Protein AF-A0A6I9WJ66-F1 (afdb_monomer)

Secondary structure (DSSP, 8-state):
-HHHHHHHHHHHTT----EE---TTTTGGGTS-----TT-EE----EEEEETTEEEEESS-EEEEEEETTEEEEEEPPP-SEEGGG--EEEEETTTEEEEEETTEEEEEEGGGTTTTHHHHHHHHHHHHHHHHHTT-SS---EEEEEETT-SSSEEEETTEEEEEGGGT---TTTS-HHHHHHHHHHHHHHHHHHHHSSS--SSGGGHHHHHHHHHHHHHHHHTT---SGGGG---SSHHHHHHHHHHHHHHHHTTSS---HHHHHHHHHHSSS--EEEEEEEEETTEEEEEEEE-SS--EEE-EEESSS---S--S-SEEESSEEEEEEE-SS--TT--EEESGGG-SS-EEEE-HHHHHHHHHHHTSTTGGGS-HHHHHHHHHHHHHHHHTTSS-HHHHHHHHGGGGT---HHHHHHHHHHHHHHHTTGGG-TTHHHHHHHHHHHHHHHHHHS-SSPPTTS-HHHHHHHHHHHHHHHHTT-HHHHHHHHHHHHHHHHHT--

Sequence (503 aa):
MNEIMNELITLIKHVRWLIIANNLATGARHIFPCWDEAGLKAKFTITIKHSEHYHVHSNIVSNRILTNVSKVITRFQTTPEISTYHIAIVLFDGNDYCRLLSSHIELWCRCQEIENKLYDFELIKNVKNIIEYVWSREQPLSVHHYIIPGLKDDGMDKFDFVFYREEDTIYNEEVDPIARKIEISRLIGRKMVGQLFTKISSSWWSYMWLHEGIATLLGVYIINKTEFIIINFIRTSNVDDFWTDIQSIYELQTKGSREINVKDIMDPWIKEKRYPVLDVTVNYLNEMKTISIKNFEKWTIPLTYTVSPNINFRDTLALNWVEVELEHISQVTQELKCQWIIVNRQQTGYYRVNYKKDEWLNISCYLNSENYTNIHVLNRAQIIDDAFHFVTTNKLHYSVFVELTSYLSQETDYIAWYPMFKAIERMSYVIPFLENTENFKMQLLKLFNSLLQKIEYEENPNEDDHIKCLRQEAIRWACILGDKKCKEAAKIILQRHLRSHQT

Organism: NCBI:txid144034

Mean predicted aligned error: 9.18 Å

Foldseek 3Di:
DVVVVVVVVVVVPDDWDKDKDQCPQNNLCVVDNDPRWQQQWDKDKDKDKDFPQKDKDWQADWDWDDDDDTIIIIIGDIDDTAHSNQIIIIIGGPQQWDWDDDDLEIEIEGPVCVVQCPVVVVLLVLLQVLVCVQQVDPDGLRAYEYADEPDPDQWDHHASYIYGDNVLQGDDPVPDAVVSVLSSQLSSLLNSQLNVCRVLTANGPLCVCVSSVVSSVRSNVSSVVDHDDLPNFPRHRYDVVVQVSVVVVCCVVCVCVDDDRSCVQCVCVSPDPDAWEWEWEWDQDPQKTKIKIATPDQHFWQKDKAWPPRQDLPDQGRPGTDRGMDIDIDRHPDPDQLIAMQMRRLVPTPYAYDYPLVRLVSLLVCLLDPCVVSRPLSSLLSNLLNQLVCCVVVNHPVVSSLSSCLSLLVDQFLSNCVSVLVSCVVCVVCLVPDDPSPVVLVSLLSSLVSNCVVLPQDDDPPDDSRNSVSNVSSLVSNVVSPPPVSVVVVVVVVVVVVVVVVD

pLDDT: mean 83.85, std 12.78, range [33.78, 98.44]

Nearest PDB structures (foldseek):
  8cgp-assembly1_A  TM=8.427E-01  e=9.440E-25  Homo sapiens
  5mj6-assembly1_A  TM=8.228E-01  e=6.689E-25  Homo sapiens
  4p8q-assembly1_B  TM=8.158E-01  e=3.394E-24  Homo sapiens
  4pj6-assembly1_B  TM=8.050E-01  e=2.654E-24  Homo sapiens
  8sw1-assembly1_A  TM=7.712E-01  e=4.790E-24  Homo sapiens

InterPro domains:
  IPR001930 Peptidase M1, alanine aminopeptidase/leukotriene A4 hydrolase [PR00756] (29-44)
  IPR001930 Peptidase M1, alanine aminopeptidase/leukotriene A4 hydrolase [PR00756] (76-91)
  IPR001930 Peptidase M1, alanine aminopeptidase/leukotriene A4 hydrolase [PR00756] (205-217)
  IPR024571 ERAP1-like C-terminal domain [PF11838] (340-498)
  IPR027268 Peptidase M4/M1, CTD superfamily [G3DSA:1.10.390.10] (101-233)
  IPR042097 Aminopeptidase N-like , N-terminal domain superfamliy [G3DSA:2.60.40.1730] (9-93)
  IPR042097 Aminopeptidase N-like , N-terminal domain superfamliy [SSF63737] (15-90)
  IPR045357 Aminopeptidase N-like , N-terminal domain [PF17900] (18-85)
  IPR050344 Peptidase M1 family aminopeptidases [PTHR11533] (236-499)

Radius of gyration: 27.54 Å; Cα contacts (8 Å, |Δi|>4): 731; chains: 1; bounding box: 63×44×90 Å

Structure (mmCIF, N/CA/C/O backbone):
data_AF-A0A6I9WJ66-F1
#
_entry.id   AF-A0A6I9WJ66-F1
#
loop_
_atom_site.group_PDB
_atom_site.id
_atom_site.type_symbol
_atom_site.label_atom_id
_atom_site.label_alt_id
_atom_site.label_comp_id
_atom_site.label_asym_id
_atom_site.label_entity_id
_atom_site.label_seq_id
_atom_site.pdbx_PDB_ins_code
_atom_site.Cartn_x
_atom_site.Cartn_y
_atom_site.Cartn_z
_atom_site.occupancy
_atom_site.B_iso_or_equiv
_atom_site.auth_seq_id
_atom_site.auth_comp_id
_atom_site.auth_asym_id
_atom_site.auth_atom_id
_atom_site.pdbx_PDB_model_num
ATOM 1 N N . MET A 1 1 ? -23.552 -4.055 -36.836 1.00 43.19 1 MET A N 1
ATOM 2 C CA . MET A 1 1 ? -22.776 -5.304 -36.640 1.00 43.19 1 MET A CA 1
ATOM 3 C C . MET A 1 1 ? -21.601 -5.392 -37.614 1.00 43.19 1 MET A C 1
ATOM 5 O O . MET A 1 1 ? -20.492 -5.554 -37.139 1.00 43.19 1 MET A O 1
ATOM 9 N N . ASN A 1 2 ? -21.794 -5.182 -38.926 1.00 44.56 2 ASN A N 1
ATOM 10 C CA . ASN A 1 2 ? -20.685 -5.140 -39.899 1.00 44.56 2 ASN A CA 1
ATOM 11 C C . ASN A 1 2 ? -19.761 -3.910 -39.779 1.00 44.56 2 ASN A C 1
ATOM 13 O O . ASN A 1 2 ? -18.575 -4.048 -40.039 1.00 44.56 2 ASN A O 1
ATOM 17 N N . GLU A 1 3 ? -20.251 -2.744 -39.342 1.00 47.16 3 GLU A N 1
ATOM 18 C CA . GLU A 1 3 ? -19.390 -1.571 -39.072 1.00 47.16 3 GLU A CA 1
ATOM 19 C C . GLU A 1 3 ? -18.494 -1.771 -37.850 1.00 47.16 3 GLU A C 1
ATOM 21 O O . GLU A 1 3 ? -17.292 -1.597 -37.963 1.00 47.16 3 GLU A O 1
ATOM 26 N N . ILE A 1 4 ? -19.045 -2.261 -36.735 1.00 47.03 4 ILE A N 1
ATOM 27 C CA . ILE A 1 4 ? -18.273 -2.589 -35.522 1.00 47.03 4 ILE A CA 1
ATOM 28 C C . ILE A 1 4 ? -17.245 -3.692 -35.811 1.00 47.03 4 ILE A C 1
ATOM 30 O O . ILE A 1 4 ? -16.116 -3.635 -35.333 1.00 47.03 4 ILE A O 1
ATOM 34 N N . MET A 1 5 ? -17.606 -4.692 -36.627 1.00 33.78 5 MET A N 1
ATOM 35 C CA . MET A 1 5 ? -16.658 -5.726 -37.045 1.00 33.78 5 MET A CA 1
ATOM 36 C C . MET A 1 5 ? -15.567 -5.159 -37.960 1.00 33.78 5 MET A C 1
ATOM 38 O O . MET A 1 5 ? -14.417 -5.554 -37.829 1.00 33.78 5 MET A O 1
ATOM 42 N N . ASN A 1 6 ? -15.896 -4.223 -38.855 1.00 40.72 6 ASN A N 1
ATOM 43 C CA . ASN A 1 6 ? -14.913 -3.557 -39.704 1.00 40.72 6 ASN A CA 1
ATOM 44 C C . ASN A 1 6 ? -14.017 -2.603 -38.907 1.00 40.72 6 ASN A C 1
ATOM 46 O O . ASN A 1 6 ? -12.820 -2.603 -39.154 1.00 40.72 6 ASN A O 1
ATOM 50 N N . GLU A 1 7 ? -14.523 -1.866 -37.917 1.00 46.62 7 GLU A N 1
ATOM 51 C CA . GLU A 1 7 ? -13.701 -1.095 -36.973 1.00 46.62 7 GLU A CA 1
ATOM 52 C C . GLU A 1 7 ? -12.768 -2.007 -36.179 1.00 46.62 7 GLU A C 1
ATOM 54 O O . GLU A 1 7 ? -11.571 -1.748 -36.150 1.00 46.62 7 GLU A O 1
ATOM 59 N N . LEU A 1 8 ? -13.264 -3.127 -35.640 1.00 43.09 8 LEU A N 1
ATOM 60 C CA . LEU A 1 8 ? -12.432 -4.145 -34.986 1.00 43.09 8 LEU A CA 1
ATOM 61 C C . LEU A 1 8 ? -11.377 -4.721 -35.940 1.00 43.09 8 LEU A C 1
ATOM 63 O O . LEU A 1 8 ? -10.219 -4.844 -35.563 1.00 43.09 8 LEU A O 1
ATOM 67 N N . ILE A 1 9 ? -11.726 -5.016 -37.195 1.00 43.59 9 ILE A N 1
ATOM 68 C CA . ILE A 1 9 ? -10.787 -5.506 -38.218 1.00 43.59 9 ILE A CA 1
ATOM 69 C C . ILE A 1 9 ? -9.776 -4.419 -38.623 1.00 43.59 9 ILE A C 1
ATOM 71 O O . ILE A 1 9 ? -8.638 -4.741 -38.962 1.00 43.59 9 ILE A O 1
ATOM 75 N N . THR A 1 10 ? -10.144 -3.137 -38.567 1.00 42.59 10 THR A N 1
ATOM 76 C CA . THR A 1 10 ? -9.238 -2.011 -38.859 1.00 42.59 10 THR A CA 1
ATOM 77 C C . THR A 1 10 ? -8.327 -1.704 -37.663 1.00 42.59 10 THR A C 1
ATOM 79 O O . THR A 1 10 ? -7.144 -1.444 -37.862 1.00 42.59 10 THR A O 1
ATOM 82 N N . LEU A 1 11 ? -8.816 -1.875 -36.430 1.00 46.31 11 LEU A N 1
ATOM 83 C CA . LEU A 1 11 ? -8.028 -1.901 -35.189 1.00 46.31 11 LEU A CA 1
ATOM 84 C C . LEU A 1 11 ? -7.039 -3.080 -35.166 1.00 46.31 11 LEU A C 1
ATOM 86 O O . LEU A 1 11 ? -5.901 -2.924 -34.733 1.00 46.31 11 LEU A O 1
ATOM 90 N N . ILE A 1 12 ? -7.422 -4.241 -35.710 1.00 47.81 12 ILE A N 1
ATOM 91 C CA . ILE A 1 12 ? -6.545 -5.417 -35.859 1.00 47.81 12 ILE A CA 1
ATOM 92 C C . ILE A 1 12 ? -5.498 -5.223 -36.981 1.00 47.81 12 ILE A C 1
ATOM 94 O O . ILE A 1 12 ? -4.475 -5.906 -36.994 1.00 47.81 12 ILE A O 1
ATOM 98 N N . LYS A 1 13 ? -5.680 -4.276 -37.914 1.00 45.78 13 LYS A N 1
ATOM 99 C CA . LYS A 1 13 ? -4.764 -4.077 -39.059 1.00 45.78 13 LYS A CA 1
ATOM 100 C C . LYS A 1 13 ? -3.436 -3.387 -38.727 1.00 45.78 13 LYS A C 1
ATOM 102 O O . LYS A 1 13 ? -2.549 -3.383 -39.578 1.00 45.78 13 LYS A O 1
ATOM 107 N N . HIS A 1 14 ? -3.245 -2.886 -37.508 1.00 60.09 14 HIS A N 1
ATOM 108 C CA . HIS A 1 14 ? -1.971 -2.308 -37.069 1.00 60.09 14 HIS A CA 1
ATOM 109 C C . HIS A 1 14 ? -1.491 -2.919 -35.749 1.00 60.09 14 HIS A C 1
ATOM 111 O O . HIS A 1 14 ? -1.247 -2.212 -34.777 1.00 60.09 14 HIS A O 1
ATOM 117 N N . VAL A 1 15 ? -1.322 -4.245 -35.714 1.00 65.69 15 VAL A N 1
ATOM 118 C CA . VAL A 1 15 ? -0.566 -4.887 -34.627 1.00 65.69 15 VAL A CA 1
ATOM 119 C C . VAL A 1 15 ? 0.883 -4.415 -34.715 1.00 65.69 15 VAL A C 1
ATOM 121 O O . VAL A 1 15 ? 1.611 -4.783 -35.640 1.00 65.69 15 VAL A O 1
ATOM 124 N N . ARG A 1 16 ? 1.290 -3.583 -33.757 1.00 75.50 16 ARG A N 1
ATOM 125 C CA . ARG A 1 16 ? 2.676 -3.146 -33.594 1.00 75.50 16 ARG A CA 1
ATOM 126 C C . ARG A 1 16 ? 3.330 -3.950 -32.474 1.00 75.50 16 ARG A C 1
ATOM 128 O O . ARG A 1 16 ? 2.689 -4.276 -31.477 1.00 75.50 16 ARG A O 1
ATOM 135 N N . TRP A 1 17 ? 4.590 -4.326 -32.671 1.00 79.62 17 TRP A N 1
ATOM 136 C CA . TRP A 1 17 ? 5.294 -5.249 -31.781 1.00 79.62 17 TRP A CA 1
ATOM 137 C C . TRP A 1 17 ? 6.268 -4.501 -30.874 1.00 79.62 17 TRP A C 1
ATOM 139 O O . TRP A 1 17 ? 7.170 -3.817 -31.355 1.00 79.62 17 TRP A O 1
ATOM 149 N N . LEU A 1 18 ? 6.121 -4.712 -29.569 1.00 86.75 18 LEU A N 1
ATOM 150 C CA . LEU A 1 18 ? 7.073 -4.332 -28.532 1.00 86.75 18 LEU A CA 1
ATOM 151 C C . LEU A 1 18 ? 7.651 -5.614 -27.930 1.00 86.75 18 LEU A C 1
ATOM 153 O O . LEU A 1 18 ? 6.903 -6.513 -27.546 1.00 86.75 18 LEU A O 1
ATOM 157 N N . ILE A 1 19 ? 8.976 -5.708 -27.841 1.00 88.56 19 ILE A N 1
ATOM 158 C CA . ILE A 1 19 ? 9.659 -6.832 -27.194 1.00 88.56 19 ILE A CA 1
ATOM 159 C C . ILE A 1 19 ? 10.435 -6.301 -26.002 1.00 88.56 19 ILE A C 1
ATOM 161 O O . ILE A 1 19 ? 11.271 -5.410 -26.139 1.00 88.56 19 ILE A O 1
ATOM 165 N N . ILE A 1 20 ? 10.172 -6.879 -24.834 1.00 90.19 20 ILE A N 1
ATOM 166 C CA . ILE A 1 20 ? 10.824 -6.507 -23.582 1.00 90.19 20 ILE A CA 1
ATOM 167 C C . ILE A 1 20 ? 11.379 -7.740 -22.870 1.00 90.19 20 ILE A C 1
ATOM 169 O O . ILE A 1 20 ? 10.807 -8.829 -22.944 1.00 90.19 20 ILE A O 1
ATOM 173 N N . ALA A 1 21 ? 12.485 -7.575 -22.148 1.00 87.00 21 ALA A N 1
ATOM 174 C CA . ALA A 1 21 ? 12.990 -8.608 -21.250 1.00 87.00 21 ALA A CA 1
ATOM 175 C C . ALA A 1 21 ? 12.188 -8.617 -19.938 1.00 87.00 21 ALA A C 1
ATOM 177 O O . ALA A 1 21 ? 12.413 -7.791 -19.052 1.00 87.00 21 ALA A O 1
ATOM 178 N N . ASN A 1 22 ? 11.276 -9.583 -19.797 1.00 83.56 22 ASN A N 1
ATOM 179 C CA . ASN A 1 22 ? 10.635 -9.902 -18.521 1.00 83.56 22 ASN A CA 1
ATOM 180 C C . ASN A 1 22 ? 11.329 -11.110 -17.862 1.00 83.56 22 ASN A C 1
ATOM 182 O O . ASN A 1 22 ? 10.888 -12.251 -17.972 1.00 83.56 22 ASN A O 1
ATOM 186 N N . ASN A 1 23 ? 12.476 -10.847 -17.239 1.00 83.12 23 ASN A N 1
ATOM 187 C CA . ASN A 1 23 ? 13.403 -11.841 -16.686 1.00 83.12 23 ASN A CA 1
ATOM 188 C C . ASN A 1 23 ? 13.424 -11.922 -15.148 1.00 83.12 23 ASN A C 1
ATOM 190 O O . ASN A 1 23 ? 14.300 -12.587 -14.604 1.00 83.12 23 ASN A O 1
ATOM 194 N N . LEU A 1 24 ? 12.485 -11.281 -14.444 1.00 80.38 24 LEU A N 1
ATOM 195 C CA . LEU A 1 24 ? 12.362 -11.406 -12.986 1.00 80.38 24 LEU A CA 1
ATOM 196 C C . LEU A 1 24 ? 11.372 -12.536 -12.629 1.00 80.38 24 LEU A C 1
ATOM 198 O O . LEU A 1 24 ? 10.328 -12.643 -13.255 1.00 80.38 24 LEU A O 1
ATOM 202 N N . ALA A 1 25 ? 11.612 -13.404 -11.642 1.00 77.06 25 ALA A N 1
ATOM 203 C CA . ALA A 1 25 ? 12.868 -13.640 -10.923 1.00 77.06 25 ALA A CA 1
ATOM 204 C C . ALA A 1 25 ? 13.822 -14.544 -11.723 1.00 77.06 25 ALA A C 1
ATOM 206 O O . ALA A 1 25 ? 14.990 -14.225 -11.883 1.00 77.06 25 ALA A O 1
ATOM 207 N N . THR A 1 26 ? 13.307 -15.640 -12.282 1.00 85.69 26 THR A N 1
ATOM 208 C CA . THR A 1 26 ? 14.090 -16.688 -12.960 1.00 85.69 26 THR A CA 1
ATOM 209 C C . THR A 1 26 ? 13.806 -16.753 -14.461 1.00 85.69 26 THR A C 1
ATOM 211 O O . THR A 1 26 ? 13.811 -17.821 -15.072 1.00 85.69 26 THR A O 1
ATOM 214 N N . GLY A 1 27 ? 13.488 -15.607 -15.068 1.00 88.19 27 GLY A N 1
ATOM 215 C CA . GLY A 1 27 ? 13.108 -15.545 -16.477 1.00 88.19 27 GLY A CA 1
ATOM 216 C C . GLY A 1 27 ? 14.294 -15.421 -17.437 1.00 88.19 27 GLY A C 1
ATOM 217 O O . GLY A 1 27 ? 14.124 -15.645 -18.636 1.00 88.19 27 GLY A O 1
ATOM 218 N N . ALA A 1 28 ? 15.501 -15.097 -16.953 1.00 90.94 28 ALA A N 1
ATOM 219 C CA . ALA A 1 28 ? 16.656 -14.875 -17.829 1.00 90.94 28 ALA A CA 1
ATOM 220 C C . ALA A 1 28 ? 17.061 -16.152 -18.577 1.00 90.94 28 ALA A C 1
ATOM 222 O O . ALA A 1 28 ? 17.405 -16.088 -19.758 1.00 90.94 28 ALA A O 1
ATOM 223 N N . ARG A 1 29 ? 16.893 -17.317 -17.936 1.00 92.38 29 ARG A N 1
ATOM 224 C CA . ARG A 1 29 ? 17.129 -18.642 -18.539 1.00 92.38 29 ARG A CA 1
ATOM 225 C C . ARG A 1 29 ? 16.289 -18.936 -19.790 1.00 92.38 29 ARG A C 1
ATOM 227 O O . ARG A 1 29 ? 16.644 -19.822 -20.561 1.00 92.38 29 ARG A O 1
ATOM 234 N N . HIS A 1 30 ? 15.178 -18.222 -19.993 1.00 90.00 30 HIS A N 1
ATOM 235 C CA . HIS A 1 30 ? 14.355 -18.331 -21.203 1.00 90.00 30 HIS A CA 1
ATOM 236 C C . HIS A 1 30 ? 14.849 -17.437 -22.347 1.00 90.00 30 HIS A C 1
ATOM 238 O O . HIS A 1 30 ? 14.446 -17.636 -23.491 1.00 90.00 30 HIS A O 1
ATOM 244 N N . ILE A 1 31 ? 15.711 -16.463 -22.049 1.00 90.69 31 ILE A N 1
ATOM 245 C CA . ILE A 1 31 ? 16.309 -15.552 -23.029 1.00 90.69 31 ILE A CA 1
ATOM 246 C C . ILE A 1 31 ? 17.652 -16.117 -23.507 1.00 90.69 31 ILE A C 1
ATOM 248 O O . ILE A 1 31 ? 17.925 -16.123 -24.706 1.00 90.69 31 ILE A O 1
ATOM 252 N N . PHE A 1 32 ? 18.488 -16.604 -22.584 1.00 92.31 32 PHE A N 1
ATOM 253 C CA . PHE A 1 32 ? 19.780 -17.219 -22.892 1.00 92.31 32 PHE A CA 1
ATOM 254 C C . PHE A 1 32 ? 20.214 -18.208 -21.792 1.00 92.31 32 PHE A C 1
ATOM 256 O O . PHE A 1 32 ? 19.790 -18.067 -20.646 1.00 92.31 32 PHE A O 1
ATOM 263 N N . PRO A 1 33 ? 21.069 -19.206 -22.093 1.00 94.88 33 PRO A N 1
ATOM 264 C CA . PRO A 1 33 ? 21.612 -20.102 -21.072 1.00 94.88 33 PRO A CA 1
ATOM 265 C C . PRO A 1 33 ? 22.479 -19.343 -20.055 1.00 94.88 33 PRO A C 1
ATOM 267 O O . PRO A 1 33 ? 23.478 -18.727 -20.430 1.00 94.88 33 PRO A O 1
ATOM 270 N N . CYS A 1 34 ? 22.121 -19.399 -18.771 1.00 94.44 34 CYS A N 1
ATOM 271 C CA . CYS A 1 34 ? 22.844 -18.721 -17.693 1.00 94.44 34 CYS A CA 1
ATOM 272 C C . CYS A 1 34 ? 22.618 -19.375 -16.324 1.00 94.44 34 CYS A C 1
ATOM 274 O O . CYS A 1 34 ? 21.637 -20.093 -16.120 1.00 94.44 34 CYS A O 1
ATOM 276 N N . TRP A 1 35 ? 23.495 -19.071 -15.362 1.00 92.88 35 TRP A N 1
ATOM 277 C CA . TRP A 1 35 ? 23.258 -19.354 -13.944 1.00 92.88 35 TRP A CA 1
ATOM 278 C C . TRP A 1 35 ? 22.329 -18.294 -13.359 1.00 92.88 35 TRP A C 1
ATOM 280 O O . TRP A 1 35 ? 22.755 -17.237 -12.904 1.00 92.88 35 TRP A O 1
ATOM 290 N N . ASP A 1 36 ? 21.033 -18.561 -13.470 1.00 92.25 36 ASP A N 1
ATOM 291 C CA . ASP A 1 36 ? 19.970 -17.601 -13.190 1.00 92.25 36 ASP A CA 1
ATOM 292 C C . ASP A 1 36 ? 19.579 -17.589 -11.703 1.00 92.25 36 ASP A C 1
ATOM 294 O O . ASP A 1 36 ? 18.496 -18.047 -11.317 1.00 92.25 36 ASP A O 1
ATOM 298 N N . GLU A 1 37 ? 20.513 -17.111 -10.880 1.00 89.69 37 GLU A N 1
ATOM 299 C CA . GLU A 1 37 ? 20.409 -16.966 -9.426 1.00 89.69 37 GLU A CA 1
ATOM 300 C C . GLU A 1 37 ? 20.687 -15.516 -9.002 1.00 89.69 37 GLU A C 1
ATOM 302 O O . GLU A 1 37 ? 21.572 -14.857 -9.547 1.00 89.69 37 GLU A O 1
ATOM 307 N N . ALA A 1 38 ? 19.952 -15.015 -8.002 1.00 85.81 38 ALA A N 1
ATOM 308 C CA . ALA A 1 38 ? 19.994 -13.603 -7.608 1.00 85.81 38 ALA A CA 1
ATOM 309 C C . ALA A 1 38 ? 21.387 -13.120 -7.170 1.00 85.81 38 ALA A C 1
ATOM 311 O O . ALA A 1 38 ? 21.784 -12.011 -7.521 1.00 85.81 38 ALA A O 1
ATOM 312 N N . GLY A 1 39 ? 22.133 -13.950 -6.436 1.00 86.81 39 GLY A N 1
ATOM 313 C CA . GLY A 1 39 ? 23.455 -13.600 -5.915 1.00 86.81 39 GLY A CA 1
ATOM 314 C C . GLY A 1 39 ? 24.598 -13.715 -6.931 1.00 86.81 39 GLY A C 1
ATOM 315 O O . GLY A 1 39 ? 25.680 -13.185 -6.683 1.00 86.81 39 GLY A O 1
ATOM 316 N N . LEU A 1 40 ? 24.385 -14.380 -8.072 1.00 90.12 40 LEU A N 1
ATOM 317 C CA . LEU A 1 40 ? 25.430 -14.608 -9.071 1.00 90.12 40 LEU A CA 1
ATOM 318 C C . LEU A 1 40 ? 25.494 -13.437 -10.056 1.00 90.12 40 LEU A C 1
ATOM 320 O O . LEU A 1 40 ? 24.744 -13.363 -11.031 1.00 90.12 40 LEU A O 1
ATOM 324 N N . LYS A 1 41 ? 26.414 -12.507 -9.788 1.00 91.50 41 LYS A N 1
ATOM 325 C CA . LYS A 1 41 ? 26.644 -11.328 -10.628 1.00 91.50 41 LYS A CA 1
ATOM 326 C C . LYS A 1 41 ? 27.684 -11.596 -11.713 1.00 91.50 41 LYS A C 1
ATOM 328 O O . LYS A 1 41 ? 28.657 -12.314 -11.499 1.00 91.50 41 LYS A O 1
ATOM 333 N N . ALA A 1 42 ? 27.497 -10.973 -12.872 1.00 93.88 42 ALA A N 1
ATOM 334 C CA . ALA A 1 42 ? 28.452 -11.006 -13.974 1.00 93.88 42 ALA A CA 1
ATOM 335 C C . ALA A 1 42 ? 28.411 -9.703 -14.783 1.00 93.88 42 ALA A C 1
ATOM 337 O O . ALA A 1 42 ? 27.488 -8.895 -14.665 1.00 93.88 42 ALA A O 1
ATOM 338 N N . LYS A 1 43 ? 29.430 -9.499 -15.620 1.00 95.25 43 LYS A N 1
ATOM 339 C CA . LYS A 1 43 ? 29.463 -8.416 -16.608 1.00 95.25 43 LYS A CA 1
ATOM 340 C C . LYS A 1 43 ? 28.832 -8.898 -17.909 1.00 95.25 43 LYS A C 1
ATOM 342 O O . LYS A 1 43 ? 29.205 -9.957 -18.413 1.00 95.25 43 LYS A O 1
ATOM 347 N N . PHE A 1 44 ? 27.940 -8.106 -18.494 1.00 93.25 44 PHE A N 1
ATOM 348 C CA . PHE A 1 44 ? 27.233 -8.469 -19.720 1.00 93.25 44 PHE A CA 1
ATOM 349 C C . PHE A 1 44 ? 27.591 -7.521 -20.856 1.00 93.25 44 PHE A C 1
ATOM 351 O O . PHE A 1 44 ? 27.557 -6.305 -20.701 1.00 93.25 44 PHE A O 1
ATOM 358 N N . THR A 1 45 ? 27.922 -8.084 -22.018 1.00 94.25 45 THR A N 1
ATOM 359 C CA . THR A 1 45 ? 28.037 -7.335 -23.276 1.00 94.25 45 THR A CA 1
ATOM 360 C C . THR A 1 45 ? 26.936 -7.812 -24.205 1.00 94.25 45 THR A C 1
ATOM 362 O O . THR A 1 45 ? 26.995 -8.931 -24.711 1.00 94.25 45 THR A O 1
ATOM 365 N N . ILE A 1 46 ? 25.923 -6.976 -24.416 1.00 92.25 46 ILE A N 1
ATOM 366 C CA . ILE A 1 46 ? 24.725 -7.349 -25.172 1.00 92.25 46 ILE A CA 1
ATOM 367 C C . ILE A 1 46 ? 24.872 -6.850 -26.611 1.00 92.25 46 ILE A C 1
ATOM 369 O O . ILE A 1 46 ? 25.283 -5.718 -26.859 1.00 92.25 46 ILE A O 1
ATOM 373 N N . THR A 1 47 ? 24.573 -7.708 -27.585 1.00 92.25 47 THR A N 1
ATOM 374 C CA . THR A 1 47 ? 24.564 -7.350 -29.010 1.00 92.25 47 THR A CA 1
ATOM 375 C C . THR A 1 47 ? 23.285 -7.868 -29.637 1.00 92.25 47 THR A C 1
ATOM 377 O O . THR A 1 47 ? 23.005 -9.062 -29.566 1.00 92.25 47 THR A O 1
ATOM 380 N N . ILE A 1 48 ? 22.511 -6.976 -30.252 1.00 90.81 48 ILE A N 1
ATOM 381 C CA . ILE A 1 48 ? 21.208 -7.310 -30.828 1.00 90.81 48 ILE A CA 1
ATOM 382 C C . ILE A 1 48 ? 21.216 -6.952 -32.308 1.00 90.81 48 ILE A C 1
ATOM 384 O O . ILE A 1 48 ? 21.577 -5.842 -32.699 1.00 90.81 48 ILE A O 1
ATOM 388 N N . LYS A 1 49 ? 20.805 -7.911 -33.137 1.00 91.00 49 LYS A N 1
ATOM 389 C CA . LYS A 1 49 ? 20.597 -7.724 -34.572 1.00 91.00 49 LYS A CA 1
ATOM 390 C C . LYS A 1 49 ? 19.115 -7.477 -34.825 1.00 91.00 49 LYS A C 1
ATOM 392 O O . LYS A 1 49 ? 18.298 -8.331 -34.499 1.00 91.00 49 LYS A O 1
ATOM 397 N N . HIS A 1 50 ? 18.780 -6.346 -35.428 1.00 88.50 50 HIS A N 1
ATOM 398 C CA . HIS A 1 50 ? 17.396 -5.935 -35.668 1.00 88.50 50 HIS A CA 1
ATOM 399 C C . HIS A 1 50 ? 17.248 -5.200 -37.010 1.00 88.50 50 HIS A C 1
ATOM 401 O O . HIS A 1 50 ? 18.234 -4.920 -37.696 1.00 88.50 50 HIS A O 1
ATOM 407 N N . SER A 1 51 ? 16.004 -4.946 -37.418 1.00 88.25 51 SER A N 1
ATOM 408 C CA . SER A 1 51 ? 15.694 -4.103 -38.581 1.00 88.25 51 SER A CA 1
ATOM 409 C C . SER A 1 51 ? 15.931 -2.627 -38.252 1.00 88.25 51 SER A C 1
ATOM 411 O O . SER A 1 51 ? 15.811 -2.228 -37.094 1.00 88.25 51 SER A O 1
ATOM 413 N N . GLU A 1 52 ? 16.253 -1.814 -39.258 1.00 85.31 52 GLU A N 1
ATOM 414 C CA . GLU A 1 52 ? 16.538 -0.382 -39.094 1.00 85.31 52 GLU A CA 1
ATOM 415 C C . GLU A 1 52 ? 15.377 0.424 -38.493 1.00 85.31 52 GLU A C 1
ATOM 417 O O . GLU A 1 52 ? 15.635 1.376 -37.761 1.00 85.31 52 GLU A O 1
ATOM 422 N N . HIS A 1 53 ? 14.131 0.008 -38.744 1.00 86.12 53 HIS A N 1
ATOM 423 C CA . HIS A 1 53 ? 12.920 0.654 -38.219 1.00 86.12 53 HIS A CA 1
ATOM 424 C C . HIS A 1 53 ? 12.723 0.467 -36.708 1.00 86.12 53 HIS A C 1
ATOM 426 O O . HIS A 1 53 ? 12.001 1.234 -36.077 1.00 86.12 53 HIS A O 1
ATOM 432 N N . TYR A 1 54 ? 13.367 -0.544 -36.119 1.00 88.50 54 TYR A N 1
ATOM 433 C CA . TYR A 1 54 ? 13.273 -0.801 -34.689 1.00 88.50 54 TYR A CA 1
ATOM 434 C C . TYR A 1 54 ? 14.401 -0.105 -33.935 1.00 88.50 54 TYR A C 1
ATOM 436 O O . TYR A 1 54 ? 15.576 -0.212 -34.296 1.00 88.50 54 TYR A O 1
ATOM 444 N N . HIS A 1 55 ? 14.036 0.539 -32.838 1.00 89.25 55 HIS A N 1
ATOM 445 C CA . HIS A 1 55 ? 14.955 1.019 -31.822 1.00 89.25 55 HIS A CA 1
ATOM 446 C C . HIS A 1 55 ? 15.155 -0.069 -30.777 1.00 89.25 55 HIS A C 1
ATOM 448 O O . HIS A 1 55 ? 14.214 -0.776 -30.418 1.00 89.25 55 HIS A O 1
ATOM 454 N N . VAL A 1 56 ? 16.391 -0.212 -30.296 1.00 90.75 56 VAL A N 1
ATOM 455 C CA . VAL A 1 56 ? 16.735 -1.169 -29.247 1.00 90.75 56 VAL A CA 1
ATOM 456 C C . VAL A 1 56 ? 17.513 -0.482 -28.138 1.00 90.75 56 VAL A C 1
ATOM 458 O O . VAL A 1 56 ? 18.537 0.150 -28.397 1.00 90.75 56 VAL A O 1
ATOM 461 N N . HIS A 1 57 ? 17.047 -0.631 -26.903 1.00 91.81 57 HIS A N 1
ATOM 462 C CA . HIS A 1 57 ? 17.683 -0.105 -25.700 1.00 91.81 57 HIS A CA 1
ATOM 463 C C . HIS A 1 57 ? 18.019 -1.242 -24.727 1.00 91.81 57 HIS A C 1
ATOM 465 O O . HIS A 1 57 ? 17.338 -2.268 -24.675 1.00 91.81 57 HIS A O 1
ATOM 471 N N . SER A 1 58 ? 19.100 -1.062 -23.970 1.00 91.56 58 SER A N 1
ATOM 472 C CA . SER A 1 58 ? 19.586 -1.992 -22.950 1.00 91.56 58 SER A CA 1
ATOM 473 C C . SER A 1 58 ? 20.389 -1.223 -21.893 1.00 91.56 58 SER A C 1
ATOM 475 O O . SER A 1 58 ? 20.556 -0.014 -22.023 1.00 91.56 58 SER A O 1
ATOM 477 N N . ASN A 1 59 ? 20.871 -1.908 -20.852 1.00 86.56 59 ASN A N 1
ATOM 478 C CA . ASN A 1 59 ? 21.340 -1.315 -19.590 1.00 86.56 59 ASN A CA 1
ATOM 479 C C . ASN A 1 59 ? 22.405 -0.211 -19.710 1.00 86.56 59 ASN A C 1
ATOM 481 O O . ASN A 1 59 ? 22.476 0.638 -18.833 1.00 86.56 59 ASN A O 1
ATOM 485 N N . ILE A 1 60 ? 23.248 -0.226 -20.744 1.00 84.12 60 ILE A N 1
ATOM 486 C CA . ILE A 1 60 ? 24.294 0.786 -20.960 1.00 84.12 60 ILE A CA 1
ATOM 487 C C . ILE A 1 60 ? 24.151 1.358 -22.371 1.00 84.12 60 ILE A C 1
ATOM 489 O O . ILE A 1 60 ? 23.559 0.730 -23.243 1.00 84.12 60 ILE A O 1
ATOM 493 N N . VAL A 1 61 ? 24.721 2.540 -22.610 1.00 80.25 61 VAL A N 1
ATOM 494 C CA . VAL A 1 61 ? 24.774 3.204 -23.919 1.00 80.25 61 VAL A CA 1
ATOM 495 C C . VAL A 1 61 ? 25.300 2.268 -25.016 1.00 80.25 61 VAL A C 1
ATOM 497 O O . VAL A 1 61 ? 26.195 1.440 -24.809 1.00 80.25 61 VAL A O 1
ATOM 500 N N . SER A 1 62 ? 24.721 2.409 -26.208 1.00 77.31 62 SER A N 1
ATOM 501 C CA . SER A 1 62 ? 25.040 1.592 -27.374 1.00 77.31 62 SER A CA 1
ATOM 502 C C . SER A 1 62 ? 25.937 2.297 -28.382 1.00 77.31 62 SER A C 1
ATOM 504 O O . SER A 1 62 ? 25.873 3.511 -28.553 1.00 77.31 62 SER A O 1
ATOM 506 N N . ASN A 1 63 ? 26.711 1.494 -29.110 1.00 72.56 63 ASN A N 1
ATOM 507 C CA . ASN A 1 63 ? 27.330 1.875 -30.368 1.00 72.56 63 ASN A CA 1
ATOM 508 C C . ASN A 1 63 ? 26.608 1.121 -31.494 1.00 72.56 63 ASN A C 1
ATOM 510 O O . ASN A 1 63 ? 26.623 -0.115 -31.555 1.00 72.56 63 ASN A O 1
ATOM 514 N N . ARG A 1 64 ? 25.954 1.865 -32.388 1.00 72.12 64 ARG A N 1
ATOM 515 C CA . ARG A 1 64 ? 25.227 1.311 -33.536 1.00 72.12 64 ARG A CA 1
ATOM 516 C C . ARG A 1 64 ? 26.202 1.011 -34.676 1.00 72.12 64 ARG A C 1
ATOM 518 O O . ARG A 1 64 ? 26.941 1.895 -35.099 1.00 72.12 64 ARG A O 1
ATOM 525 N N . ILE A 1 65 ? 26.184 -0.217 -35.193 1.00 71.56 65 ILE A N 1
ATOM 526 C CA . ILE A 1 65 ? 27.004 -0.653 -36.330 1.00 71.56 65 ILE A CA 1
ATOM 527 C C . ILE A 1 65 ? 26.070 -1.087 -37.468 1.00 71.56 65 ILE A C 1
ATOM 529 O O . ILE A 1 65 ? 25.281 -2.028 -37.341 1.00 71.56 65 ILE A O 1
ATOM 533 N N . LEU A 1 66 ? 26.149 -0.389 -38.601 1.00 67.56 66 LEU A N 1
ATOM 534 C CA . LEU A 1 66 ? 25.413 -0.736 -39.820 1.00 67.56 66 LEU A CA 1
ATOM 535 C C . LEU A 1 66 ? 26.116 -1.908 -40.513 1.00 67.56 66 LEU A C 1
ATOM 537 O O . LEU A 1 66 ? 27.328 -1.862 -40.706 1.00 67.56 66 LEU A O 1
ATOM 541 N N . THR A 1 67 ? 25.375 -2.966 -40.867 1.00 65.12 67 THR A N 1
ATOM 542 C CA . THR A 1 67 ? 25.984 -4.186 -41.442 1.00 65.12 67 THR A CA 1
ATOM 543 C C . THR A 1 67 ? 25.586 -4.499 -42.888 1.00 65.12 67 THR A C 1
ATOM 545 O O . THR A 1 67 ? 26.406 -5.074 -43.589 1.00 65.12 67 THR A O 1
ATOM 548 N N . ASN A 1 68 ? 24.387 -4.125 -43.362 1.00 60.44 68 ASN A N 1
ATOM 549 C CA . ASN A 1 68 ? 23.988 -3.986 -44.784 1.00 60.44 68 ASN A CA 1
ATOM 550 C C . ASN A 1 68 ? 22.513 -3.511 -44.869 1.00 60.44 68 ASN A C 1
ATOM 552 O O . ASN A 1 68 ? 21.834 -3.536 -43.845 1.00 60.44 68 ASN A O 1
ATOM 556 N N . VAL A 1 69 ? 22.045 -3.128 -46.074 1.00 60.97 69 VAL A N 1
ATOM 557 C CA . VAL A 1 69 ? 20.866 -2.302 -46.506 1.00 60.97 69 VAL A CA 1
ATOM 558 C C . VAL A 1 69 ? 19.494 -2.457 -45.786 1.00 60.97 69 VAL A C 1
ATOM 560 O O . VAL A 1 69 ? 18.539 -1.785 -46.143 1.00 60.97 69 VAL A O 1
ATOM 563 N N . SER A 1 70 ? 19.339 -3.285 -44.753 1.00 74.25 70 SER A N 1
ATOM 564 C CA . SER A 1 70 ? 18.122 -3.310 -43.911 1.00 74.25 70 SER A CA 1
ATOM 565 C C . SER A 1 70 ? 18.307 -3.886 -42.501 1.00 74.25 70 SER A C 1
ATOM 567 O O . SER A 1 70 ? 17.340 -3.998 -41.744 1.00 74.25 70 SER A O 1
ATOM 569 N N . LYS A 1 71 ? 19.530 -4.290 -42.122 1.00 83.12 71 LYS A N 1
ATOM 570 C CA . LYS A 1 71 ? 19.817 -4.892 -40.812 1.00 83.12 71 LYS A CA 1
ATOM 571 C C . LYS A 1 71 ? 20.916 -4.139 -40.080 1.00 83.12 71 LYS A C 1
ATOM 573 O O . LYS A 1 71 ? 22.020 -3.915 -40.586 1.00 83.12 71 LYS A O 1
ATOM 578 N N . VAL A 1 72 ? 20.609 -3.827 -38.833 1.00 87.56 72 VAL A N 1
ATOM 579 C CA . VAL A 1 72 ? 21.453 -3.084 -37.910 1.00 87.56 72 VAL A CA 1
ATOM 580 C C . VAL A 1 72 ? 21.901 -4.025 -36.806 1.00 87.56 72 VAL A C 1
ATOM 582 O O . VAL A 1 72 ? 21.123 -4.851 -36.325 1.00 87.56 72 VAL A O 1
ATOM 585 N N . ILE A 1 73 ? 23.168 -3.916 -36.419 1.00 88.81 73 ILE A N 1
ATOM 586 C CA . ILE A 1 73 ? 23.675 -4.546 -35.207 1.00 88.81 73 ILE A CA 1
ATOM 587 C C . ILE A 1 73 ? 23.941 -3.440 -34.198 1.00 88.81 73 ILE A C 1
ATOM 589 O O . ILE A 1 73 ? 24.797 -2.582 -34.406 1.00 88.81 73 ILE A O 1
ATOM 593 N N . THR A 1 74 ? 23.215 -3.473 -33.091 1.00 89.88 74 THR A N 1
ATOM 594 C CA . THR A 1 74 ? 23.431 -2.551 -31.981 1.00 89.88 74 THR A CA 1
ATOM 595 C C . THR A 1 74 ? 24.197 -3.287 -30.897 1.00 89.88 74 THR A C 1
ATOM 597 O O . THR A 1 74 ? 23.733 -4.303 -30.371 1.00 89.88 74 THR A O 1
ATOM 600 N N . ARG A 1 75 ? 25.407 -2.802 -30.605 1.00 91.81 75 ARG A N 1
ATOM 601 C CA . ARG A 1 75 ? 26.282 -3.359 -29.574 1.00 91.81 75 ARG A CA 1
ATOM 602 C C . ARG A 1 75 ? 26.306 -2.418 -28.380 1.00 91.81 75 ARG A C 1
ATOM 604 O O . ARG A 1 75 ? 26.727 -1.271 -28.501 1.00 91.81 75 ARG A O 1
ATOM 611 N N . PHE A 1 76 ? 25.880 -2.918 -27.233 1.00 91.56 76 PHE A N 1
ATOM 612 C CA . PHE A 1 76 ? 25.907 -2.189 -25.972 1.00 91.56 76 PHE A CA 1
ATOM 613 C C . PHE A 1 76 ? 27.270 -2.342 -25.296 1.00 91.56 76 PHE A C 1
ATOM 615 O O . PHE A 1 76 ? 27.950 -3.361 -25.471 1.00 91.56 76 PHE A O 1
ATOM 622 N N . GLN A 1 77 ? 27.692 -1.319 -24.553 1.00 90.81 77 GLN A N 1
ATOM 623 C CA . GLN A 1 77 ? 28.899 -1.420 -23.734 1.00 90.81 77 GLN A CA 1
ATOM 624 C C . GLN A 1 77 ? 28.712 -2.444 -22.605 1.00 90.81 77 GLN A C 1
ATOM 626 O O . GLN A 1 77 ? 27.594 -2.828 -22.258 1.00 90.81 77 GLN A O 1
ATOM 631 N N . THR A 1 78 ? 29.827 -2.909 -22.048 1.00 92.44 78 THR A N 1
ATOM 632 C CA . THR A 1 78 ? 29.822 -3.902 -20.974 1.00 92.44 78 THR A CA 1
ATOM 633 C C . THR A 1 78 ? 29.272 -3.305 -19.676 1.00 92.44 78 THR A C 1
ATOM 635 O O . THR A 1 78 ? 29.746 -2.261 -19.230 1.00 92.44 78 THR A O 1
ATOM 638 N N . THR A 1 79 ? 28.299 -3.973 -19.054 1.00 92.06 79 THR A N 1
ATOM 639 C CA . THR A 1 79 ? 27.743 -3.574 -17.750 1.00 92.06 79 THR A CA 1
ATOM 640 C C . THR A 1 79 ? 28.783 -3.710 -16.627 1.00 92.06 79 THR A C 1
ATOM 642 O O . THR A 1 79 ? 29.728 -4.502 -16.750 1.00 92.06 79 THR A O 1
ATOM 645 N N . PRO A 1 80 ? 28.597 -3.030 -15.479 1.00 90.88 80 PRO A N 1
ATOM 646 C CA . PRO A 1 80 ? 29.189 -3.503 -14.230 1.00 90.88 80 PRO A CA 1
ATOM 647 C C . PRO A 1 80 ? 28.642 -4.894 -13.863 1.00 90.88 80 PRO A C 1
ATOM 649 O O . PRO A 1 80 ? 27.786 -5.453 -14.556 1.00 90.88 80 PRO A O 1
ATOM 652 N N . GLU A 1 81 ? 29.149 -5.470 -12.776 1.00 91.00 81 GLU A N 1
ATOM 653 C CA . GLU A 1 81 ? 28.644 -6.744 -12.265 1.00 91.00 81 GLU A CA 1
ATOM 654 C C . GLU A 1 81 ? 27.205 -6.587 -11.769 1.00 91.00 81 GLU A C 1
ATOM 656 O O . GLU A 1 81 ? 26.945 -5.923 -10.766 1.00 91.00 81 GLU A O 1
ATOM 661 N N . ILE A 1 82 ? 26.272 -7.201 -12.493 1.00 91.19 82 ILE A N 1
ATOM 662 C CA . ILE A 1 82 ? 24.840 -7.206 -12.186 1.00 91.19 82 ILE A CA 1
ATOM 663 C C . ILE A 1 82 ? 24.318 -8.641 -12.196 1.00 91.19 82 ILE A C 1
ATOM 665 O O . ILE A 1 82 ? 24.921 -9.522 -12.807 1.00 91.19 82 ILE A O 1
ATOM 669 N N . SER A 1 83 ? 23.194 -8.885 -11.534 1.00 91.62 83 SER A N 1
ATOM 670 C CA . SER A 1 83 ? 22.504 -10.176 -11.598 1.00 91.62 83 SER A CA 1
ATOM 671 C C . SER A 1 83 ? 21.698 -10.313 -12.893 1.00 91.62 83 SER A C 1
ATOM 673 O O . SER A 1 83 ? 21.232 -9.322 -13.464 1.00 91.62 83 SER A O 1
ATOM 675 N N . THR A 1 84 ? 21.483 -11.548 -13.347 1.00 92.69 84 THR A N 1
ATOM 676 C CA . THR A 1 84 ? 20.800 -11.866 -14.619 1.00 92.69 84 THR A CA 1
ATOM 677 C C . THR A 1 84 ? 19.412 -11.235 -14.749 1.00 92.69 84 THR A C 1
ATOM 679 O O . THR A 1 84 ? 19.031 -10.817 -15.842 1.00 92.69 84 THR A O 1
ATOM 682 N N . TYR A 1 85 ? 18.663 -11.111 -13.651 1.00 89.88 85 TYR A N 1
ATOM 683 C CA . TYR A 1 85 ? 17.305 -10.558 -13.634 1.00 89.88 85 TYR A CA 1
ATOM 684 C C . TYR A 1 85 ? 17.234 -9.025 -13.803 1.00 89.88 85 TYR A C 1
ATOM 686 O O . TYR A 1 85 ? 16.159 -8.485 -14.090 1.00 89.88 85 TYR A O 1
ATOM 694 N N . HIS A 1 86 ? 18.363 -8.319 -13.663 1.00 91.44 86 HIS A N 1
ATOM 695 C CA . HIS A 1 86 ? 18.464 -6.872 -13.890 1.00 91.44 86 HIS A CA 1
ATOM 696 C C . HIS A 1 86 ? 18.761 -6.497 -15.348 1.00 91.44 86 HIS A C 1
ATOM 698 O O . HIS A 1 86 ? 18.702 -5.312 -15.692 1.00 91.44 86 HIS A O 1
ATOM 704 N N . ILE A 1 87 ? 19.052 -7.481 -16.208 1.00 91.81 87 ILE A N 1
ATOM 705 C CA . ILE A 1 87 ? 19.238 -7.248 -17.643 1.00 91.81 87 ILE A CA 1
ATOM 706 C C . ILE A 1 87 ? 17.952 -6.654 -18.222 1.00 91.81 87 ILE A C 1
ATOM 708 O O . ILE A 1 87 ? 16.878 -7.236 -18.071 1.00 91.81 87 ILE A O 1
ATOM 712 N N . ALA A 1 88 ? 18.077 -5.510 -18.890 1.00 92.31 88 ALA A N 1
ATOM 713 C CA . ALA A 1 88 ? 17.008 -4.842 -19.615 1.00 92.31 88 ALA A CA 1
ATOM 714 C C . ALA A 1 88 ? 17.249 -4.973 -21.117 1.00 92.31 88 ALA A C 1
ATOM 716 O O . ALA A 1 88 ? 18.349 -4.721 -21.609 1.00 92.31 88 ALA A O 1
ATOM 717 N N . ILE A 1 89 ? 16.204 -5.327 -21.854 1.00 92.19 89 ILE A N 1
ATOM 718 C CA . ILE A 1 89 ? 16.156 -5.230 -23.312 1.00 92.19 89 ILE A CA 1
ATOM 719 C C . ILE A 1 89 ? 14.785 -4.660 -23.642 1.00 92.19 89 ILE A C 1
ATOM 721 O O . ILE A 1 89 ? 13.785 -5.188 -23.159 1.00 92.19 89 ILE A O 1
ATOM 725 N N . VAL A 1 90 ? 14.748 -3.599 -24.440 1.00 92.81 90 VAL A N 1
ATOM 726 C CA . VAL A 1 90 ? 13.517 -3.003 -24.968 1.00 92.81 90 VAL A CA 1
ATOM 727 C C . VAL A 1 90 ? 13.712 -2.813 -26.466 1.00 92.81 90 VAL A C 1
ATOM 729 O O . VAL A 1 90 ? 14.672 -2.168 -26.876 1.00 92.81 90 VAL A O 1
ATOM 732 N N . LEU A 1 91 ? 12.831 -3.385 -27.281 1.00 92.50 91 LEU A N 1
ATOM 733 C CA . LEU A 1 91 ? 12.828 -3.263 -28.736 1.00 92.50 91 LEU A CA 1
ATOM 734 C C . LEU A 1 91 ? 11.438 -2.820 -29.195 1.00 92.50 91 LEU A C 1
ATOM 736 O O . LEU A 1 91 ? 10.462 -3.529 -28.956 1.00 92.50 91 LEU A O 1
ATOM 740 N N . PHE A 1 92 ? 11.357 -1.682 -29.873 1.00 91.38 92 PHE A N 1
ATOM 741 C CA . PHE A 1 92 ? 10.102 -1.075 -30.324 1.00 91.38 92 PHE A CA 1
ATOM 742 C C . PHE A 1 92 ? 10.284 -0.372 -31.672 1.00 91.38 92 PHE A C 1
ATOM 744 O O . PHE A 1 92 ? 11.411 -0.055 -32.053 1.00 91.38 92 PHE A O 1
ATOM 751 N N . ASP A 1 93 ? 9.199 -0.148 -32.411 1.00 88.94 93 ASP A N 1
ATOM 752 C CA . ASP A 1 93 ? 9.239 0.651 -33.642 1.00 88.94 93 ASP A CA 1
ATOM 753 C C . ASP A 1 93 ? 9.485 2.126 -33.294 1.00 88.94 93 ASP A C 1
ATOM 755 O O . ASP A 1 93 ? 8.814 2.690 -32.428 1.00 88.94 93 ASP A O 1
ATOM 759 N N . GLY A 1 94 ? 10.455 2.759 -33.958 1.00 84.00 94 GLY A N 1
ATOM 760 C CA . GLY A 1 94 ? 10.851 4.139 -33.672 1.00 84.00 94 GLY A CA 1
ATOM 761 C C . GLY A 1 94 ? 9.736 5.176 -33.818 1.00 84.00 94 GLY A C 1
ATOM 762 O O . GLY A 1 94 ? 9.832 6.240 -33.214 1.00 84.00 94 GLY A O 1
ATOM 763 N N . ASN A 1 95 ? 8.679 4.878 -34.577 1.00 86.94 95 ASN A N 1
ATOM 764 C CA . ASN A 1 95 ? 7.540 5.783 -34.754 1.00 86.94 95 ASN A CA 1
ATOM 765 C C . ASN A 1 95 ? 6.438 5.598 -33.695 1.00 86.94 95 ASN A C 1
ATOM 767 O O . ASN A 1 95 ? 5.477 6.367 -33.671 1.00 86.94 95 ASN A O 1
ATOM 771 N N . ASP A 1 96 ? 6.544 4.574 -32.846 1.00 88.19 96 ASP A N 1
ATOM 772 C CA . ASP A 1 96 ? 5.501 4.221 -31.875 1.00 88.19 96 ASP A CA 1
ATOM 773 C C . ASP A 1 96 ? 5.722 4.866 -30.519 1.00 88.19 96 ASP A C 1
ATOM 775 O O . ASP A 1 96 ? 4.764 5.136 -29.795 1.00 88.19 96 ASP A O 1
ATOM 779 N N . TYR A 1 97 ? 6.988 5.060 -30.164 1.00 91.88 97 TYR A N 1
ATOM 780 C CA . TYR A 1 97 ? 7.411 5.477 -28.840 1.00 91.88 97 TYR A CA 1
ATOM 781 C C . TYR A 1 97 ? 8.103 6.826 -28.900 1.00 91.88 97 TYR A C 1
ATOM 783 O O . TYR A 1 97 ? 9.085 7.023 -29.614 1.00 91.88 97 TYR A O 1
ATOM 791 N N . CYS A 1 98 ? 7.607 7.737 -28.078 1.00 93.19 98 CYS A N 1
ATOM 792 C CA . CYS A 1 98 ? 8.127 9.080 -27.948 1.00 93.19 98 CYS A CA 1
ATOM 793 C C . CYS A 1 98 ? 8.824 9.235 -26.595 1.00 93.19 98 CYS A C 1
ATOM 795 O O . CYS A 1 98 ? 8.499 8.543 -25.624 1.00 93.19 98 CYS A O 1
ATOM 797 N N . ARG A 1 99 ? 9.797 10.150 -26.539 1.00 93.62 99 ARG A N 1
ATOM 798 C CA . ARG A 1 99 ? 10.596 10.415 -25.340 1.00 93.62 99 ARG A CA 1
ATOM 799 C C . ARG A 1 99 ? 10.356 11.819 -24.802 1.00 93.62 99 ARG A C 1
ATOM 801 O O . ARG A 1 99 ? 10.510 12.794 -25.533 1.00 93.62 99 ARG A O 1
ATOM 808 N N . LEU A 1 100 ? 10.131 11.907 -23.495 1.00 93.56 100 LEU A N 1
ATOM 809 C CA . LEU A 1 100 ? 10.289 13.122 -22.700 1.00 93.56 100 LEU A CA 1
ATOM 810 C C . LEU A 1 100 ? 11.684 13.123 -22.056 1.00 93.56 100 LEU A C 1
ATOM 812 O O . LEU A 1 100 ? 12.119 12.113 -21.499 1.00 93.56 100 LEU A O 1
ATOM 816 N N . LEU A 1 101 ? 12.405 14.242 -22.166 1.00 92.38 101 LEU A N 1
ATOM 817 C CA . LEU A 1 101 ? 13.801 14.367 -21.735 1.00 92.38 101 LEU A CA 1
ATOM 818 C C . LEU A 1 101 ? 13.976 15.558 -20.789 1.00 92.38 101 LEU A C 1
ATOM 820 O O . LEU A 1 101 ? 13.563 16.672 -21.100 1.00 92.38 101 LEU A O 1
ATOM 824 N N . SER A 1 102 ? 14.627 15.324 -19.649 1.00 85.25 102 SER A N 1
ATOM 825 C CA . SER A 1 102 ? 15.010 16.363 -18.688 1.00 85.25 102 SER A CA 1
ATOM 826 C C . SER A 1 102 ? 16.192 15.877 -17.856 1.00 85.25 102 SER A C 1
ATOM 828 O O . SER A 1 102 ? 16.066 14.866 -17.180 1.00 85.25 102 SER A O 1
ATOM 830 N N . SER A 1 103 ? 17.325 16.587 -17.892 1.00 80.50 103 SER A N 1
ATOM 831 C CA . SER A 1 103 ? 18.534 16.393 -17.061 1.00 80.50 103 SER A CA 1
ATOM 832 C C . SER A 1 103 ? 18.705 15.001 -16.414 1.00 80.50 103 SER A C 1
ATOM 834 O O . SER A 1 103 ? 18.434 14.807 -15.226 1.00 80.50 103 SER A O 1
ATOM 836 N N . HIS A 1 104 ? 19.220 14.036 -17.185 1.00 80.12 104 HIS A N 1
ATOM 837 C CA . HIS A 1 104 ? 19.464 12.637 -16.782 1.00 80.12 104 HIS A CA 1
ATOM 838 C C . HIS A 1 104 ? 18.203 11.821 -16.409 1.00 80.12 104 HIS A C 1
ATOM 840 O O . HIS A 1 104 ? 18.305 10.832 -15.691 1.00 80.12 104 HIS A O 1
ATOM 846 N N . ILE A 1 105 ? 17.012 12.226 -16.850 1.00 86.81 105 ILE A N 1
ATOM 847 C CA . ILE A 1 105 ? 15.801 11.393 -16.864 1.00 86.81 105 ILE A CA 1
ATOM 848 C C . ILE A 1 105 ? 15.293 11.317 -18.297 1.00 86.81 105 ILE A C 1
ATOM 850 O O . ILE A 1 105 ? 15.147 12.338 -18.978 1.00 86.81 105 ILE A O 1
ATOM 854 N N . GLU A 1 106 ? 14.960 10.101 -18.713 1.00 92.75 106 GLU A N 1
ATOM 855 C CA . GLU A 1 106 ? 14.245 9.834 -19.953 1.00 92.75 106 GLU A CA 1
ATOM 856 C C . GLU A 1 106 ? 12.980 9.041 -19.650 1.00 92.75 106 GLU A C 1
ATOM 858 O O . GLU A 1 106 ? 13.074 7.988 -19.027 1.00 92.75 106 GLU A O 1
ATOM 863 N N . LEU A 1 107 ? 11.819 9.511 -20.107 1.00 95.38 107 LEU A N 1
ATOM 864 C CA . LEU A 1 107 ? 10.568 8.752 -20.057 1.00 95.38 107 LEU A CA 1
ATOM 865 C C . LEU A 1 107 ? 10.112 8.421 -21.473 1.00 95.38 107 LEU A C 1
ATOM 867 O O . LEU A 1 107 ? 9.874 9.320 -22.277 1.00 95.38 107 LEU A O 1
ATOM 871 N N . TRP A 1 108 ? 9.984 7.130 -21.756 1.00 95.50 108 TRP A N 1
ATOM 872 C CA . TRP A 1 108 ? 9.505 6.584 -23.016 1.00 95.50 108 TRP A CA 1
ATOM 873 C C . TRP A 1 108 ? 8.082 6.055 -22.847 1.00 95.50 108 TRP A C 1
ATOM 875 O O . TRP A 1 108 ? 7.810 5.251 -21.956 1.00 95.50 108 TRP A O 1
ATOM 885 N N . CYS A 1 109 ? 7.175 6.479 -23.717 1.00 94.94 109 CYS A N 1
ATOM 886 C CA . CYS A 1 109 ? 5.783 6.029 -23.744 1.00 94.94 109 CYS A CA 1
ATOM 887 C C . CYS A 1 109 ? 5.276 5.990 -25.188 1.00 94.94 109 CYS A C 1
ATOM 889 O O . CYS A 1 109 ? 5.941 6.504 -26.093 1.00 94.94 109 CYS A O 1
ATOM 891 N N . ARG A 1 110 ? 4.107 5.385 -25.420 1.00 93.25 110 ARG A N 1
ATOM 892 C CA . ARG A 1 110 ? 3.479 5.421 -26.745 1.00 93.25 110 ARG A CA 1
ATOM 893 C C . ARG A 1 110 ? 3.211 6.872 -27.139 1.00 93.25 110 ARG A C 1
ATOM 895 O O . ARG A 1 110 ? 2.680 7.634 -26.339 1.00 93.25 110 ARG A O 1
ATOM 902 N N . CYS A 1 111 ? 3.538 7.250 -28.372 1.00 91.88 111 CYS A N 1
ATOM 903 C CA . CYS A 1 111 ? 3.433 8.637 -28.832 1.00 91.88 111 CYS A CA 1
ATOM 904 C C . CYS A 1 111 ? 2.026 9.233 -28.668 1.00 91.88 111 CYS A C 1
ATOM 906 O O . CYS A 1 111 ? 1.904 10.417 -28.383 1.00 91.88 111 CYS A O 1
ATOM 908 N N . GLN A 1 112 ? 0.976 8.413 -28.784 1.00 90.69 112 GLN A N 1
ATOM 909 C CA . GLN A 1 112 ? -0.413 8.834 -28.564 1.00 90.69 112 GLN A CA 1
ATOM 910 C C . GLN A 1 112 ? -0.736 9.223 -27.110 1.00 90.69 112 GLN A C 1
ATOM 912 O O . GLN A 1 112 ? -1.677 9.968 -26.885 1.00 90.69 112 GLN A O 1
ATOM 917 N N . GLU A 1 113 ? 0.034 8.735 -26.133 1.00 90.38 113 GLU A N 1
ATOM 918 C CA . GLU A 1 113 ? -0.195 9.002 -24.709 1.00 90.38 113 GLU A CA 1
ATOM 919 C C . GLU A 1 113 ? 0.719 10.105 -24.165 1.00 90.38 113 GLU A C 1
ATOM 921 O O . GLU A 1 113 ? 0.642 10.427 -22.985 1.00 90.38 113 GLU A O 1
ATOM 926 N N . ILE A 1 114 ? 1.603 10.691 -24.981 1.00 90.81 114 ILE A N 1
ATOM 927 C CA . ILE A 1 114 ? 2.674 11.566 -24.480 1.00 90.81 114 ILE A CA 1
ATOM 928 C C . ILE A 1 114 ? 2.152 12.754 -23.656 1.00 90.81 114 ILE A C 1
ATOM 930 O O . ILE A 1 114 ? 2.750 13.094 -22.636 1.00 90.81 114 ILE A O 1
ATOM 934 N N . GLU A 1 115 ? 1.021 13.342 -24.055 1.00 90.12 115 GLU A N 1
ATOM 935 C CA . GLU A 1 115 ? 0.376 14.450 -23.341 1.00 90.12 115 GLU A CA 1
ATOM 936 C C . GLU A 1 115 ? -0.173 13.991 -21.983 1.00 90.12 115 GLU A C 1
ATOM 938 O O . GLU A 1 115 ? 0.074 14.636 -20.962 1.00 90.12 115 GLU A O 1
ATOM 943 N N . ASN A 1 116 ? -0.794 12.809 -21.940 1.00 88.44 116 ASN A N 1
ATOM 944 C CA . ASN A 1 116 ? -1.304 12.192 -20.713 1.00 88.44 116 ASN A CA 1
ATOM 945 C C . ASN A 1 116 ? -0.178 11.817 -19.730 1.00 88.44 116 ASN A C 1
ATOM 947 O O . ASN A 1 116 ? -0.425 11.661 -18.536 1.00 88.44 116 ASN A O 1
ATOM 951 N N . LYS A 1 117 ? 1.069 11.681 -20.206 1.00 91.69 117 LYS A N 1
ATOM 952 C CA . LYS A 1 117 ? 2.242 11.297 -19.395 1.00 91.69 117 LYS A CA 1
ATOM 953 C C . LYS A 1 117 ? 3.082 12.469 -18.892 1.00 91.69 117 LYS A C 1
ATOM 955 O O . LYS A 1 117 ? 4.102 12.253 -18.234 1.00 91.69 117 LYS A O 1
ATOM 960 N N . LEU A 1 118 ? 2.648 13.710 -19.121 1.00 89.38 118 LEU A N 1
ATOM 961 C CA . LEU A 1 118 ? 3.327 14.899 -18.594 1.00 89.38 118 LEU A CA 1
ATOM 962 C C . LEU A 1 118 ? 3.308 14.953 -17.059 1.00 89.38 118 LEU A C 1
ATOM 964 O O . LEU A 1 118 ? 4.319 15.310 -16.452 1.00 89.38 118 LEU A O 1
ATOM 968 N N . TYR A 1 119 ? 2.194 14.559 -16.432 1.00 85.44 119 TYR A N 1
ATOM 969 C CA . TYR A 1 119 ? 2.084 14.494 -14.972 1.00 85.44 119 TYR A CA 1
ATOM 970 C C . TYR A 1 119 ? 3.067 13.478 -14.372 1.00 85.44 119 TYR A C 1
ATOM 972 O O . TYR A 1 119 ? 3.836 13.822 -13.472 1.00 85.44 119 TYR A O 1
ATOM 980 N N . ASP A 1 120 ? 3.098 12.257 -14.916 1.00 88.31 120 ASP A N 1
ATOM 981 C CA . ASP A 1 120 ? 4.013 11.196 -14.478 1.00 88.31 120 ASP A CA 1
ATOM 982 C C . ASP A 1 120 ? 5.472 11.643 -14.605 1.00 88.31 120 ASP A C 1
ATOM 984 O O . ASP A 1 120 ? 6.282 11.446 -13.698 1.00 88.31 120 ASP A O 1
ATOM 988 N N . PHE A 1 121 ? 5.808 12.307 -15.714 1.00 91.62 121 PHE A N 1
ATOM 989 C CA . PHE A 1 121 ? 7.147 12.831 -15.950 1.00 91.62 121 PHE A CA 1
ATOM 990 C C . PHE A 1 121 ? 7.551 13.908 -14.937 1.00 91.62 121 PHE A C 1
ATOM 992 O O . PHE A 1 121 ? 8.681 13.908 -14.442 1.00 91.62 121 PHE A O 1
ATOM 999 N N . GLU A 1 122 ? 6.639 14.820 -14.598 1.00 89.62 122 GLU A N 1
ATOM 1000 C CA . GLU A 1 122 ? 6.865 15.838 -13.569 1.00 89.62 122 GLU A CA 1
ATOM 1001 C C . GLU A 1 122 ? 7.066 15.210 -12.187 1.00 89.62 122 GLU A C 1
ATOM 1003 O O . GLU A 1 122 ? 7.982 15.575 -11.447 1.00 89.62 122 GLU A O 1
ATOM 1008 N N . LEU A 1 123 ? 6.259 14.205 -11.858 1.00 88.88 123 LEU A N 1
ATOM 1009 C CA . LEU A 1 123 ? 6.372 13.471 -10.609 1.00 88.88 123 LEU A CA 1
ATOM 1010 C C . LEU A 1 123 ? 7.709 12.722 -10.496 1.00 88.88 123 LEU A C 1
ATOM 1012 O O . LEU A 1 123 ? 8.369 12.827 -9.463 1.00 88.88 123 LEU A O 1
ATOM 1016 N N . ILE A 1 124 ? 8.154 12.036 -11.555 1.00 92.12 124 ILE A N 1
ATOM 1017 C CA . ILE A 1 124 ? 9.462 11.359 -11.601 1.00 92.12 124 ILE A CA 1
ATOM 1018 C C . ILE A 1 124 ? 10.601 12.355 -11.331 1.00 92.12 124 ILE A C 1
ATOM 1020 O O . ILE A 1 124 ? 11.490 12.065 -10.526 1.00 92.12 124 ILE A O 1
ATOM 1024 N N . LYS A 1 125 ? 10.565 13.548 -11.945 1.00 90.44 125 LYS A N 1
ATOM 1025 C CA . LYS A 1 125 ? 11.562 14.609 -11.704 1.00 90.44 125 LYS A CA 1
ATOM 1026 C C . LYS A 1 125 ? 11.567 15.069 -10.248 1.00 90.44 125 LYS A C 1
ATOM 1028 O O . LYS A 1 125 ? 12.631 15.163 -9.639 1.00 90.44 125 LYS A O 1
ATOM 1033 N N . ASN A 1 126 ? 10.392 15.314 -9.676 1.00 87.75 126 ASN A N 1
ATOM 1034 C CA . ASN A 1 126 ? 10.270 15.748 -8.287 1.00 87.75 126 ASN A CA 1
ATOM 1035 C C . ASN A 1 126 ? 10.781 14.685 -7.308 1.00 87.75 126 ASN A C 1
ATOM 1037 O O . ASN A 1 126 ? 11.569 14.999 -6.417 1.00 87.75 126 ASN A O 1
ATOM 1041 N N . VAL A 1 127 ? 10.404 13.421 -7.512 1.00 88.62 127 VAL A N 1
ATOM 1042 C CA . VAL A 1 127 ? 10.878 12.295 -6.696 1.00 88.62 127 VAL A CA 1
ATOM 1043 C C . VAL A 1 127 ? 12.392 12.129 -6.816 1.00 88.62 127 VAL A C 1
ATOM 1045 O O . VAL A 1 127 ? 13.059 11.952 -5.798 1.00 88.62 127 VAL A O 1
ATOM 1048 N N . LYS A 1 128 ? 12.958 12.242 -8.025 1.00 89.00 128 LYS A N 1
ATOM 1049 C CA . LYS A 1 128 ? 14.412 12.206 -8.229 1.00 89.00 128 LYS A CA 1
ATOM 1050 C C . LYS A 1 128 ? 15.123 13.270 -7.400 1.00 89.00 128 LYS A C 1
ATOM 1052 O O . LYS A 1 128 ? 16.062 12.934 -6.687 1.00 89.00 128 LYS A O 1
ATOM 1057 N N . ASN A 1 129 ? 14.670 14.521 -7.477 1.00 86.50 129 ASN A N 1
ATOM 1058 C CA . ASN A 1 129 ? 15.296 15.631 -6.756 1.00 86.50 129 ASN A CA 1
ATOM 1059 C C . ASN A 1 129 ? 15.291 15.386 -5.241 1.00 86.50 129 ASN A C 1
ATOM 1061 O O . ASN A 1 129 ? 16.287 15.639 -4.567 1.00 86.50 129 ASN A O 1
ATOM 1065 N N . ILE A 1 130 ? 14.188 14.845 -4.708 1.00 85.88 130 ILE A N 1
ATOM 1066 C CA . ILE A 1 130 ? 14.095 14.488 -3.288 1.00 85.88 130 ILE A CA 1
ATOM 1067 C C . ILE A 1 130 ? 15.058 13.343 -2.956 1.00 85.88 130 ILE A C 1
ATOM 1069 O O . ILE A 1 130 ? 15.775 13.435 -1.966 1.00 85.88 130 ILE A O 1
ATOM 1073 N N . ILE A 1 131 ? 15.129 12.290 -3.777 1.00 85.06 131 ILE A N 1
ATOM 1074 C CA . ILE A 1 131 ? 16.071 11.177 -3.566 1.00 85.06 131 ILE A CA 1
ATOM 1075 C C . ILE A 1 131 ? 17.519 11.679 -3.559 1.00 85.06 131 ILE A C 1
ATOM 1077 O O . ILE A 1 131 ? 18.290 11.312 -2.676 1.00 85.06 131 ILE A O 1
ATOM 1081 N N . GLU A 1 132 ? 17.903 12.513 -4.524 1.00 85.88 132 GLU A N 1
ATOM 1082 C CA . GLU A 1 132 ? 19.264 13.053 -4.622 1.00 85.88 132 GLU A CA 1
ATOM 1083 C C . GLU A 1 132 ? 19.631 13.914 -3.412 1.00 85.88 132 GLU A C 1
ATOM 1085 O O . GLU A 1 132 ? 20.750 13.800 -2.908 1.00 85.88 132 GLU A O 1
ATOM 1090 N N . TYR A 1 133 ? 18.676 14.708 -2.918 1.00 83.25 133 TYR A N 1
ATOM 1091 C CA . TYR A 1 133 ? 18.828 15.499 -1.702 1.00 83.25 133 TYR A CA 1
ATOM 1092 C C . TYR A 1 133 ? 18.965 14.620 -0.452 1.00 83.25 133 TYR A C 1
ATOM 1094 O O . TYR A 1 133 ? 19.928 14.756 0.296 1.00 83.25 133 TYR A O 1
ATOM 1102 N N . VAL A 1 134 ? 18.031 13.688 -0.241 1.00 79.00 134 VAL A N 1
ATOM 1103 C CA . VAL A 1 134 ? 17.961 12.862 0.975 1.00 79.00 134 VAL A CA 1
ATOM 1104 C C . VAL A 1 134 ? 19.166 11.922 1.101 1.00 79.00 134 VAL A C 1
ATOM 1106 O O . VAL A 1 134 ? 19.666 11.719 2.204 1.00 79.00 134 VAL A O 1
ATOM 1109 N N . TRP A 1 135 ? 19.660 11.370 -0.012 1.00 77.88 135 TRP A N 1
ATOM 1110 C CA . TRP A 1 135 ? 20.836 10.486 -0.027 1.00 77.88 135 TRP A CA 1
ATOM 1111 C C . TRP A 1 135 ? 22.166 11.222 -0.254 1.00 77.88 135 TRP A C 1
ATOM 1113 O O . TRP A 1 135 ? 23.191 10.559 -0.416 1.00 77.88 135 TRP A O 1
ATOM 1123 N N . SER A 1 136 ? 22.174 12.562 -0.306 1.00 77.75 136 SER A N 1
ATOM 1124 C CA . SER A 1 136 ? 23.376 13.383 -0.540 1.00 77.75 136 SER A CA 1
ATOM 1125 C C . SER A 1 136 ? 24.252 12.856 -1.684 1.00 77.75 136 SER A C 1
ATOM 1127 O O . SER A 1 136 ? 25.461 12.660 -1.536 1.00 77.75 136 SER A O 1
ATOM 1129 N N . ARG A 1 137 ? 23.635 12.537 -2.826 1.00 69.69 137 ARG A N 1
ATOM 1130 C CA . ARG A 1 137 ? 24.327 11.827 -3.908 1.00 69.69 137 ARG A CA 1
ATOM 1131 C C . ARG A 1 137 ? 25.346 12.717 -4.616 1.00 69.69 137 ARG A C 1
ATOM 1133 O O . ARG A 1 137 ? 24.998 13.761 -5.151 1.00 69.69 137 ARG A O 1
ATOM 1140 N N . GLU A 1 138 ? 26.578 12.226 -4.739 1.00 67.25 138 GLU A N 1
ATOM 1141 C CA . GLU A 1 138 ? 27.633 12.895 -5.520 1.00 67.25 138 GLU A CA 1
ATOM 1142 C C . GLU A 1 138 ? 27.388 12.836 -7.037 1.00 67.25 138 GLU A C 1
ATOM 1144 O O . GLU A 1 138 ? 27.839 13.705 -7.778 1.00 67.25 138 GLU A O 1
ATOM 1149 N N . GLN A 1 139 ? 26.689 11.797 -7.508 1.00 71.19 139 GLN A N 1
ATOM 1150 C CA . GLN A 1 139 ? 26.380 11.579 -8.922 1.00 71.19 139 GLN A CA 1
ATOM 1151 C C . GLN A 1 139 ? 24.868 11.496 -9.138 1.00 71.19 139 GLN A C 1
ATOM 1153 O O . GLN A 1 139 ? 24.204 10.731 -8.413 1.00 71.19 139 GLN A O 1
ATOM 1158 N N . PRO A 1 140 ? 24.331 12.198 -10.157 1.00 75.44 140 PRO A N 1
ATOM 1159 C CA . PRO A 1 140 ? 22.903 12.222 -10.414 1.00 75.44 140 PRO A CA 1
ATOM 1160 C C . PRO A 1 140 ? 22.379 10.819 -10.718 1.00 75.44 140 PRO A C 1
ATOM 1162 O O . PRO A 1 140 ? 23.064 9.968 -11.296 1.00 75.44 140 PRO A O 1
ATOM 1165 N N . LEU A 1 141 ? 21.146 10.555 -10.304 1.00 79.56 141 LEU A N 1
ATOM 1166 C CA . LEU A 1 141 ? 20.436 9.336 -10.651 1.00 79.56 141 LEU A CA 1
ATOM 1167 C C . LEU A 1 141 ? 20.031 9.427 -12.132 1.00 79.56 141 LEU A C 1
ATOM 1169 O O . LEU A 1 141 ? 19.133 10.188 -12.496 1.00 79.56 141 LEU A O 1
ATOM 1173 N N . SER A 1 142 ? 20.738 8.684 -12.986 1.00 85.12 142 SER A N 1
ATOM 1174 C CA . SER A 1 142 ? 20.415 8.549 -14.408 1.00 85.12 142 SER A CA 1
ATOM 1175 C C . SER A 1 142 ? 19.588 7.290 -14.615 1.00 85.12 142 SER A C 1
ATOM 1177 O O . SER A 1 142 ? 20.121 6.194 -14.476 1.00 85.12 142 SER A O 1
ATOM 1179 N N . VAL A 1 143 ? 18.295 7.445 -14.902 1.00 88.56 143 VAL A N 1
ATOM 1180 C CA . VAL A 1 143 ? 17.356 6.320 -15.044 1.00 88.56 143 VAL A CA 1
ATOM 1181 C C . VAL A 1 143 ? 16.517 6.502 -16.301 1.00 88.56 143 VAL A C 1
ATOM 1183 O O . VAL A 1 143 ? 16.005 7.592 -16.578 1.00 88.56 143 VAL A O 1
ATOM 1186 N N . HIS A 1 144 ? 16.372 5.416 -17.059 1.00 92.44 144 HIS A N 1
ATOM 1187 C CA . HIS A 1 144 ? 15.496 5.351 -18.222 1.00 92.44 144 HIS A CA 1
ATOM 1188 C C . HIS A 1 144 ? 14.167 4.689 -17.845 1.00 92.44 144 HIS A C 1
ATOM 1190 O O . HIS A 1 144 ? 14.108 3.514 -17.488 1.00 92.44 144 HIS A O 1
ATOM 1196 N N . HIS A 1 145 ? 13.085 5.443 -17.955 1.00 95.00 145 HIS A N 1
ATOM 1197 C CA . HIS A 1 145 ? 11.734 5.015 -17.631 1.00 95.00 145 HIS A CA 1
ATOM 1198 C C . HIS A 1 145 ? 10.990 4.600 -18.901 1.00 95.00 145 HIS A C 1
ATOM 1200 O O . HIS A 1 145 ? 11.051 5.300 -19.911 1.00 95.00 145 HIS A O 1
ATOM 1206 N N . TYR A 1 146 ? 10.261 3.486 -18.847 1.00 95.31 146 TYR A N 1
ATOM 1207 C CA . TYR A 1 146 ? 9.428 2.994 -19.945 1.00 95.31 146 TYR A CA 1
ATOM 1208 C C . TYR A 1 146 ? 8.034 2.679 -19.439 1.00 95.31 146 TYR A C 1
ATOM 1210 O O . TYR A 1 146 ? 7.873 1.900 -18.504 1.00 95.31 146 TYR A O 1
ATOM 1218 N N . ILE A 1 147 ? 7.034 3.239 -20.102 1.00 95.44 147 ILE A N 1
ATOM 1219 C CA . ILE A 1 147 ? 5.630 2.905 -19.900 1.00 95.44 147 ILE A CA 1
ATOM 1220 C C . ILE A 1 147 ? 5.239 1.876 -20.961 1.00 95.44 147 ILE A C 1
ATOM 1222 O O . ILE A 1 147 ? 5.383 2.107 -22.165 1.00 95.44 147 ILE A O 1
ATOM 1226 N N . ILE A 1 148 ? 4.817 0.702 -20.501 1.00 93.62 148 ILE A N 1
ATOM 1227 C CA . ILE A 1 148 ? 4.701 -0.511 -21.306 1.00 93.62 148 ILE A CA 1
ATOM 1228 C C . ILE A 1 148 ? 3.257 -1.024 -21.236 1.00 93.62 148 ILE A C 1
ATOM 1230 O O . ILE A 1 148 ? 2.812 -1.401 -20.148 1.00 93.62 148 ILE A O 1
ATOM 1234 N N . PRO A 1 149 ? 2.527 -1.076 -22.365 1.00 91.56 149 PRO A N 1
ATOM 1235 C CA . PRO A 1 149 ? 1.186 -1.650 -22.403 1.00 91.56 149 PRO A CA 1
ATOM 1236 C C . PRO A 1 149 ? 1.246 -3.167 -22.195 1.00 91.56 149 PRO A C 1
ATOM 1238 O O . PRO A 1 149 ? 2.124 -3.842 -22.742 1.00 91.56 149 PRO A O 1
ATOM 1241 N N . GLY A 1 150 ? 0.310 -3.719 -21.419 1.00 87.00 150 GLY A N 1
ATOM 1242 C CA . GLY A 1 150 ? 0.213 -5.167 -21.211 1.00 87.00 150 GLY A CA 1
ATOM 1243 C C . GLY A 1 150 ? 1.379 -5.794 -20.434 1.00 87.00 150 GLY A C 1
ATOM 1244 O O . GLY A 1 150 ? 1.609 -7.005 -20.540 1.00 87.00 150 GLY A O 1
ATOM 1245 N N . LEU A 1 151 ? 2.130 -5.002 -19.658 1.00 89.81 151 LEU A N 1
ATOM 1246 C CA . LEU A 1 151 ? 3.107 -5.539 -18.708 1.00 89.81 151 LEU A CA 1
ATOM 1247 C C . LEU A 1 151 ? 2.380 -6.420 -17.673 1.00 89.81 151 LEU A C 1
ATOM 1249 O O . LEU A 1 151 ? 1.260 -6.124 -17.265 1.00 89.81 151 LEU A O 1
ATOM 1253 N N . LYS A 1 152 ? 2.981 -7.544 -17.265 1.00 87.25 152 LYS A N 1
ATOM 1254 C CA . LYS A 1 152 ? 2.335 -8.453 -16.298 1.00 87.25 152 LYS A CA 1
ATOM 1255 C C . LYS A 1 152 ? 2.324 -7.864 -14.890 1.00 87.25 152 LYS A C 1
ATOM 1257 O O . LYS A 1 152 ? 1.280 -7.845 -14.242 1.00 87.25 152 LYS A O 1
ATOM 1262 N N . ASP A 1 153 ? 3.487 -7.397 -14.456 1.00 88.44 153 ASP A N 1
ATOM 1263 C CA . ASP A 1 153 ? 3.694 -6.745 -13.167 1.00 88.44 153 ASP A CA 1
ATOM 1264 C C . ASP A 1 153 ? 3.386 -5.247 -13.277 1.00 88.44 153 ASP A C 1
ATOM 1266 O O . ASP A 1 153 ? 3.465 -4.681 -14.366 1.00 88.44 153 ASP A O 1
ATOM 1270 N N . ASP A 1 154 ? 3.055 -4.600 -12.159 1.00 90.19 154 ASP A N 1
ATOM 1271 C CA . ASP A 1 154 ? 2.750 -3.159 -12.116 1.00 90.19 154 ASP A CA 1
ATOM 1272 C C . ASP A 1 154 ? 3.963 -2.273 -12.462 1.00 90.19 154 ASP A C 1
ATOM 1274 O O . ASP A 1 154 ? 3.848 -1.184 -13.030 1.00 90.19 154 ASP A O 1
ATOM 1278 N N . GLY A 1 155 ? 5.159 -2.783 -12.188 1.00 90.38 155 GLY A N 1
ATOM 1279 C CA . GLY A 1 155 ? 6.410 -2.266 -12.698 1.00 90.38 155 GLY A CA 1
ATOM 1280 C C . GLY A 1 155 ? 7.595 -3.154 -12.342 1.00 90.38 155 GLY A C 1
ATOM 1281 O O . GLY A 1 155 ? 7.542 -3.972 -11.423 1.00 90.38 155 GLY A O 1
ATOM 1282 N N . MET A 1 156 ? 8.702 -2.966 -13.052 1.00 89.44 156 MET A N 1
ATOM 1283 C CA . MET A 1 156 ? 9.913 -3.764 -12.889 1.00 89.44 156 MET A CA 1
ATOM 1284 C C . MET A 1 156 ? 11.152 -2.887 -12.785 1.00 89.44 156 MET A C 1
ATOM 1286 O O . MET A 1 156 ? 11.396 -2.030 -13.635 1.00 89.44 156 MET A O 1
ATOM 1290 N N . ASP A 1 157 ? 11.979 -3.190 -11.791 1.00 89.25 157 ASP A N 1
ATOM 1291 C CA . ASP A 1 157 ? 13.253 -2.524 -11.568 1.00 89.25 157 ASP A CA 1
ATOM 1292 C C . ASP A 1 157 ? 14.379 -3.282 -12.275 1.00 89.25 157 ASP A C 1
ATOM 1294 O O . ASP A 1 157 ? 14.710 -4.436 -11.975 1.00 89.25 157 ASP A O 1
ATOM 1298 N N . LYS A 1 158 ? 14.974 -2.623 -13.261 1.00 90.69 158 LYS A N 1
ATOM 1299 C CA . LYS A 1 158 ? 16.139 -3.091 -14.007 1.00 90.69 158 LYS A CA 1
ATOM 1300 C C . LYS A 1 158 ? 17.317 -2.173 -13.709 1.00 90.69 158 LYS A C 1
ATOM 1302 O O . LYS A 1 158 ? 17.139 -1.075 -13.196 1.00 90.69 158 LYS A O 1
ATOM 1307 N N . PHE A 1 159 ? 18.534 -2.627 -13.992 1.00 89.31 159 PHE A N 1
ATOM 1308 C CA . PHE A 1 159 ? 19.710 -1.793 -13.745 1.00 89.31 159 PHE A CA 1
ATOM 1309 C C . PHE A 1 159 ? 19.648 -0.533 -14.623 1.00 89.31 159 PHE A C 1
ATOM 1311 O O . PHE A 1 159 ? 19.665 -0.666 -15.849 1.00 89.31 159 PHE A O 1
ATOM 1318 N N . ASP A 1 160 ? 19.542 0.635 -13.976 1.00 88.44 160 ASP A N 1
ATOM 1319 C CA . ASP A 1 160 ? 19.344 1.984 -14.541 1.00 88.44 160 ASP A CA 1
ATOM 1320 C C . ASP A 1 160 ? 18.082 2.143 -15.425 1.00 88.44 160 ASP A C 1
ATOM 1322 O O . ASP A 1 160 ? 17.963 3.074 -16.228 1.00 88.44 160 ASP A O 1
ATOM 1326 N N . PHE A 1 161 ? 17.119 1.227 -15.286 1.00 91.88 161 PHE A N 1
ATOM 1327 C CA . PHE A 1 161 ? 15.888 1.175 -16.073 1.00 91.88 161 PHE A CA 1
ATOM 1328 C C . PHE A 1 161 ? 14.689 0.891 -15.162 1.00 91.88 161 PHE A C 1
ATOM 1330 O O . PHE A 1 161 ? 14.738 0.006 -14.308 1.00 91.88 161 PHE A O 1
ATOM 1337 N N . VAL A 1 162 ? 13.573 1.579 -15.394 1.00 93.81 162 VAL A N 1
ATOM 1338 C CA . VAL A 1 162 ? 12.298 1.285 -14.728 1.00 93.81 162 VAL A CA 1
ATOM 1339 C C . VAL A 1 162 ? 11.232 1.039 -15.774 1.00 93.81 162 VAL A C 1
ATOM 1341 O O . VAL A 1 162 ? 11.002 1.874 -16.648 1.00 93.81 162 VAL A O 1
ATOM 1344 N N . PHE A 1 163 ? 10.559 -0.099 -15.669 1.00 95.00 163 PHE A N 1
ATOM 1345 C CA . PHE A 1 163 ? 9.376 -0.398 -16.462 1.00 95.00 163 PHE A CA 1
ATOM 1346 C C . PHE A 1 163 ? 8.132 -0.157 -15.617 1.00 95.00 163 PHE A C 1
ATOM 1348 O O . PHE A 1 163 ? 8.064 -0.635 -14.489 1.00 95.00 163 PHE A O 1
ATOM 1355 N N . TYR A 1 164 ? 7.153 0.546 -16.168 1.00 95.75 164 TYR A N 1
ATOM 1356 C CA . TYR A 1 164 ? 5.829 0.727 -15.590 1.00 95.75 164 TYR A CA 1
ATOM 1357 C C . TYR A 1 164 ? 4.801 0.090 -16.503 1.00 95.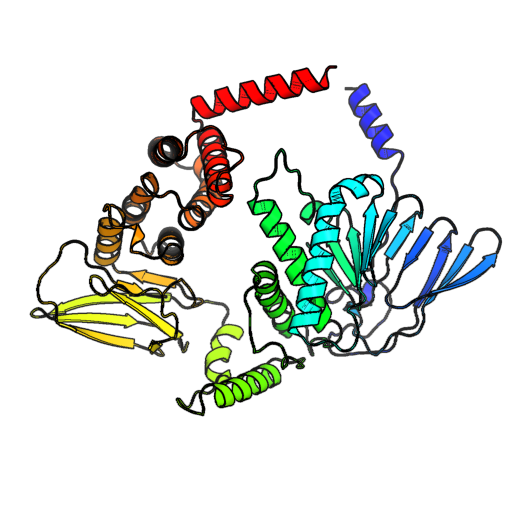75 164 TYR A C 1
ATOM 1359 O O . TYR A 1 164 ? 4.902 0.199 -17.728 1.00 95.75 164 TYR A O 1
ATOM 1367 N N . ARG A 1 165 ? 3.786 -0.528 -15.913 1.00 95.44 165 ARG A N 1
ATOM 1368 C CA . ARG A 1 165 ? 2.601 -0.928 -16.655 1.00 95.44 165 ARG A CA 1
ATOM 1369 C C . ARG A 1 165 ? 1.794 0.312 -17.027 1.00 95.44 165 ARG A C 1
ATOM 1371 O O . ARG A 1 165 ? 1.524 1.159 -16.176 1.00 95.44 165 ARG A O 1
ATOM 1378 N N . GLU A 1 166 ? 1.428 0.446 -18.299 1.00 93.75 166 GLU A N 1
ATOM 1379 C CA . GLU A 1 166 ? 0.705 1.626 -18.790 1.00 93.75 166 GLU A CA 1
ATOM 1380 C C . GLU A 1 166 ? -0.605 1.832 -18.031 1.00 93.75 166 GLU A C 1
ATOM 1382 O O . GLU A 1 166 ? -0.874 2.927 -17.543 1.00 93.75 166 GLU A O 1
ATOM 1387 N N . GLU A 1 167 ? -1.335 0.747 -17.808 1.00 92.19 167 GLU A N 1
ATOM 1388 C CA . GLU A 1 167 ? -2.614 0.700 -17.115 1.00 92.19 167 GLU A CA 1
ATOM 1389 C C . GLU A 1 167 ? -2.531 1.154 -15.652 1.00 92.19 167 GLU A C 1
ATOM 1391 O O . GLU A 1 167 ? -3.535 1.604 -15.113 1.00 92.19 167 GLU A O 1
ATOM 1396 N N . ASP A 1 168 ? -1.357 1.104 -15.012 1.00 93.00 168 ASP A N 1
ATOM 1397 C CA . ASP A 1 168 ? -1.151 1.576 -13.632 1.00 93.00 168 ASP A CA 1
ATOM 1398 C C . ASP A 1 168 ? -0.647 3.022 -13.547 1.00 93.00 168 ASP A C 1
ATOM 1400 O O . ASP A 1 168 ? -0.442 3.538 -12.453 1.00 93.00 168 ASP A O 1
ATOM 1404 N N . THR A 1 169 ? -0.459 3.682 -14.692 1.00 91.62 169 THR A N 1
ATOM 1405 C CA . THR A 1 169 ? -0.037 5.092 -14.790 1.00 91.62 169 THR A CA 1
ATOM 1406 C C . THR A 1 169 ? -1.081 5.962 -15.492 1.00 91.62 169 THR A C 1
ATOM 1408 O O . THR A 1 169 ? -0.872 7.151 -15.700 1.00 91.62 169 THR A O 1
ATOM 1411 N N . ILE A 1 170 ? -2.203 5.390 -15.938 1.00 89.44 170 ILE A N 1
ATOM 1412 C CA . ILE A 1 170 ? -3.307 6.170 -16.509 1.00 89.44 170 ILE A CA 1
ATOM 1413 C C . ILE A 1 170 ? -4.018 6.924 -15.383 1.00 89.44 170 ILE A C 1
ATOM 1415 O O . ILE A 1 170 ? -4.421 6.309 -14.388 1.00 89.44 170 ILE A O 1
ATOM 1419 N N . TYR A 1 171 ? -4.164 8.233 -15.589 1.00 83.75 171 TYR A N 1
ATOM 1420 C CA . TYR A 1 171 ? -4.977 9.143 -14.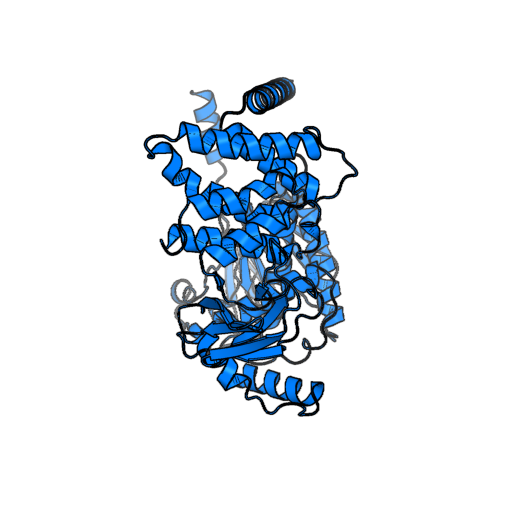796 1.00 83.75 171 TYR A CA 1
ATOM 1421 C C . TYR A 1 171 ? -5.769 10.057 -15.727 1.00 83.75 171 TYR A C 1
ATOM 1423 O O . TYR A 1 171 ? -5.192 10.691 -16.611 1.00 83.75 171 TYR A O 1
ATOM 1431 N N . ASN A 1 172 ? -7.072 10.148 -15.504 1.00 81.88 172 ASN A N 1
ATOM 1432 C CA . ASN A 1 172 ? -7.957 11.091 -16.161 1.00 81.88 172 ASN A CA 1
ATOM 1433 C C . ASN A 1 172 ? -8.673 11.932 -15.098 1.00 81.88 172 ASN A C 1
ATOM 1435 O O . ASN A 1 172 ? -9.483 11.421 -14.330 1.00 81.88 172 ASN A O 1
ATOM 1439 N N . GLU A 1 173 ? -8.385 13.233 -15.088 1.00 74.75 173 GLU A N 1
ATOM 1440 C CA . GLU A 1 173 ? -8.899 14.189 -14.102 1.00 74.75 173 GLU A CA 1
ATOM 1441 C C . GLU A 1 173 ? -10.434 14.296 -14.078 1.00 74.75 173 GLU A C 1
ATOM 1443 O O . GLU A 1 173 ? -10.994 14.648 -13.045 1.00 74.75 173 GLU A O 1
ATOM 1448 N N . GLU A 1 174 ? -11.126 13.962 -15.173 1.00 72.69 174 GLU A N 1
ATOM 1449 C CA . GLU A 1 174 ? -12.590 14.036 -15.253 1.00 72.69 174 GLU A CA 1
ATOM 1450 C C . GLU A 1 174 ? -13.307 12.823 -14.643 1.00 72.69 174 GLU A C 1
ATOM 1452 O O . GLU A 1 174 ? -14.480 12.924 -14.280 1.00 72.69 174 GLU A O 1
ATOM 1457 N N . VAL A 1 175 ? -12.646 11.661 -14.578 1.00 73.06 175 VAL A N 1
ATOM 1458 C CA . VAL A 1 175 ? -13.300 10.386 -14.218 1.00 73.06 175 VAL A CA 1
ATOM 1459 C C . VAL A 1 175 ? -12.634 9.652 -13.064 1.00 73.06 175 VAL A C 1
ATOM 1461 O O . VAL A 1 175 ? -13.311 8.897 -12.365 1.00 73.06 175 VAL A O 1
ATOM 1464 N N . ASP A 1 176 ? -11.331 9.843 -12.862 1.00 73.50 176 ASP A N 1
ATOM 1465 C CA . ASP A 1 176 ? -10.588 9.118 -11.845 1.00 73.50 176 ASP A CA 1
ATOM 1466 C C . ASP A 1 176 ? -10.633 9.847 -10.496 1.00 73.50 176 ASP A C 1
ATOM 1468 O O . ASP A 1 176 ? -10.448 11.065 -10.428 1.00 73.50 176 ASP A O 1
ATOM 1472 N N . PRO A 1 177 ? -10.807 9.111 -9.383 1.00 73.31 177 PRO A N 1
ATOM 1473 C CA . PRO A 1 177 ? -10.723 9.696 -8.054 1.00 73.31 177 PRO A CA 1
ATOM 1474 C C . PRO A 1 177 ? -9.294 10.147 -7.746 1.00 73.31 177 PRO A C 1
ATOM 1476 O O . PRO A 1 177 ? -8.325 9.546 -8.208 1.00 73.31 177 PRO A O 1
ATOM 1479 N N . ILE A 1 178 ? -9.118 11.117 -6.846 1.00 73.94 178 ILE A N 1
ATOM 1480 C CA . ILE A 1 178 ? -7.772 11.542 -6.408 1.00 73.94 178 ILE A CA 1
ATOM 1481 C C . ILE A 1 178 ? -6.973 10.385 -5.784 1.00 73.94 178 ILE A C 1
ATOM 1483 O O . ILE A 1 178 ? -5.748 10.335 -5.908 1.00 73.94 178 ILE A O 1
ATOM 1487 N N . ALA A 1 179 ? -7.648 9.391 -5.195 1.00 73.88 179 ALA A N 1
ATOM 1488 C CA . ALA A 1 179 ? -7.019 8.147 -4.752 1.00 73.88 179 ALA A CA 1
ATOM 1489 C C . ALA A 1 179 ? -6.163 7.491 -5.855 1.00 73.88 179 ALA A C 1
ATOM 1491 O O . ALA A 1 179 ? -5.076 6.988 -5.567 1.00 73.88 179 ALA A O 1
ATOM 1492 N N . ARG A 1 180 ? -6.583 7.584 -7.123 1.00 83.25 180 ARG A N 1
ATOM 1493 C CA . ARG A 1 180 ? -5.828 7.084 -8.274 1.00 83.25 180 ARG A CA 1
ATOM 1494 C C . ARG A 1 180 ? -4.494 7.806 -8.452 1.00 83.25 180 ARG A C 1
ATOM 1496 O O . ARG A 1 180 ? -3.460 7.175 -8.659 1.00 83.25 180 ARG A O 1
ATOM 1503 N N . LYS A 1 181 ? -4.487 9.129 -8.296 1.00 80.56 181 LYS A N 1
ATOM 1504 C CA . LYS A 1 181 ? -3.269 9.951 -8.334 1.00 80.56 181 LYS A CA 1
ATOM 1505 C C . LYS A 1 181 ? -2.288 9.558 -7.225 1.00 80.56 181 LYS A C 1
ATOM 1507 O O . LYS A 1 181 ? -1.076 9.522 -7.445 1.00 80.56 181 LYS A O 1
ATOM 1512 N N . ILE A 1 182 ? -2.807 9.205 -6.046 1.00 81.94 182 ILE A N 1
ATOM 1513 C CA . ILE A 1 182 ? -2.009 8.697 -4.920 1.00 81.94 182 ILE A CA 1
ATOM 1514 C C . ILE A 1 182 ? -1.415 7.320 -5.249 1.00 81.94 182 ILE A C 1
ATOM 1516 O O . ILE A 1 182 ? -0.241 7.088 -4.964 1.00 81.94 182 ILE A O 1
ATOM 1520 N N . GLU A 1 183 ? -2.177 6.411 -5.862 1.00 85.81 183 GLU A N 1
ATOM 1521 C CA . GLU A 1 183 ? -1.677 5.097 -6.297 1.00 85.81 183 GLU A CA 1
ATOM 1522 C C . GLU A 1 183 ? -0.514 5.226 -7.287 1.00 85.81 183 GLU A C 1
ATOM 1524 O O . GLU A 1 183 ? 0.542 4.628 -7.069 1.00 85.81 183 GLU A O 1
ATOM 1529 N N . ILE A 1 184 ? -0.668 6.073 -8.309 1.00 89.31 184 ILE A N 1
ATOM 1530 C CA . ILE A 1 184 ? 0.378 6.362 -9.302 1.00 89.31 184 ILE A CA 1
ATOM 1531 C C . ILE A 1 184 ? 1.608 6.965 -8.619 1.00 89.31 184 ILE A C 1
ATOM 1533 O O . ILE A 1 184 ? 2.738 6.525 -8.847 1.00 89.31 184 ILE A O 1
ATOM 1537 N N . SER A 1 185 ? 1.390 7.917 -7.707 1.00 89.50 185 SER A N 1
ATOM 1538 C CA . SER A 1 185 ? 2.460 8.540 -6.922 1.00 89.50 185 SER A CA 1
ATOM 1539 C C . SER A 1 185 ? 3.251 7.519 -6.111 1.00 89.50 185 SER A C 1
ATOM 1541 O O . SER A 1 185 ? 4.483 7.531 -6.124 1.00 89.50 185 SER A O 1
ATOM 1543 N N . ARG A 1 186 ? 2.560 6.589 -5.446 1.00 90.69 186 ARG A N 1
ATOM 1544 C CA . ARG A 1 186 ? 3.186 5.511 -4.671 1.00 90.69 186 ARG A CA 1
ATOM 1545 C C . ARG A 1 186 ? 3.944 4.533 -5.561 1.00 90.69 186 ARG A C 1
ATOM 1547 O O . ARG A 1 186 ? 5.045 4.133 -5.189 1.00 90.69 186 ARG A O 1
ATOM 1554 N N . LEU A 1 187 ? 3.397 4.174 -6.725 1.00 93.56 187 LEU A N 1
ATOM 1555 C CA . LEU A 1 187 ? 4.075 3.317 -7.698 1.00 93.56 187 LEU A CA 1
ATOM 1556 C C . LEU A 1 187 ? 5.383 3.960 -8.170 1.00 93.56 187 LEU A C 1
ATOM 1558 O O . LEU A 1 187 ? 6.440 3.335 -8.064 1.00 93.56 187 LEU A O 1
ATOM 1562 N N . ILE A 1 188 ? 5.331 5.213 -8.632 1.00 92.75 188 ILE A N 1
ATOM 1563 C CA . ILE A 1 188 ? 6.511 5.953 -9.094 1.00 92.75 188 ILE A CA 1
ATOM 1564 C C . ILE A 1 188 ? 7.525 6.107 -7.960 1.00 92.75 188 ILE A C 1
ATOM 1566 O O . ILE A 1 188 ? 8.693 5.772 -8.154 1.00 92.75 188 ILE A O 1
ATOM 1570 N N . GLY A 1 189 ? 7.088 6.535 -6.771 1.00 92.06 189 GLY A N 1
ATOM 1571 C CA . GLY A 1 189 ? 7.941 6.672 -5.590 1.00 92.06 189 GLY A CA 1
ATOM 1572 C C . GLY A 1 189 ? 8.660 5.369 -5.238 1.00 92.06 189 GLY A C 1
ATOM 1573 O O . GLY A 1 189 ? 9.884 5.354 -5.114 1.00 92.06 189 GLY A O 1
ATOM 1574 N N . ARG A 1 190 ? 7.920 4.256 -5.158 1.00 93.12 190 ARG A N 1
ATOM 1575 C CA . ARG A 1 190 ? 8.475 2.924 -4.879 1.00 93.12 190 ARG A CA 1
ATOM 1576 C C . ARG A 1 190 ? 9.525 2.520 -5.910 1.00 93.12 190 ARG A C 1
ATOM 1578 O O . ARG A 1 190 ? 10.615 2.115 -5.526 1.00 93.12 190 ARG A O 1
ATOM 1585 N N . LYS A 1 191 ? 9.231 2.650 -7.206 1.00 92.75 191 LYS A N 1
ATOM 1586 C CA . LYS A 1 191 ? 10.164 2.240 -8.270 1.00 92.75 191 LYS A CA 1
ATOM 1587 C C . LYS A 1 191 ? 11.400 3.133 -8.352 1.00 92.75 191 LYS A C 1
ATOM 1589 O O . LYS A 1 191 ? 12.511 2.646 -8.523 1.00 92.75 191 LYS A O 1
ATOM 1594 N N . MET A 1 192 ? 11.239 4.432 -8.120 1.00 90.75 192 MET A N 1
ATOM 1595 C CA . MET A 1 192 ? 12.362 5.367 -8.032 1.00 90.75 192 MET A CA 1
ATOM 1596 C C . MET A 1 192 ? 13.316 5.027 -6.883 1.00 90.75 192 MET A C 1
ATOM 1598 O O . MET A 1 192 ? 14.529 5.015 -7.080 1.00 90.75 192 MET A O 1
ATOM 1602 N N . VAL A 1 193 ? 12.788 4.704 -5.699 1.00 89.38 193 VAL A N 1
ATOM 1603 C CA . VAL A 1 193 ? 13.621 4.234 -4.581 1.00 89.38 193 VAL A CA 1
ATOM 1604 C C . VAL A 1 193 ? 14.227 2.862 -4.887 1.00 89.38 193 VAL A C 1
ATOM 1606 O O . VAL A 1 193 ? 15.397 2.633 -4.588 1.00 89.38 193 VAL A O 1
ATOM 1609 N N . GLY A 1 194 ? 13.473 1.975 -5.543 1.00 89.00 194 GLY A N 1
ATOM 1610 C CA . GLY A 1 194 ? 13.935 0.664 -6.006 1.00 89.00 194 GLY A CA 1
ATOM 1611 C C . GLY A 1 194 ? 15.241 0.726 -6.804 1.00 89.00 194 GLY A C 1
ATOM 1612 O O . GLY A 1 194 ? 16.115 -0.125 -6.632 1.00 89.00 194 GLY A O 1
ATOM 1613 N N . GLN A 1 195 ? 15.447 1.788 -7.591 1.00 87.69 195 GLN A N 1
ATOM 1614 C CA . GLN A 1 195 ? 16.681 1.999 -8.357 1.00 87.69 195 GLN A CA 1
ATOM 1615 C C . GLN A 1 195 ? 17.943 2.083 -7.493 1.00 87.69 195 GLN A C 1
ATOM 1617 O O . GLN A 1 195 ? 19.015 1.683 -7.951 1.00 87.69 195 GLN A O 1
ATOM 1622 N N . LEU A 1 196 ? 17.836 2.515 -6.234 1.00 84.06 196 LEU A N 1
ATOM 1623 C CA . LEU A 1 196 ? 18.960 2.524 -5.293 1.00 84.06 196 LEU A CA 1
ATOM 1624 C C . LEU A 1 196 ? 19.431 1.103 -4.949 1.00 84.06 196 LEU A C 1
ATOM 1626 O O . LEU A 1 196 ? 20.622 0.881 -4.731 1.00 84.06 196 LEU A O 1
ATOM 1630 N N . PHE A 1 197 ? 18.516 0.131 -4.982 1.00 80.06 197 PHE A N 1
ATOM 1631 C CA . PHE A 1 197 ? 18.785 -1.271 -4.667 1.00 80.06 197 PHE A CA 1
ATOM 1632 C C . PHE A 1 197 ? 19.156 -2.113 -5.893 1.00 80.06 197 PHE A C 1
ATOM 1634 O O . PHE A 1 197 ? 19.674 -3.213 -5.739 1.00 80.06 197 PHE A O 1
ATOM 1641 N N . THR A 1 198 ? 18.993 -1.610 -7.122 1.00 77.94 198 THR A N 1
ATOM 1642 C CA . THR A 1 198 ? 19.374 -2.366 -8.339 1.00 77.94 198 THR A CA 1
ATOM 1643 C C . THR A 1 198 ? 20.869 -2.696 -8.410 1.00 77.94 198 THR A C 1
ATOM 1645 O O . THR A 1 198 ? 21.270 -3.670 -9.045 1.00 77.94 198 THR A O 1
ATOM 1648 N N . LYS A 1 199 ? 21.711 -1.910 -7.728 1.00 73.88 199 LYS A N 1
ATOM 1649 C CA . LYS A 1 199 ? 23.160 -2.153 -7.611 1.00 73.88 199 LYS A CA 1
ATOM 1650 C C . LYS A 1 199 ? 23.490 -3.157 -6.500 1.00 73.88 199 LYS A C 1
ATOM 1652 O O . LYS A 1 199 ? 24.480 -3.892 -6.574 1.00 73.88 199 LYS A O 1
ATOM 1657 N N . ILE A 1 200 ? 22.630 -3.225 -5.491 1.00 73.12 200 ILE A N 1
ATOM 1658 C CA . ILE A 1 200 ? 22.749 -4.080 -4.313 1.00 73.12 200 ILE A CA 1
ATOM 1659 C C . ILE A 1 200 ? 21.766 -5.238 -4.499 1.00 73.12 200 ILE A C 1
ATOM 1661 O O . ILE A 1 200 ? 20.722 -5.291 -3.875 1.00 73.12 200 ILE A O 1
ATOM 1665 N N . SER A 1 201 ? 22.050 -6.146 -5.434 1.00 68.88 201 SER A N 1
ATOM 1666 C CA . SER A 1 201 ? 21.191 -7.318 -5.663 1.00 68.88 201 SER A CA 1
ATOM 1667 C C . SER A 1 201 ? 21.130 -8.219 -4.427 1.00 68.88 201 SER A C 1
ATOM 1669 O O . SER A 1 201 ? 22.136 -8.380 -3.734 1.00 68.88 201 SER A O 1
ATOM 1671 N N . SER A 1 202 ? 19.961 -8.810 -4.164 1.00 77.94 202 SER A N 1
ATOM 1672 C CA . SER A 1 202 ? 19.767 -9.733 -3.041 1.00 77.94 202 SER A CA 1
ATOM 1673 C C . SER A 1 202 ? 20.643 -10.974 -3.204 1.00 77.94 202 SER A C 1
ATOM 1675 O O . SER A 1 202 ? 20.811 -11.475 -4.317 1.00 77.94 202 SER A O 1
ATOM 1677 N N . SER A 1 203 ? 21.153 -11.520 -2.098 1.00 80.19 203 SER A N 1
ATOM 1678 C CA . SER A 1 203 ? 21.938 -12.763 -2.133 1.00 80.19 203 SER A CA 1
ATOM 1679 C C . SER A 1 203 ? 21.119 -13.972 -2.611 1.00 80.19 203 SER A C 1
ATOM 1681 O O . SER A 1 203 ? 21.650 -14.860 -3.277 1.00 80.19 203 SER A O 1
ATOM 1683 N N . TRP A 1 204 ? 19.814 -13.992 -2.316 1.00 83.06 204 TRP A N 1
ATOM 1684 C CA . TRP A 1 204 ? 18.880 -15.034 -2.741 1.00 83.06 204 TRP A CA 1
ATOM 1685 C C . TRP A 1 204 ? 17.460 -14.495 -2.936 1.00 83.06 204 TRP A C 1
ATOM 1687 O O . TRP A 1 204 ? 17.085 -13.465 -2.373 1.00 83.06 204 TRP A O 1
ATOM 1697 N N . TRP A 1 205 ? 16.639 -15.232 -3.692 1.00 82.44 205 TRP A N 1
ATOM 1698 C CA . TRP A 1 205 ? 15.254 -14.863 -4.010 1.00 82.44 205 TRP A CA 1
ATOM 1699 C C . TRP A 1 205 ? 14.378 -14.646 -2.770 1.00 82.44 205 TRP A C 1
ATOM 1701 O O . TRP A 1 205 ? 13.517 -13.770 -2.765 1.00 82.44 205 TRP A O 1
ATOM 1711 N N . SER A 1 206 ? 14.625 -15.397 -1.692 1.00 82.38 206 SER A N 1
ATOM 1712 C CA . SER A 1 206 ? 13.883 -15.272 -0.429 1.00 82.38 206 SER A CA 1
ATOM 1713 C C . SER A 1 206 ? 14.079 -13.928 0.272 1.00 82.38 206 SER A C 1
ATOM 1715 O O . SER A 1 206 ? 13.309 -13.613 1.171 1.00 82.38 206 SER A O 1
ATOM 1717 N N . TYR A 1 207 ? 15.090 -13.145 -0.111 1.00 81.50 207 TYR A N 1
ATOM 1718 C CA . TYR A 1 207 ? 15.400 -11.845 0.487 1.00 81.50 207 TYR A CA 1
ATOM 1719 C C . TYR A 1 207 ? 14.976 -10.660 -0.386 1.00 81.50 207 TYR A C 1
ATOM 1721 O O . TYR A 1 207 ? 15.186 -9.515 0.002 1.00 81.50 207 TYR A O 1
ATOM 1729 N N . MET A 1 208 ? 14.338 -10.902 -1.536 1.00 80.62 208 MET A N 1
ATOM 1730 C CA . MET A 1 208 ? 13.859 -9.826 -2.413 1.00 80.62 208 MET A CA 1
ATOM 1731 C C . MET A 1 208 ? 12.849 -8.896 -1.734 1.00 80.62 208 MET A C 1
ATOM 1733 O O . MET A 1 208 ? 12.807 -7.706 -2.045 1.00 80.62 208 MET A O 1
ATOM 1737 N N . TRP A 1 209 ? 12.064 -9.422 -0.785 1.00 85.25 209 TRP A N 1
ATOM 1738 C CA . TRP A 1 209 ? 11.100 -8.628 -0.023 1.00 85.25 209 TRP A CA 1
ATOM 1739 C C . TRP A 1 209 ? 11.766 -7.467 0.720 1.00 85.25 209 TRP A C 1
ATOM 1741 O O . TRP A 1 209 ? 11.110 -6.456 0.934 1.00 85.25 209 TRP A O 1
ATOM 1751 N N . LEU A 1 210 ? 13.045 -7.591 1.099 1.00 84.06 210 LEU A N 1
ATOM 1752 C CA . LEU A 1 210 ? 13.756 -6.549 1.830 1.00 84.06 210 LEU A CA 1
ATOM 1753 C C . LEU A 1 210 ? 13.858 -5.283 0.975 1.00 84.06 210 LEU A C 1
ATOM 1755 O O . LEU A 1 210 ? 13.475 -4.204 1.414 1.00 84.06 210 LEU A O 1
ATOM 1759 N N . HIS A 1 211 ? 14.302 -5.421 -0.276 1.00 81.94 211 HIS A N 1
ATOM 1760 C CA . HIS A 1 211 ? 14.464 -4.280 -1.176 1.00 81.94 211 HIS A CA 1
ATOM 1761 C C . HIS A 1 211 ? 13.112 -3.711 -1.605 1.00 81.94 211 HIS A C 1
ATOM 1763 O O . HIS A 1 211 ? 12.911 -2.503 -1.517 1.00 81.94 211 HIS A O 1
ATOM 1769 N N . GLU A 1 212 ? 12.160 -4.565 -1.996 1.00 85.38 212 GLU A N 1
ATOM 1770 C CA . GLU A 1 212 ? 10.815 -4.115 -2.384 1.00 85.38 212 GLU A CA 1
ATOM 1771 C C . GLU A 1 212 ? 10.052 -3.487 -1.207 1.00 85.38 212 GLU A C 1
ATOM 1773 O O . GLU A 1 212 ? 9.366 -2.477 -1.368 1.00 85.38 212 GLU A O 1
ATOM 1778 N N . GLY A 1 213 ? 10.187 -4.047 -0.005 1.00 88.69 213 GLY A N 1
ATOM 1779 C CA . GLY A 1 213 ? 9.554 -3.555 1.216 1.00 88.69 213 GLY A CA 1
ATOM 1780 C C . GLY A 1 213 ? 10.107 -2.198 1.641 1.00 88.69 213 GLY A C 1
ATOM 1781 O O . GLY A 1 213 ? 9.333 -1.266 1.867 1.00 88.69 213 GLY A O 1
ATOM 1782 N N . ILE A 1 214 ? 11.437 -2.047 1.672 1.00 86.38 214 ILE A N 1
ATOM 1783 C CA . ILE A 1 214 ? 12.087 -0.764 1.973 1.00 86.38 214 ILE A CA 1
ATOM 1784 C C . ILE A 1 214 ? 11.747 0.273 0.897 1.00 86.38 214 ILE A C 1
ATOM 1786 O O . ILE A 1 214 ? 11.392 1.403 1.231 1.00 86.38 214 ILE A O 1
ATOM 1790 N N . ALA A 1 215 ? 11.790 -0.105 -0.384 1.00 89.44 215 ALA A N 1
ATOM 1791 C CA . ALA A 1 215 ? 11.419 0.782 -1.481 1.00 89.44 215 ALA A CA 1
ATOM 1792 C C . ALA A 1 215 ? 9.956 1.236 -1.386 1.00 89.44 215 ALA A C 1
ATOM 1794 O O . ALA A 1 215 ? 9.659 2.404 -1.623 1.00 89.44 215 ALA A O 1
ATOM 1795 N N . THR A 1 216 ? 9.045 0.349 -0.977 1.00 90.62 216 THR A N 1
ATOM 1796 C CA . THR A 1 216 ? 7.632 0.688 -0.759 1.00 90.62 216 THR A CA 1
ATOM 1797 C C . THR A 1 216 ? 7.473 1.692 0.382 1.00 90.62 216 THR A C 1
ATOM 1799 O O . THR A 1 216 ? 6.818 2.719 0.205 1.00 90.62 216 THR A O 1
ATOM 1802 N N . LEU A 1 217 ? 8.100 1.431 1.533 1.00 88.31 217 LEU A N 1
ATOM 1803 C CA . LEU A 1 217 ? 8.024 2.302 2.708 1.00 88.31 217 LEU A CA 1
ATOM 1804 C C . LEU A 1 217 ? 8.591 3.699 2.416 1.00 88.31 217 LEU A C 1
ATOM 1806 O O . LEU A 1 217 ? 7.915 4.708 2.618 1.00 88.31 217 LEU A O 1
ATOM 1810 N N . LEU A 1 218 ? 9.822 3.756 1.907 1.00 86.56 218 LEU A N 1
ATOM 1811 C CA . LEU A 1 218 ? 10.503 5.013 1.600 1.00 86.56 218 LEU A CA 1
ATOM 1812 C C . LEU A 1 218 ? 9.863 5.733 0.407 1.00 86.56 218 LEU A C 1
ATOM 1814 O O . LEU A 1 218 ? 9.832 6.959 0.382 1.00 86.56 218 LEU A O 1
ATOM 1818 N N . GLY A 1 219 ? 9.300 4.997 -0.553 1.00 89.00 219 GLY A N 1
ATOM 1819 C CA . GLY A 1 219 ? 8.562 5.569 -1.675 1.00 89.00 219 GLY A CA 1
ATOM 1820 C C . GLY A 1 219 ? 7.356 6.384 -1.211 1.00 89.00 219 GLY A C 1
ATOM 1821 O O . GLY A 1 219 ? 7.213 7.538 -1.605 1.00 89.00 219 GLY A O 1
ATOM 1822 N N . VAL A 1 220 ? 6.526 5.833 -0.315 1.00 86.69 220 VAL A N 1
ATOM 1823 C CA . VAL A 1 220 ? 5.392 6.566 0.289 1.00 86.69 220 VAL A CA 1
ATOM 1824 C C . VAL A 1 220 ? 5.882 7.794 1.059 1.00 86.69 220 VAL A C 1
ATOM 1826 O O . VAL A 1 220 ? 5.282 8.865 0.983 1.00 86.69 220 VAL A O 1
ATOM 1829 N N . TYR A 1 221 ? 6.992 7.648 1.776 1.00 83.06 221 TYR A N 1
ATOM 1830 C CA . TYR A 1 221 ? 7.578 8.707 2.586 1.00 83.06 221 TYR A CA 1
ATOM 1831 C C . TYR A 1 221 ? 8.041 9.914 1.762 1.00 83.06 221 TYR A C 1
ATOM 1833 O O . TYR A 1 221 ? 7.718 11.056 2.084 1.00 83.06 221 TYR A O 1
ATOM 1841 N N . ILE A 1 222 ? 8.756 9.652 0.665 1.00 84.06 222 ILE A N 1
ATOM 1842 C CA . ILE A 1 222 ? 9.257 10.677 -0.256 1.00 84.06 222 ILE A CA 1
ATOM 1843 C C . ILE A 1 222 ? 8.102 11.444 -0.895 1.00 84.06 222 ILE A C 1
ATOM 1845 O O . ILE A 1 222 ? 8.160 12.669 -0.997 1.00 84.06 222 ILE A O 1
ATOM 1849 N N . ILE A 1 223 ? 7.031 10.741 -1.269 1.00 83.00 223 ILE A N 1
ATOM 1850 C CA . ILE A 1 223 ? 5.817 11.366 -1.805 1.00 83.00 223 ILE A CA 1
ATOM 1851 C C . ILE A 1 223 ? 5.165 12.293 -0.770 1.00 83.00 223 ILE A C 1
ATOM 1853 O O . ILE A 1 223 ? 4.733 13.389 -1.122 1.00 83.00 223 ILE A O 1
ATOM 1857 N N . ASN A 1 224 ? 5.166 11.904 0.507 1.00 77.44 224 ASN A N 1
ATOM 1858 C CA . ASN A 1 224 ? 4.619 12.709 1.601 1.00 77.44 224 ASN A CA 1
ATOM 1859 C C . ASN A 1 224 ? 5.570 13.813 2.119 1.00 77.44 224 ASN A C 1
ATOM 1861 O O . ASN A 1 224 ? 5.174 14.574 2.999 1.00 77.44 224 ASN A O 1
ATOM 1865 N N . LYS A 1 225 ? 6.791 13.943 1.569 1.00 67.25 225 LYS A N 1
ATOM 1866 C CA . LYS A 1 225 ? 7.797 14.977 1.907 1.00 67.25 225 LYS A CA 1
ATOM 1867 C C . LYS A 1 225 ? 8.155 15.087 3.398 1.00 67.25 225 LYS A C 1
ATOM 1869 O O . LYS A 1 225 ? 8.464 16.168 3.892 1.00 67.25 225 LYS A O 1
ATOM 1874 N N . THR A 1 226 ? 8.120 13.986 4.131 1.00 52.06 226 THR A N 1
ATOM 1875 C CA . THR A 1 226 ? 8.564 13.933 5.531 1.00 52.06 226 THR A CA 1
ATOM 1876 C C . THR A 1 226 ? 10.093 13.692 5.588 1.00 52.06 226 THR A C 1
ATOM 1878 O O . THR A 1 226 ? 10.645 13.114 4.658 1.00 52.06 226 THR A O 1
ATOM 1881 N N . GLU A 1 227 ? 10.829 14.168 6.607 1.00 45.00 227 GLU A N 1
ATOM 1882 C CA . GLU A 1 227 ? 12.311 14.046 6.712 1.00 45.00 227 GLU A CA 1
ATOM 1883 C C . GLU A 1 227 ? 12.756 12.855 7.581 1.00 45.00 227 GLU A C 1
ATOM 1885 O O . GLU A 1 227 ? 12.271 12.715 8.701 1.00 45.00 227 GLU A O 1
ATOM 1890 N N . PHE A 1 228 ? 13.650 11.969 7.116 1.00 49.41 228 PHE A N 1
ATOM 1891 C CA . PHE A 1 228 ? 14.186 10.875 7.949 1.00 49.41 228 PHE A CA 1
ATOM 1892 C C . PHE A 1 228 ? 15.704 10.734 7.835 1.00 49.41 228 PHE A C 1
ATOM 1894 O O . PHE A 1 228 ? 16.274 10.861 6.757 1.00 49.41 228 PHE A O 1
ATOM 1901 N N . ILE A 1 229 ? 16.342 10.423 8.967 1.00 44.84 229 ILE A N 1
ATOM 1902 C CA . ILE A 1 229 ? 17.803 10.425 9.158 1.00 44.84 229 ILE A CA 1
ATOM 1903 C C . ILE A 1 229 ? 18.457 9.059 8.832 1.00 44.84 229 ILE A C 1
ATOM 1905 O O . ILE A 1 229 ? 19.661 8.995 8.603 1.00 44.84 229 ILE A O 1
ATOM 1909 N N . ILE A 1 230 ? 17.706 7.950 8.751 1.00 46.06 230 ILE A N 1
ATOM 1910 C CA . ILE A 1 230 ? 18.290 6.580 8.662 1.00 46.06 230 ILE A CA 1
ATOM 1911 C C . ILE A 1 230 ? 18.809 6.213 7.259 1.00 46.06 230 ILE A C 1
ATOM 1913 O O . ILE A 1 230 ? 19.455 5.190 7.045 1.00 46.06 230 ILE A O 1
ATOM 1917 N N . ILE A 1 231 ? 18.580 7.066 6.275 1.00 50.19 231 ILE A N 1
ATOM 1918 C CA . ILE A 1 231 ? 18.644 6.677 4.874 1.00 50.19 231 ILE A CA 1
ATOM 1919 C C . ILE A 1 231 ? 20.081 6.483 4.325 1.00 50.19 231 ILE A C 1
ATOM 1921 O O . ILE A 1 231 ? 20.292 5.712 3.385 1.00 50.19 231 ILE A O 1
ATOM 1925 N N . ASN A 1 232 ? 21.096 7.071 4.961 1.00 50.56 232 ASN A N 1
ATOM 1926 C CA . ASN A 1 232 ? 22.479 7.000 4.472 1.00 50.56 232 ASN A CA 1
ATOM 1927 C C . ASN A 1 232 ? 23.187 5.644 4.682 1.00 50.56 232 ASN A C 1
ATOM 1929 O O . ASN A 1 232 ? 24.319 5.484 4.221 1.00 50.56 232 ASN A O 1
ATOM 1933 N N . PHE A 1 233 ? 22.552 4.667 5.342 1.00 51.25 233 PHE A N 1
ATOM 1934 C CA . PHE A 1 233 ? 23.257 3.483 5.855 1.00 51.25 233 PHE A CA 1
ATOM 1935 C C . PHE A 1 233 ? 22.903 2.140 5.206 1.00 51.25 233 PHE A C 1
ATOM 1937 O O . PHE A 1 233 ? 23.701 1.215 5.309 1.00 51.25 233 PHE A O 1
ATOM 1944 N N . ILE A 1 234 ? 21.780 2.006 4.491 1.00 56.31 234 ILE A N 1
ATOM 1945 C CA . ILE A 1 234 ? 21.363 0.695 3.961 1.00 56.31 234 ILE A CA 1
ATOM 1946 C C . ILE A 1 234 ? 22.193 0.351 2.716 1.00 56.31 234 ILE A C 1
ATOM 1948 O O . ILE A 1 234 ? 21.891 0.792 1.607 1.00 56.31 234 ILE A O 1
ATOM 1952 N N . ARG A 1 235 ? 23.264 -0.429 2.906 1.00 57.25 235 ARG A N 1
ATOM 1953 C CA . ARG A 1 235 ? 24.156 -0.909 1.830 1.00 57.25 235 ARG A CA 1
ATOM 1954 C C . ARG A 1 235 ? 24.151 -2.433 1.661 1.00 57.25 235 ARG A C 1
ATOM 1956 O O . ARG A 1 235 ? 24.967 -2.972 0.913 1.00 57.25 235 ARG A O 1
ATOM 1963 N N . THR A 1 236 ? 23.267 -3.133 2.360 1.00 60.59 236 THR A N 1
ATOM 1964 C CA . THR A 1 236 ? 23.381 -4.574 2.598 1.00 60.59 236 THR A CA 1
ATOM 1965 C C . THR A 1 236 ? 22.476 -5.404 1.693 1.00 60.59 236 THR A C 1
ATOM 1967 O O . THR A 1 236 ? 21.399 -4.980 1.289 1.00 60.59 236 THR A O 1
ATOM 1970 N N . SER A 1 237 ? 22.964 -6.591 1.318 1.00 64.06 237 SER A N 1
ATOM 1971 C CA . SER A 1 237 ? 22.322 -7.504 0.351 1.00 64.06 237 SER A CA 1
ATOM 1972 C C . SER A 1 237 ? 21.684 -8.738 1.001 1.00 64.06 237 SER A C 1
ATOM 1974 O O . SER A 1 237 ? 21.079 -9.568 0.313 1.00 64.06 237 SER A O 1
ATOM 1976 N N . ASN A 1 238 ? 21.832 -8.873 2.321 1.00 76.69 238 ASN A N 1
ATOM 1977 C CA . ASN A 1 238 ? 21.248 -9.931 3.131 1.00 76.69 238 ASN A CA 1
ATOM 1978 C C . ASN A 1 238 ? 20.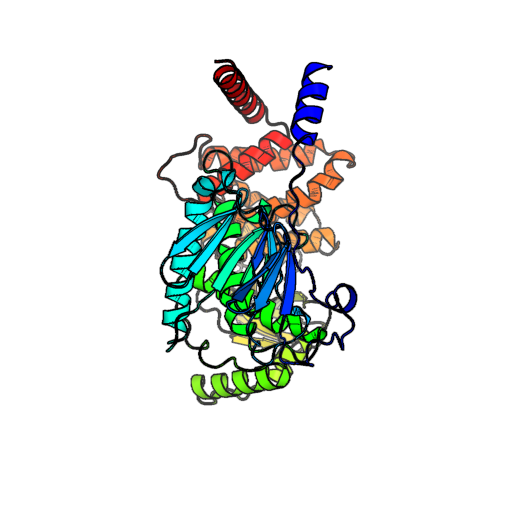608 -9.339 4.400 1.00 76.69 238 ASN A C 1
ATOM 1980 O O . ASN A 1 238 ? 20.876 -8.202 4.786 1.00 76.69 238 ASN A O 1
ATOM 1984 N N . VAL A 1 239 ? 19.735 -10.127 5.024 1.00 79.50 239 VAL A N 1
ATOM 1985 C CA . VAL A 1 239 ? 18.908 -9.692 6.157 1.00 79.50 239 VAL A CA 1
ATOM 1986 C C . VAL A 1 239 ? 19.707 -9.551 7.459 1.00 79.50 239 VAL A C 1
ATOM 1988 O O . VAL A 1 239 ? 19.400 -8.684 8.269 1.00 79.50 239 VAL A O 1
ATOM 1991 N N . ASP A 1 240 ? 20.739 -10.368 7.663 1.00 82.06 240 ASP A N 1
ATOM 1992 C CA . ASP A 1 240 ? 21.529 -10.356 8.899 1.00 82.06 240 ASP A CA 1
ATOM 1993 C C . ASP A 1 240 ? 22.411 -9.106 9.000 1.00 82.06 240 ASP A C 1
ATOM 1995 O O . ASP A 1 240 ? 22.455 -8.453 10.046 1.00 82.06 240 ASP A O 1
ATOM 1999 N N . ASP A 1 241 ? 23.055 -8.732 7.896 1.00 82.06 241 ASP A N 1
ATOM 2000 C CA . ASP A 1 241 ? 23.824 -7.497 7.793 1.00 82.06 241 ASP A CA 1
ATOM 2001 C C . ASP A 1 241 ? 22.893 -6.285 7.936 1.00 82.06 241 ASP A C 1
ATOM 2003 O O . ASP A 1 241 ? 23.227 -5.332 8.633 1.00 82.06 241 ASP A O 1
ATOM 2007 N N . PHE A 1 242 ? 21.685 -6.346 7.357 1.00 83.81 242 PHE A N 1
ATOM 2008 C CA . PHE A 1 242 ? 20.681 -5.294 7.519 1.00 83.81 242 PHE A CA 1
ATOM 2009 C C . PHE A 1 242 ? 20.323 -5.061 8.992 1.00 83.81 242 PHE A C 1
ATOM 2011 O O . PHE A 1 242 ? 20.352 -3.924 9.458 1.00 83.81 242 PHE A O 1
ATOM 2018 N N . TRP A 1 243 ? 20.034 -6.116 9.762 1.00 86.94 243 TRP A N 1
ATOM 2019 C CA . TRP A 1 243 ? 19.743 -5.952 11.190 1.00 86.94 243 TRP A CA 1
ATOM 2020 C C . TRP A 1 243 ? 20.956 -5.499 11.999 1.00 86.94 243 TRP A C 1
ATOM 2022 O O . TRP A 1 243 ? 20.782 -4.770 12.972 1.00 86.94 243 TRP A O 1
ATOM 2032 N N . THR A 1 244 ? 22.168 -5.864 11.580 1.00 86.81 244 THR A N 1
ATOM 2033 C CA . THR A 1 244 ? 23.413 -5.376 12.192 1.00 86.81 244 THR A CA 1
ATOM 2034 C C . THR A 1 244 ? 23.578 -3.866 11.985 1.00 86.81 244 THR A C 1
ATOM 2036 O O . THR A 1 244 ? 23.862 -3.140 12.940 1.00 86.81 244 THR A O 1
ATOM 2039 N N . ASP A 1 245 ? 23.315 -3.369 10.773 1.00 84.56 245 ASP A N 1
ATOM 2040 C CA . ASP A 1 245 ? 23.326 -1.933 10.479 1.00 84.56 245 ASP A CA 1
ATOM 2041 C C . ASP A 1 245 ? 22.276 -1.196 11.325 1.00 84.56 245 ASP A C 1
ATOM 2043 O O . ASP A 1 245 ? 22.591 -0.203 11.985 1.00 84.56 245 ASP A O 1
ATOM 2047 N N . ILE A 1 246 ? 21.037 -1.701 11.371 1.00 85.12 246 ILE A N 1
ATOM 2048 C CA . ILE A 1 246 ? 19.955 -1.091 12.160 1.00 85.12 246 ILE A CA 1
ATOM 2049 C C . ILE A 1 246 ? 20.269 -1.108 13.662 1.00 85.12 246 ILE A C 1
ATOM 2051 O O . ILE A 1 246 ? 20.013 -0.109 14.337 1.00 85.12 246 ILE A O 1
ATOM 2055 N N . GLN A 1 247 ? 20.858 -2.188 14.185 1.00 88.31 247 GLN A N 1
ATOM 2056 C CA . GLN A 1 247 ? 21.308 -2.275 15.577 1.00 88.31 247 GLN A CA 1
ATOM 2057 C C . GLN A 1 247 ? 22.315 -1.161 15.899 1.00 88.31 247 GLN A C 1
ATOM 2059 O O . GLN A 1 247 ? 22.140 -0.447 16.886 1.00 88.31 247 GLN A O 1
ATOM 2064 N N . SER A 1 248 ? 23.313 -0.945 15.034 1.00 85.19 248 SER A N 1
ATOM 2065 C CA . SER A 1 248 ? 24.316 0.109 15.241 1.00 85.19 248 SER A CA 1
ATOM 2066 C C . SER A 1 248 ? 23.693 1.512 15.277 1.00 85.19 248 SER A C 1
ATOM 2068 O O . SER A 1 248 ? 24.038 2.340 16.121 1.00 85.19 248 SER A O 1
ATOM 2070 N N . ILE A 1 249 ? 22.710 1.775 14.409 1.00 83.88 249 ILE A N 1
ATOM 2071 C CA . ILE A 1 249 ? 21.989 3.053 14.362 1.00 83.88 249 ILE A CA 1
ATOM 2072 C C . ILE A 1 249 ? 21.141 3.233 15.619 1.00 83.88 249 ILE A C 1
ATOM 2074 O O . ILE A 1 249 ? 21.135 4.315 16.208 1.00 83.88 249 ILE A O 1
ATOM 2078 N N . TYR A 1 250 ? 20.443 2.179 16.041 1.00 82.81 250 TYR A N 1
ATOM 2079 C CA . TYR A 1 250 ? 19.656 2.187 17.265 1.00 82.81 250 TYR A CA 1
ATOM 2080 C C . TYR A 1 250 ? 20.526 2.540 18.478 1.00 82.81 250 TYR A C 1
ATOM 2082 O O . TYR A 1 250 ? 20.170 3.433 19.249 1.00 82.81 250 TYR A O 1
ATOM 2090 N N . GLU A 1 251 ? 21.686 1.902 18.630 1.00 84.50 251 GLU A N 1
ATOM 2091 C CA . GLU A 1 251 ? 22.615 2.158 19.736 1.00 84.50 251 GLU A CA 1
ATOM 2092 C C . GLU A 1 251 ? 23.130 3.602 19.732 1.00 84.50 251 GLU A C 1
ATOM 2094 O O . GLU A 1 251 ? 23.140 4.261 20.777 1.00 84.50 251 GLU A O 1
ATOM 2099 N N . LEU A 1 252 ? 23.474 4.130 18.552 1.00 83.00 252 LEU A N 1
ATOM 2100 C CA . LEU A 1 252 ? 23.901 5.520 18.378 1.00 83.00 252 LEU A CA 1
ATOM 2101 C C . LEU A 1 252 ? 22.802 6.521 18.762 1.00 83.00 252 LEU A C 1
ATOM 2103 O O . LEU A 1 252 ? 23.077 7.508 19.447 1.00 83.00 252 LEU A O 1
ATOM 2107 N N . GLN A 1 253 ? 21.560 6.281 18.333 1.00 79.81 253 GLN A N 1
ATOM 2108 C CA . GLN A 1 253 ? 20.439 7.193 18.583 1.00 79.81 253 GLN A CA 1
ATOM 2109 C C . GLN A 1 253 ? 19.946 7.138 20.028 1.00 79.81 253 GLN A C 1
ATOM 2111 O O . GLN A 1 253 ? 19.607 8.168 20.613 1.00 79.81 253 GLN A O 1
ATOM 2116 N N . THR A 1 254 ? 19.914 5.946 20.618 1.00 75.06 254 THR A N 1
ATOM 2117 C CA . THR A 1 254 ? 19.395 5.743 21.975 1.00 75.06 254 THR A CA 1
ATOM 2118 C C . THR A 1 254 ? 20.448 5.914 23.059 1.00 75.06 254 THR A C 1
ATOM 2120 O O . THR A 1 254 ? 20.092 5.939 24.238 1.00 75.06 254 THR A O 1
ATOM 2123 N N . LYS A 1 255 ? 21.731 6.045 22.686 1.00 76.38 255 LYS A N 1
ATOM 2124 C CA . LYS A 1 255 ? 22.878 6.058 23.608 1.00 76.38 255 LYS A CA 1
ATOM 2125 C C . LYS A 1 255 ? 22.873 4.849 24.556 1.00 76.38 255 LYS A C 1
ATOM 2127 O O . LYS A 1 255 ? 23.268 4.974 25.711 1.00 76.38 255 LYS A O 1
ATOM 2132 N N . GLY A 1 256 ? 22.365 3.708 24.083 1.00 62.91 256 GLY A N 1
ATOM 2133 C CA . GLY A 1 256 ? 22.237 2.484 24.877 1.00 62.91 256 GLY A CA 1
ATOM 2134 C C . GLY A 1 256 ? 21.212 2.562 26.015 1.00 62.91 256 GLY A C 1
ATOM 2135 O O . GLY A 1 256 ? 21.340 1.830 26.990 1.00 62.91 256 GLY A O 1
ATOM 2136 N N . SER A 1 257 ? 20.200 3.436 25.933 1.00 63.53 257 SER A N 1
ATOM 2137 C CA . SER A 1 257 ? 19.200 3.609 27.005 1.00 63.53 257 SER A CA 1
ATOM 2138 C C . SER A 1 257 ? 18.391 2.345 27.327 1.00 63.53 257 SER A C 1
ATOM 2140 O O . SER A 1 257 ? 17.865 2.221 28.434 1.00 63.53 257 SER A O 1
ATOM 2142 N N . ARG A 1 258 ? 18.307 1.399 26.385 1.00 70.25 258 ARG A N 1
ATOM 2143 C CA . ARG A 1 258 ? 17.724 0.069 26.580 1.00 70.25 258 ARG A CA 1
ATOM 2144 C C . ARG A 1 258 ? 18.491 -0.953 25.746 1.00 70.25 258 ARG A C 1
ATOM 2146 O O . ARG A 1 258 ? 18.554 -0.812 24.524 1.00 70.25 258 ARG A O 1
ATOM 2153 N N . GLU A 1 259 ? 19.026 -1.981 26.400 1.00 74.62 259 GLU A N 1
ATOM 2154 C CA . GLU A 1 259 ? 19.619 -3.141 25.729 1.00 74.62 259 GLU A CA 1
ATOM 2155 C C . GLU A 1 259 ? 18.505 -3.939 25.047 1.00 74.62 259 GLU A C 1
ATOM 2157 O O . GLU A 1 259 ? 17.700 -4.606 25.698 1.00 74.62 259 GLU A O 1
ATOM 2162 N N . ILE A 1 260 ? 18.419 -3.815 23.725 1.00 81.44 260 ILE A N 1
ATOM 2163 C CA . ILE A 1 260 ? 17.572 -4.659 22.886 1.00 81.44 260 ILE A CA 1
ATOM 2164 C C . ILE A 1 260 ? 18.439 -5.268 21.794 1.00 81.44 260 ILE A C 1
ATOM 2166 O O . ILE A 1 260 ? 19.347 -4.614 21.278 1.00 81.44 260 ILE A O 1
ATOM 2170 N N . ASN A 1 261 ? 18.117 -6.501 21.422 1.00 87.50 261 ASN A N 1
ATOM 2171 C CA . ASN A 1 261 ? 18.634 -7.114 20.214 1.00 87.50 261 ASN A CA 1
ATOM 2172 C C . ASN A 1 261 ? 17.578 -6.966 19.113 1.00 87.50 261 ASN A C 1
ATOM 2174 O O . ASN A 1 261 ? 16.550 -7.644 19.129 1.00 87.50 261 ASN A O 1
ATOM 2178 N N . VAL A 1 262 ? 17.819 -6.055 18.167 1.00 87.75 262 VAL A N 1
ATOM 2179 C CA . VAL A 1 262 ? 16.908 -5.778 17.048 1.00 87.75 262 VAL A CA 1
ATOM 2180 C C . VAL A 1 262 ? 16.654 -7.042 16.229 1.00 87.75 262 VAL A C 1
ATOM 2182 O O . VAL A 1 262 ? 15.518 -7.280 15.823 1.00 87.75 262 VAL A O 1
ATOM 2185 N N . LYS A 1 263 ? 17.675 -7.881 16.020 1.00 88.25 263 LYS A N 1
ATOM 2186 C CA . LYS A 1 263 ? 17.531 -9.123 15.255 1.00 88.25 263 LYS A CA 1
ATOM 2187 C C . LYS A 1 263 ? 16.560 -10.084 15.933 1.00 88.25 263 LYS A C 1
ATOM 2189 O O . LYS A 1 263 ? 15.646 -10.570 15.276 1.00 88.25 263 LYS A O 1
ATOM 2194 N N . ASP A 1 264 ? 16.714 -10.305 17.237 1.00 87.38 264 ASP A N 1
ATOM 2195 C CA . ASP A 1 264 ? 15.849 -11.225 17.990 1.00 87.38 264 ASP A CA 1
ATOM 2196 C C . ASP A 1 264 ? 14.388 -10.753 17.986 1.00 87.38 264 ASP A C 1
ATOM 2198 O O . ASP A 1 264 ? 13.470 -11.565 17.882 1.00 87.38 264 ASP A O 1
ATOM 2202 N N . ILE A 1 265 ? 14.171 -9.434 18.029 1.00 86.69 265 ILE A N 1
ATOM 2203 C CA . ILE A 1 265 ? 12.836 -8.837 17.927 1.00 86.69 265 ILE A CA 1
ATOM 2204 C C . ILE A 1 265 ? 12.249 -9.037 16.533 1.00 86.69 265 ILE A C 1
ATOM 2206 O O . ILE A 1 265 ? 11.077 -9.387 16.435 1.00 86.69 265 ILE A O 1
ATOM 2210 N N . MET A 1 266 ? 13.024 -8.790 15.471 1.00 88.06 266 MET A N 1
ATOM 2211 C CA . MET A 1 266 ? 12.536 -8.764 14.086 1.00 88.06 266 MET A CA 1
ATOM 2212 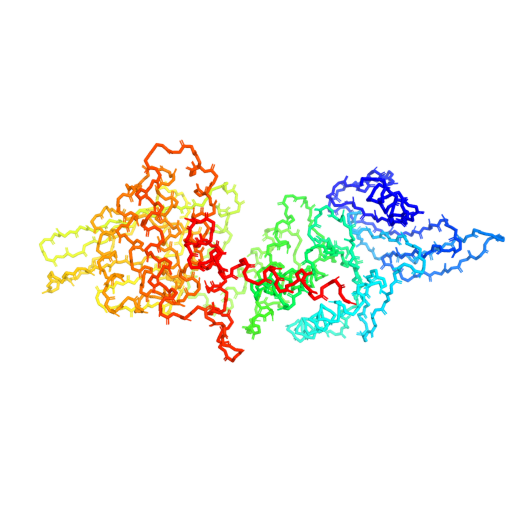C C . MET A 1 266 ? 12.418 -10.154 13.450 1.00 88.06 266 MET A C 1
ATOM 2214 O O . MET A 1 266 ? 11.575 -10.349 12.575 1.00 88.06 266 MET A O 1
ATOM 2218 N N . ASP A 1 267 ? 13.206 -11.130 13.903 1.00 87.69 267 ASP A N 1
ATOM 2219 C CA . ASP A 1 267 ? 13.247 -12.494 13.367 1.00 87.69 267 ASP A CA 1
ATOM 2220 C C . ASP A 1 267 ? 11.865 -13.181 13.315 1.00 87.69 267 ASP A C 1
ATOM 2222 O O . ASP A 1 267 ? 11.506 -13.701 12.251 1.00 87.69 267 ASP A O 1
ATOM 2226 N N . PRO A 1 268 ? 11.044 -13.167 14.387 1.00 87.69 268 PRO A N 1
ATOM 2227 C CA . PRO A 1 268 ? 9.687 -13.705 14.340 1.00 87.69 268 PRO A CA 1
ATOM 2228 C C . PRO A 1 268 ? 8.799 -13.027 13.288 1.00 87.69 268 PRO A C 1
ATOM 2230 O O . PRO A 1 268 ? 8.023 -13.702 12.620 1.00 87.69 268 PRO A O 1
ATOM 2233 N N . TRP A 1 269 ? 8.926 -11.711 13.080 1.00 87.19 269 TRP A N 1
ATOM 2234 C CA . TRP A 1 269 ? 8.105 -10.963 12.112 1.00 87.19 269 TRP A CA 1
ATOM 2235 C C . TRP A 1 269 ? 8.392 -11.330 10.657 1.00 87.19 269 TRP A C 1
ATOM 2237 O O . TRP A 1 269 ? 7.515 -11.175 9.811 1.00 87.19 269 TRP A O 1
ATOM 2247 N N . ILE A 1 270 ? 9.605 -11.801 10.361 1.00 86.44 270 ILE A N 1
ATOM 2248 C CA . ILE A 1 270 ? 10.024 -12.148 8.996 1.00 86.44 270 ILE A CA 1
ATOM 2249 C C . ILE A 1 270 ? 9.985 -13.657 8.718 1.00 86.44 270 ILE A C 1
ATOM 2251 O O . ILE A 1 270 ? 9.894 -14.059 7.558 1.00 86.44 270 ILE A O 1
ATOM 2255 N N . LYS A 1 271 ? 10.085 -14.502 9.754 1.00 84.62 271 LYS A N 1
ATOM 2256 C CA . LYS A 1 271 ? 10.114 -15.971 9.619 1.00 84.62 271 LYS A CA 1
ATOM 2257 C C . LYS A 1 271 ? 8.727 -16.599 9.729 1.00 84.62 271 LYS A C 1
ATOM 2259 O O . LYS A 1 271 ? 8.461 -17.604 9.066 1.00 84.62 271 LYS A O 1
ATOM 2264 N N . GLU A 1 272 ? 7.849 -16.027 10.545 1.00 85.12 272 GLU A N 1
ATOM 2265 C CA . GLU A 1 272 ? 6.502 -16.551 10.739 1.00 85.12 272 GLU A CA 1
ATOM 2266 C C . GLU A 1 272 ? 5.546 -16.072 9.641 1.00 85.12 272 GLU A C 1
ATOM 2268 O O . GLU A 1 272 ? 5.618 -14.952 9.146 1.00 85.12 272 GLU A O 1
ATOM 2273 N N . LYS A 1 273 ? 4.604 -16.934 9.246 1.00 81.56 273 LYS A N 1
ATOM 2274 C CA . LYS A 1 273 ? 3.665 -16.644 8.141 1.00 81.56 273 LYS A CA 1
ATOM 2275 C C . LYS A 1 273 ? 2.462 -15.788 8.548 1.00 81.56 273 LYS A C 1
ATOM 2277 O O . LYS A 1 273 ? 1.614 -15.501 7.704 1.00 81.56 273 LYS A O 1
ATOM 2282 N N . ARG A 1 274 ? 2.308 -15.486 9.836 1.00 85.19 274 ARG A N 1
ATOM 2283 C CA . ARG A 1 274 ? 1.124 -14.828 10.407 1.00 85.19 274 ARG A CA 1
ATOM 2284 C C . ARG A 1 274 ? 1.534 -13.542 11.111 1.00 85.19 274 ARG A C 1
ATOM 2286 O O . ARG A 1 274 ? 2.700 -13.353 11.419 1.00 85.19 274 ARG A O 1
ATOM 2293 N N . TYR A 1 275 ? 0.563 -12.669 11.334 1.00 87.56 275 TYR A N 1
ATOM 2294 C CA . TYR A 1 275 ? 0.710 -11.523 12.224 1.00 87.56 275 TYR A CA 1
ATOM 2295 C C . TYR A 1 275 ? 0.025 -11.837 13.561 1.00 87.56 275 TYR A C 1
ATOM 2297 O O . TYR A 1 275 ? -0.970 -12.577 13.558 1.00 87.56 275 TYR A O 1
ATOM 2305 N N . PRO A 1 276 ? 0.486 -11.239 14.670 1.00 91.00 276 PRO A N 1
ATOM 2306 C CA . PRO A 1 276 ? -0.111 -11.494 15.963 1.00 91.00 276 PRO A CA 1
ATOM 2307 C C . PRO A 1 276 ? -1.433 -10.770 16.173 1.00 91.00 276 PRO A C 1
ATOM 2309 O O . PRO A 1 276 ? -1.720 -9.712 15.600 1.00 91.00 276 PRO A O 1
ATOM 2312 N N . VAL A 1 277 ? -2.250 -11.377 17.030 1.00 91.75 277 VAL A N 1
ATOM 2313 C CA . VAL A 1 277 ? -3.488 -10.801 17.549 1.00 91.75 277 VAL A CA 1
ATOM 2314 C C . VAL A 1 277 ? -3.327 -10.620 19.048 1.00 91.75 277 VAL A C 1
ATOM 2316 O O . VAL A 1 277 ? -3.079 -11.588 19.764 1.00 91.75 277 VAL A O 1
ATOM 2319 N N . LEU A 1 278 ? -3.480 -9.383 19.513 1.00 91.62 278 LEU A N 1
ATOM 2320 C CA . LEU A 1 278 ? -3.507 -9.071 20.935 1.00 91.62 278 LEU A CA 1
ATOM 2321 C C . LEU A 1 278 ? -4.942 -9.138 21.447 1.00 91.62 278 LEU A C 1
ATOM 2323 O O . LEU A 1 278 ? -5.800 -8.396 20.968 1.00 91.62 278 LEU A O 1
ATOM 2327 N N . ASP A 1 279 ? -5.190 -9.992 22.438 1.00 91.31 279 ASP A N 1
ATOM 2328 C CA . ASP A 1 279 ? -6.477 -10.058 23.129 1.00 91.31 279 ASP A CA 1
ATOM 2329 C C . ASP A 1 279 ? -6.440 -9.166 24.374 1.00 91.31 279 ASP A C 1
ATOM 2331 O O . ASP A 1 279 ? -5.651 -9.381 25.299 1.00 91.31 279 ASP A O 1
ATOM 2335 N N . VAL A 1 280 ? -7.302 -8.151 24.392 1.00 90.31 280 VAL A N 1
ATOM 2336 C CA . VAL A 1 280 ? -7.412 -7.171 25.474 1.00 90.31 280 VAL A CA 1
ATOM 2337 C C . VAL A 1 280 ? -8.613 -7.508 26.344 1.00 90.31 280 VAL A C 1
ATOM 2339 O O . VAL A 1 280 ? -9.745 -7.629 25.869 1.00 90.31 280 VAL A O 1
ATOM 2342 N N . THR A 1 281 ? -8.370 -7.618 27.646 1.00 86.19 281 THR A N 1
ATOM 2343 C CA . THR A 1 281 ? -9.407 -7.868 28.645 1.00 86.19 281 THR A CA 1
ATOM 2344 C C . THR A 1 281 ? -9.328 -6.838 29.757 1.00 86.19 281 THR A C 1
ATOM 2346 O O . THR A 1 281 ? -8.244 -6.537 30.258 1.00 86.19 281 THR A O 1
ATOM 2349 N N . VAL A 1 282 ? -10.477 -6.285 30.141 1.00 83.25 282 VAL A N 1
ATOM 2350 C CA . VAL A 1 282 ? -10.576 -5.343 31.249 1.00 83.25 282 VAL A CA 1
ATOM 2351 C C . VAL A 1 282 ? -11.357 -6.008 32.374 1.00 83.25 282 VAL A C 1
ATOM 2353 O O . VAL A 1 282 ? -12.513 -6.383 32.212 1.00 83.25 282 VAL A O 1
ATOM 2356 N N . ASN A 1 283 ? -10.718 -6.161 33.529 1.00 79.44 283 ASN A N 1
ATOM 2357 C CA . ASN A 1 283 ? -11.353 -6.676 34.734 1.00 79.44 283 ASN A CA 1
ATOM 2358 C C . ASN A 1 283 ? -11.546 -5.536 35.734 1.00 79.44 283 ASN A C 1
ATOM 2360 O O . ASN A 1 283 ? -10.636 -4.738 35.965 1.00 79.44 283 ASN A O 1
ATOM 2364 N N . TYR A 1 284 ? -12.725 -5.496 36.347 1.00 72.38 284 TYR A N 1
ATOM 2365 C CA . TYR A 1 284 ? -13.066 -4.557 37.408 1.00 72.38 284 TYR A CA 1
ATOM 2366 C C . TYR A 1 284 ? -13.094 -5.324 38.731 1.00 72.38 284 TYR A C 1
ATOM 2368 O O . TYR A 1 284 ? -13.963 -6.165 38.949 1.00 72.38 284 TYR A O 1
ATOM 2376 N N . LEU A 1 285 ? -12.113 -5.073 39.596 1.00 69.56 285 LEU A N 1
ATOM 2377 C CA . LEU A 1 285 ? -12.015 -5.678 40.924 1.00 69.56 285 LEU A CA 1
ATOM 2378 C C . LEU A 1 285 ? -11.897 -4.558 41.953 1.00 69.56 285 LEU A C 1
ATOM 2380 O O . LEU A 1 285 ? -10.910 -3.834 41.942 1.00 69.56 285 LEU A O 1
ATOM 2384 N N . ASN A 1 286 ? -12.875 -4.429 42.854 1.00 62.75 286 ASN A N 1
ATOM 2385 C CA . ASN A 1 286 ? -12.832 -3.495 43.990 1.00 62.75 286 ASN A CA 1
ATOM 2386 C C . ASN A 1 286 ? -12.400 -2.061 43.598 1.00 62.75 286 ASN A C 1
ATOM 2388 O O . ASN A 1 286 ? -11.420 -1.554 44.135 1.00 62.75 286 ASN A O 1
ATOM 2392 N N . GLU A 1 287 ? -13.084 -1.440 42.626 1.00 65.44 287 GLU A N 1
ATOM 2393 C CA . GLU A 1 287 ? -12.775 -0.088 42.092 1.00 65.44 287 GLU A CA 1
ATOM 2394 C C . GLU A 1 287 ? -11.421 0.042 41.355 1.00 65.44 287 GLU A C 1
ATOM 2396 O O . GLU A 1 287 ? -11.045 1.116 40.882 1.00 65.44 287 GLU A O 1
ATOM 2401 N N . MET A 1 288 ? -10.691 -1.060 41.177 1.00 64.06 288 MET A N 1
ATOM 2402 C CA . MET A 1 288 ? -9.489 -1.114 40.349 1.00 64.06 288 MET A CA 1
ATOM 2403 C C . MET A 1 288 ? -9.800 -1.712 38.982 1.00 64.06 288 MET A C 1
ATOM 2405 O O . MET A 1 288 ? -10.456 -2.750 38.856 1.00 64.06 288 MET A O 1
ATOM 2409 N N . LYS A 1 289 ? -9.293 -1.044 37.946 1.00 69.12 289 LYS A N 1
ATOM 2410 C CA . LYS A 1 289 ? -9.351 -1.507 36.563 1.00 69.12 289 LYS A CA 1
ATOM 2411 C C . LYS A 1 289 ? -8.017 -2.147 36.216 1.00 69.12 289 LYS A C 1
ATOM 2413 O O . LYS A 1 289 ? -7.005 -1.448 36.107 1.00 69.12 289 LYS A O 1
ATOM 2418 N N . THR A 1 290 ? -8.039 -3.459 36.017 1.00 76.88 290 THR A N 1
ATOM 2419 C CA . THR A 1 290 ? -6.891 -4.231 35.539 1.00 76.88 290 THR A CA 1
ATOM 2420 C C . THR A 1 290 ? -7.077 -4.524 34.061 1.00 76.88 290 THR A C 1
ATOM 2422 O O . THR A 1 290 ? -8.067 -5.131 33.658 1.00 76.88 290 THR A O 1
ATOM 2425 N N . ILE A 1 291 ? -6.127 -4.082 33.249 1.00 78.31 291 ILE A N 1
ATOM 2426 C CA . ILE A 1 291 ? -6.068 -4.369 31.819 1.00 78.31 291 ILE A CA 1
ATOM 2427 C C . ILE A 1 291 ? -5.059 -5.498 31.630 1.00 78.31 291 ILE A C 1
ATOM 2429 O O . ILE A 1 291 ? -3.884 -5.304 31.932 1.00 78.31 291 ILE A O 1
ATOM 2433 N N . SER A 1 292 ? -5.508 -6.648 31.130 1.00 81.62 292 SER A N 1
ATOM 2434 C CA . SER A 1 292 ? -4.637 -7.746 30.698 1.00 81.62 292 SER A CA 1
ATOM 2435 C C . SER A 1 292 ? -4.612 -7.788 29.173 1.00 81.62 292 SER A C 1
ATOM 2437 O O . SER A 1 292 ? -5.663 -7.839 28.524 1.00 81.62 292 SER A O 1
ATOM 2439 N N . ILE A 1 293 ? -3.404 -7.721 28.612 1.00 81.19 293 ILE A N 1
ATOM 2440 C CA . ILE A 1 293 ? -3.142 -7.831 27.176 1.00 81.19 293 ILE A CA 1
ATOM 2441 C C . ILE A 1 293 ? -2.358 -9.114 26.960 1.00 81.19 293 ILE A C 1
ATOM 2443 O O . ILE A 1 293 ? -1.221 -9.232 27.423 1.00 81.19 293 ILE A O 1
ATOM 2447 N N . LYS A 1 294 ? -2.975 -10.063 26.257 1.00 81.62 294 LYS A N 1
ATOM 2448 C CA . LYS A 1 294 ? -2.401 -11.382 26.003 1.00 81.62 294 LYS A CA 1
ATOM 2449 C C . LYS A 1 294 ? -1.908 -11.482 24.576 1.00 81.62 294 LYS A C 1
ATOM 2451 O O . LYS A 1 294 ? -2.654 -11.213 23.634 1.00 81.62 294 LYS A O 1
ATOM 2456 N N . ASN A 1 295 ? -0.661 -11.914 24.446 1.00 80.19 295 ASN A N 1
ATOM 2457 C CA . ASN A 1 295 ? -0.112 -12.412 23.202 1.00 80.19 295 ASN A CA 1
ATOM 2458 C C . ASN A 1 295 ? -0.027 -13.938 23.309 1.00 80.19 295 ASN A C 1
ATOM 2460 O O . ASN A 1 295 ? 0.741 -14.468 24.108 1.00 80.19 295 ASN A O 1
ATOM 2464 N N . PHE A 1 296 ? -0.828 -14.659 22.526 1.00 70.25 296 PHE A N 1
ATOM 2465 C CA . PHE A 1 296 ? -0.781 -16.129 22.511 1.00 70.25 296 PHE A CA 1
ATOM 2466 C C . PHE A 1 296 ? 0.388 -16.681 21.700 1.00 70.25 296 PHE A C 1
ATOM 2468 O O . PHE A 1 296 ? 0.533 -17.895 21.546 1.00 70.25 296 PHE A O 1
ATOM 2475 N N . GLU A 1 297 ? 1.215 -15.793 21.169 1.00 73.25 297 GLU A N 1
ATOM 2476 C CA . GLU A 1 297 ? 2.242 -16.132 20.228 1.00 73.25 297 GLU A CA 1
ATOM 2477 C C . GLU A 1 297 ? 3.626 -15.612 20.669 1.00 73.25 297 GLU A C 1
ATOM 2479 O O . GLU A 1 297 ? 3.729 -14.684 21.460 1.00 73.25 297 GLU A O 1
ATOM 2484 N N . LYS A 1 298 ? 4.726 -16.202 20.176 1.00 71.50 298 LYS A N 1
ATOM 2485 C CA . LYS A 1 298 ? 6.102 -15.920 20.658 1.00 71.50 298 LYS A CA 1
ATOM 2486 C C . LYS A 1 298 ? 6.726 -14.625 20.105 1.00 71.50 298 LYS A C 1
ATOM 2488 O O . LYS A 1 298 ? 7.942 -14.544 19.957 1.00 71.50 298 LYS A O 1
ATOM 2493 N N . TRP A 1 299 ? 5.912 -13.641 19.741 1.00 79.00 299 TRP A N 1
ATOM 2494 C CA . TRP A 1 299 ? 6.399 -12.375 19.192 1.00 79.00 299 TRP A CA 1
ATOM 2495 C C . TRP A 1 299 ? 6.706 -11.375 20.307 1.00 79.00 299 TRP A C 1
ATOM 2497 O O . TRP A 1 299 ? 5.891 -11.173 21.205 1.00 79.00 299 TRP A O 1
ATOM 2507 N N . THR A 1 300 ? 7.833 -10.675 20.194 1.00 84.56 300 THR A N 1
ATOM 2508 C CA . THR A 1 300 ? 8.112 -9.478 20.993 1.00 84.56 300 THR A CA 1
ATOM 2509 C C . THR A 1 300 ? 7.425 -8.285 20.325 1.00 84.56 300 THR A C 1
ATOM 2511 O O . THR A 1 300 ? 7.865 -7.800 19.280 1.00 84.56 300 THR A O 1
ATOM 2514 N N . ILE A 1 301 ? 6.301 -7.836 20.893 1.00 85.12 301 ILE A N 1
ATOM 2515 C CA . ILE A 1 301 ? 5.417 -6.843 20.264 1.00 85.12 301 ILE A CA 1
ATOM 2516 C C . ILE A 1 301 ? 5.612 -5.456 20.889 1.00 85.12 301 ILE A C 1
ATOM 2518 O O . ILE A 1 301 ? 5.419 -5.318 22.101 1.00 85.12 301 ILE A O 1
ATOM 2522 N N . PRO A 1 302 ? 5.924 -4.408 20.097 1.00 86.00 302 PRO A N 1
ATOM 2523 C CA . PRO A 1 302 ? 5.984 -3.039 20.593 1.00 86.00 302 PRO A CA 1
ATOM 2524 C C . PRO A 1 302 ? 4.569 -2.554 20.915 1.00 86.00 302 PRO A C 1
ATOM 2526 O O . PRO A 1 302 ? 3.757 -2.265 20.028 1.00 86.00 302 PRO A O 1
ATOM 2529 N N . LEU A 1 303 ? 4.255 -2.489 22.205 1.00 85.75 303 LEU A N 1
ATOM 2530 C CA . LEU A 1 303 ? 2.931 -2.141 22.684 1.00 85.75 303 LEU A CA 1
ATOM 2531 C C . LEU A 1 303 ? 2.792 -0.631 22.851 1.00 85.75 303 LEU A C 1
ATOM 2533 O O . LEU A 1 303 ? 3.573 0.035 23.536 1.00 85.75 303 LEU A O 1
ATOM 2537 N N . THR A 1 304 ? 1.704 -0.114 22.301 1.00 89.94 304 THR A N 1
ATOM 2538 C CA . THR A 1 304 ? 1.220 1.238 22.549 1.00 89.94 304 THR A CA 1
ATOM 2539 C C . THR A 1 304 ? -0.255 1.177 22.904 1.00 89.94 304 THR A C 1
ATOM 2541 O O . THR A 1 304 ? -0.992 0.369 22.349 1.00 89.94 304 THR A O 1
ATOM 2544 N N . TYR A 1 305 ? -0.715 2.009 23.833 1.00 89.94 305 TYR A N 1
ATOM 2545 C CA . TYR A 1 305 ? -2.135 2.080 24.163 1.00 89.94 305 TYR A CA 1
ATOM 2546 C C . TYR A 1 305 ? -2.499 3.457 24.706 1.00 89.94 305 TYR A C 1
ATOM 2548 O O . TYR A 1 305 ? -1.640 4.240 25.110 1.00 89.94 305 TYR A O 1
ATOM 2556 N N . THR A 1 306 ? -3.791 3.752 24.708 1.00 89.69 306 THR A N 1
ATOM 2557 C CA . THR A 1 306 ? -4.358 4.930 25.349 1.00 89.69 306 THR A CA 1
ATOM 2558 C C . THR A 1 306 ? -5.723 4.601 25.939 1.00 89.69 306 THR A C 1
ATOM 2560 O O . THR A 1 306 ? -6.408 3.679 25.491 1.00 89.69 306 THR A O 1
ATOM 2563 N N . VAL A 1 307 ? -6.093 5.315 26.998 1.00 87.69 307 VAL A N 1
ATOM 2564 C CA . VAL A 1 307 ? -7.285 5.042 27.801 1.00 87.69 307 VAL A CA 1
ATOM 2565 C C . VAL A 1 307 ? -8.094 6.320 27.968 1.00 87.69 307 VAL A C 1
ATOM 2567 O O . VAL A 1 307 ? -7.534 7.390 28.180 1.00 87.69 307 VAL A O 1
ATOM 2570 N N . SER A 1 308 ? -9.417 6.219 27.919 1.00 85.88 308 SER A N 1
ATOM 2571 C CA . SER A 1 308 ? -10.295 7.329 28.305 1.00 85.88 308 SER A CA 1
ATOM 2572 C C . SER A 1 308 ? -10.393 7.413 29.839 1.00 85.88 308 SER A C 1
ATOM 2574 O O . SER A 1 308 ? -10.568 6.361 30.467 1.00 85.88 308 SER A O 1
ATOM 2576 N N . PRO A 1 309 ? -10.280 8.603 30.474 1.00 79.94 309 PRO A N 1
ATOM 2577 C CA . PRO A 1 309 ? -10.252 9.951 29.879 1.00 79.94 309 PRO A CA 1
ATOM 2578 C C . PRO A 1 309 ? -8.852 10.505 29.532 1.00 79.94 309 PRO A C 1
ATOM 2580 O O . PRO A 1 309 ? -8.758 11.559 28.907 1.00 79.94 309 PRO A O 1
ATOM 2583 N N . ASN A 1 310 ? -7.765 9.824 29.908 1.00 84.75 310 ASN A N 1
ATOM 2584 C CA . ASN A 1 310 ? -6.380 10.269 29.676 1.00 84.75 310 ASN A CA 1
ATOM 2585 C C . ASN A 1 310 ? -5.900 9.951 28.245 1.00 84.75 310 ASN A C 1
ATOM 2587 O O . ASN A 1 310 ? -5.006 9.127 28.024 1.00 84.75 310 ASN A O 1
ATOM 2591 N N . ILE A 1 311 ? -6.526 10.601 27.265 1.00 88.38 311 ILE A N 1
ATOM 2592 C CA . ILE A 1 311 ? -6.333 10.326 25.839 1.00 88.38 311 ILE A CA 1
ATOM 2593 C C . ILE A 1 311 ? -4.993 10.895 25.346 1.00 88.38 311 ILE A C 1
ATOM 2595 O O . ILE A 1 311 ? -4.729 12.092 25.445 1.00 88.38 311 ILE A O 1
ATOM 2599 N N . ASN A 1 312 ? -4.162 10.042 24.745 1.00 90.12 312 ASN A N 1
ATOM 2600 C CA . ASN A 1 312 ? -2.928 10.421 24.062 1.00 90.12 312 ASN A CA 1
ATOM 2601 C C . ASN A 1 312 ? -2.629 9.459 22.904 1.00 90.12 312 ASN A C 1
ATOM 2603 O O . ASN A 1 312 ? -2.114 8.358 23.104 1.00 90.12 312 ASN A O 1
ATOM 2607 N N . PHE A 1 313 ? -2.899 9.922 21.684 1.00 91.19 313 PHE A N 1
ATOM 2608 C CA . PHE A 1 313 ? -2.554 9.225 20.443 1.00 91.19 313 PHE A CA 1
ATOM 2609 C C . PHE A 1 313 ? -1.283 9.762 19.768 1.00 91.19 313 PHE A C 1
ATOM 2611 O O . PHE A 1 313 ? -0.895 9.229 18.735 1.00 91.19 313 PHE A O 1
ATOM 2618 N N . ARG A 1 314 ? -0.662 10.833 20.287 1.00 89.75 314 ARG A N 1
ATOM 2619 C CA . ARG A 1 314 ? 0.442 11.538 19.604 1.00 89.75 314 ARG A CA 1
ATOM 2620 C C . ARG A 1 314 ? 1.779 10.843 19.774 1.00 89.75 314 ARG A C 1
ATOM 2622 O O . ARG A 1 314 ? 2.539 10.737 18.822 1.00 89.75 314 ARG A O 1
ATOM 2629 N N . ASP A 1 315 ? 2.062 10.406 20.991 1.00 85.19 315 ASP A N 1
ATOM 2630 C CA . ASP A 1 315 ? 3.224 9.572 21.243 1.00 85.19 315 ASP A CA 1
ATOM 2631 C C . ASP A 1 315 ? 2.932 8.181 20.670 1.00 85.19 315 ASP A C 1
ATOM 2633 O O . ASP A 1 315 ? 1.928 7.573 21.019 1.00 85.19 315 ASP A O 1
ATOM 2637 N N . THR A 1 316 ? 3.750 7.702 19.742 1.00 84.25 316 THR A N 1
ATOM 2638 C CA . THR A 1 316 ? 3.609 6.376 19.118 1.00 84.25 316 THR A CA 1
ATOM 2639 C C . THR A 1 316 ? 4.794 5.472 19.433 1.00 84.25 316 THR A C 1
ATOM 2641 O O . THR A 1 316 ? 4.841 4.338 18.956 1.00 84.25 316 THR A O 1
ATOM 2644 N N . LEU A 1 317 ? 5.727 5.933 20.272 1.00 80.56 317 LEU A N 1
ATOM 2645 C CA . LEU A 1 317 ? 6.835 5.112 20.733 1.00 80.56 317 LEU A CA 1
ATOM 2646 C C . LEU A 1 317 ? 6.299 3.997 21.630 1.00 80.56 317 LEU A C 1
ATOM 2648 O O . LEU A 1 317 ? 5.351 4.189 22.398 1.00 80.56 317 LEU A O 1
ATOM 2652 N N . ALA A 1 318 ? 6.883 2.809 21.499 1.00 72.50 318 ALA A N 1
ATOM 2653 C CA . ALA A 1 318 ? 6.489 1.659 22.298 1.00 72.50 318 ALA A CA 1
ATOM 2654 C C . ALA A 1 318 ? 6.702 1.966 23.785 1.00 72.50 318 ALA A C 1
ATOM 2656 O O . ALA A 1 318 ? 7.819 2.269 24.206 1.00 72.50 318 ALA A O 1
ATOM 2657 N N . LEU A 1 319 ? 5.632 1.868 24.577 1.00 65.44 319 LEU A N 1
ATOM 2658 C CA . LEU A 1 319 ? 5.712 2.042 26.028 1.00 65.44 319 LEU A CA 1
ATOM 2659 C C . LEU A 1 319 ? 6.424 0.841 26.654 1.00 65.44 319 LEU A C 1
ATOM 2661 O O . LEU A 1 319 ? 7.249 1.002 27.544 1.00 65.44 319 LEU A O 1
ATOM 2665 N N . ASN A 1 320 ? 6.118 -0.358 26.152 1.00 67.00 320 ASN A N 1
ATOM 2666 C CA . ASN A 1 320 ? 6.691 -1.633 26.568 1.00 67.00 320 ASN A CA 1
ATOM 2667 C C . ASN A 1 320 ? 6.761 -2.600 25.379 1.00 67.00 320 ASN A C 1
ATOM 2669 O O . ASN A 1 320 ? 6.095 -2.394 24.365 1.00 67.00 320 ASN A O 1
ATOM 2673 N N . TRP A 1 321 ? 7.538 -3.671 25.528 1.00 69.94 321 TRP A N 1
ATOM 2674 C CA . TRP A 1 321 ? 7.556 -4.795 24.596 1.00 69.94 321 TRP A CA 1
ATOM 2675 C C . TRP A 1 321 ? 6.892 -5.988 25.283 1.00 69.94 321 TRP A C 1
ATOM 2677 O O . TRP A 1 321 ? 7.317 -6.380 26.369 1.00 69.94 321 TRP A O 1
ATOM 2687 N N . VAL A 1 322 ? 5.805 -6.495 24.707 1.00 64.38 322 VAL A N 1
ATOM 2688 C CA . VAL A 1 322 ? 5.043 -7.626 25.255 1.00 64.38 322 VAL A CA 1
ATOM 2689 C C . VAL A 1 322 ? 5.579 -8.907 24.638 1.00 64.38 322 VAL A C 1
ATOM 2691 O O . VAL A 1 322 ? 5.533 -9.043 23.418 1.00 64.38 322 VAL A O 1
ATOM 2694 N N . GLU A 1 323 ? 6.020 -9.852 25.465 1.00 61.03 323 GLU A N 1
ATOM 2695 C CA . GLU A 1 323 ? 6.343 -11.215 25.014 1.00 61.03 323 GLU A CA 1
ATOM 2696 C C . GLU A 1 323 ? 5.229 -12.223 25.331 1.00 61.03 323 GLU A C 1
ATOM 2698 O O . GLU A 1 323 ? 5.022 -13.149 24.556 1.00 61.03 323 GLU A O 1
ATOM 2703 N N . VAL A 1 324 ? 4.494 -12.055 26.444 1.00 57.56 324 VAL A N 1
ATOM 2704 C CA . VAL A 1 324 ? 3.485 -13.038 26.900 1.00 57.56 324 VAL A CA 1
ATOM 2705 C C . VAL A 1 324 ? 2.209 -12.366 27.423 1.00 57.56 324 VAL A C 1
ATOM 2707 O O . VAL A 1 324 ? 1.152 -12.456 26.801 1.00 57.56 324 VAL A O 1
ATOM 2710 N N . GLU A 1 325 ? 2.288 -11.662 28.552 1.00 62.69 325 GLU A N 1
ATOM 2711 C CA . GLU A 1 325 ? 1.138 -11.000 29.175 1.00 62.69 325 GLU A CA 1
ATOM 2712 C C . GLU A 1 325 ? 1.602 -9.720 29.874 1.00 62.69 325 GLU A C 1
ATOM 2714 O O . GLU A 1 325 ? 2.618 -9.720 30.570 1.00 62.69 325 GLU A O 1
ATOM 2719 N N . LEU A 1 326 ? 0.873 -8.622 29.672 1.00 62.53 326 LEU A N 1
ATOM 2720 C CA . LEU A 1 326 ? 1.041 -7.406 30.466 1.00 62.53 326 LEU A CA 1
ATOM 2721 C C . LEU A 1 326 ? -0.239 -7.129 31.241 1.00 62.53 326 LEU A C 1
ATOM 2723 O O . LEU A 1 326 ? -1.303 -6.957 30.644 1.00 62.53 326 LEU A O 1
ATOM 2727 N N . GLU A 1 327 ? -0.100 -7.025 32.559 1.00 59.97 327 GLU A N 1
ATOM 2728 C CA . GLU A 1 327 ? -1.129 -6.502 33.447 1.00 59.97 327 GLU A CA 1
ATOM 2729 C C . GLU A 1 327 ? -0.807 -5.045 33.783 1.00 59.97 327 GLU A C 1
ATOM 2731 O O . GLU A 1 327 ? 0.228 -4.735 34.373 1.00 59.97 327 GLU A O 1
ATOM 2736 N N . HIS A 1 328 ? -1.696 -4.132 33.398 1.00 64.62 328 HIS A N 1
ATOM 2737 C CA . HIS A 1 328 ? -1.633 -2.737 33.814 1.00 64.62 328 HIS A CA 1
ATOM 2738 C C . HIS A 1 328 ? -2.776 -2.439 34.782 1.00 64.62 328 HIS A C 1
ATOM 2740 O O . HIS A 1 328 ? -3.949 -2.620 34.448 1.00 64.62 328 HIS A O 1
ATOM 2746 N N . ILE A 1 329 ? -2.436 -1.930 35.966 1.00 54.84 329 ILE A N 1
ATOM 2747 C CA . ILE A 1 329 ? -3.404 -1.553 36.996 1.00 54.84 329 ILE A CA 1
ATOM 2748 C C . ILE A 1 329 ? -3.586 -0.038 36.955 1.00 54.84 329 ILE A C 1
ATOM 2750 O O . ILE A 1 329 ? -2.635 0.724 37.109 1.00 54.84 329 ILE A O 1
ATOM 2754 N N . SER A 1 330 ? -4.824 0.402 36.755 1.00 60.62 330 SER A N 1
ATOM 2755 C CA . SER A 1 330 ? -5.215 1.805 36.9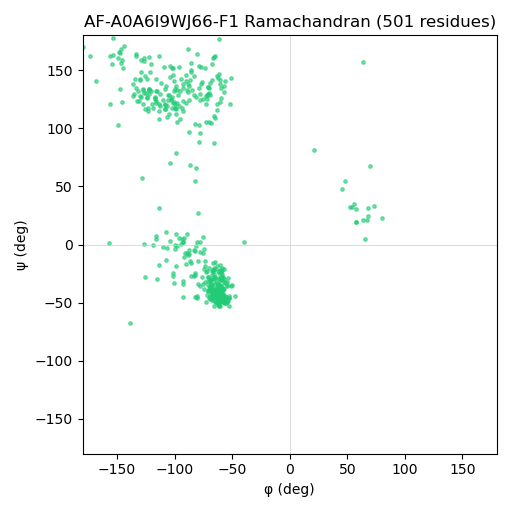02 1.00 60.62 330 SER A CA 1
ATOM 2756 C C . SER A 1 330 ? -6.298 1.928 37.970 1.00 60.62 330 SER A C 1
ATOM 2758 O O . SER A 1 330 ? -7.273 1.174 37.959 1.00 60.62 330 SER A O 1
ATOM 2760 N N . GLN A 1 331 ? -6.132 2.878 38.891 1.00 51.34 331 GLN A N 1
ATOM 2761 C CA . GLN A 1 331 ? -7.179 3.244 39.845 1.00 51.34 331 GLN A CA 1
ATOM 2762 C C . GLN A 1 331 ? -8.282 3.994 39.096 1.00 51.34 331 GLN A C 1
ATOM 2764 O O . GLN A 1 331 ? -7.999 4.977 38.408 1.00 51.34 331 GLN A O 1
ATOM 2769 N N . VAL A 1 332 ? -9.528 3.528 39.202 1.00 54.59 332 VAL A N 1
ATOM 2770 C CA . VAL A 1 332 ? -10.678 4.212 38.606 1.00 54.59 332 VAL A CA 1
ATOM 2771 C C . VAL A 1 332 ? -11.494 4.824 39.728 1.00 54.59 332 VAL A C 1
ATOM 2773 O O . VAL A 1 332 ? -11.974 4.131 40.611 1.00 54.59 332 VAL A O 1
ATOM 2776 N N . THR A 1 333 ? -11.654 6.142 39.687 1.00 46.72 333 THR A N 1
ATOM 2777 C CA . THR A 1 333 ? -12.368 6.899 40.720 1.00 46.72 333 THR A CA 1
ATOM 2778 C C . THR A 1 333 ? -13.875 7.007 40.475 1.00 46.72 333 THR A C 1
ATOM 2780 O O . THR A 1 333 ? -14.570 7.531 41.337 1.00 46.72 333 THR A O 1
ATOM 2783 N N . GLN A 1 334 ? -14.399 6.518 39.339 1.00 53.53 334 GLN A N 1
ATOM 2784 C CA . GLN A 1 334 ? -15.838 6.463 39.024 1.00 53.53 334 GLN A CA 1
ATOM 2785 C C . GLN A 1 334 ? -16.124 5.600 37.778 1.00 53.53 334 GLN A C 1
ATOM 2787 O O . GLN A 1 334 ? -15.407 5.693 36.776 1.00 53.53 334 GLN A O 1
ATOM 2792 N N . GLU A 1 335 ? -17.208 4.812 37.806 1.00 54.78 335 GLU A N 1
ATOM 2793 C CA . GLU A 1 335 ? -17.791 4.162 36.621 1.00 54.78 335 GLU A CA 1
ATOM 2794 C C . GLU A 1 335 ? -18.354 5.225 35.664 1.00 54.78 335 GLU A C 1
ATOM 2796 O O . GLU A 1 335 ? -19.522 5.609 35.723 1.00 54.78 335 GLU A O 1
ATOM 2801 N N . LEU A 1 336 ? -17.511 5.740 34.771 1.00 62.09 336 LEU A N 1
ATOM 2802 C CA . LEU A 1 336 ? -17.975 6.580 33.671 1.00 62.09 336 LEU A CA 1
ATOM 2803 C C . LEU A 1 336 ? -18.462 5.677 32.534 1.00 62.09 336 LEU A C 1
ATOM 2805 O O . LEU A 1 336 ? -17.752 4.778 32.076 1.00 62.09 336 LEU A O 1
ATOM 2809 N N . LYS A 1 337 ? -19.680 5.941 32.056 1.00 69.94 337 LYS A N 1
ATOM 2810 C CA . LYS A 1 337 ? -20.257 5.264 30.893 1.00 69.94 337 LYS A CA 1
ATOM 2811 C C . LYS A 1 337 ? -19.325 5.445 29.684 1.00 69.94 337 LYS A C 1
ATOM 2813 O O . LYS A 1 337 ? -18.852 6.551 29.431 1.00 69.94 337 LYS A O 1
ATOM 2818 N N . CYS A 1 338 ? -19.094 4.373 28.924 1.00 83.44 338 CYS A N 1
ATOM 2819 C CA . CYS A 1 338 ? -18.347 4.404 27.658 1.00 83.44 338 CYS A CA 1
ATOM 2820 C C . CYS A 1 338 ? -16.845 4.719 27.811 1.00 83.44 338 CYS A C 1
ATOM 2822 O O . CYS A 1 338 ? -16.220 5.303 26.925 1.00 83.44 338 CYS A O 1
ATOM 2824 N N . GLN A 1 339 ? -16.243 4.305 28.933 1.00 86.06 339 GLN A N 1
ATOM 2825 C CA . GLN A 1 339 ? -14.788 4.229 29.060 1.00 86.06 339 GLN A CA 1
ATOM 2826 C C . GLN A 1 339 ? -14.219 3.104 28.198 1.00 86.06 339 GLN A C 1
ATOM 2828 O O . GLN A 1 339 ? -14.672 1.964 28.257 1.00 86.06 339 GLN A O 1
ATOM 2833 N N . TRP A 1 340 ? -13.144 3.399 27.480 1.00 90.75 340 TRP A N 1
ATOM 2834 C CA . TRP A 1 340 ? -12.494 2.458 26.578 1.00 90.75 340 TRP A CA 1
ATOM 2835 C C . TRP A 1 340 ? -10.976 2.459 26.761 1.00 90.75 340 TRP A C 1
ATOM 2837 O O . TRP A 1 340 ? -10.388 3.368 27.358 1.00 90.75 340 TRP A O 1
ATOM 2847 N N . ILE A 1 341 ? -10.355 1.409 26.234 1.00 90.62 341 ILE A N 1
ATOM 2848 C CA . ILE A 1 341 ? -8.922 1.317 25.976 1.00 90.62 341 ILE A CA 1
ATOM 2849 C C . ILE A 1 341 ? -8.735 1.036 24.489 1.00 90.62 341 ILE A C 1
ATOM 2851 O O . ILE A 1 341 ? -9.387 0.154 23.939 1.00 90.62 341 ILE A O 1
ATOM 2855 N N . ILE A 1 342 ? -7.833 1.772 23.849 1.00 93.81 342 ILE A N 1
ATOM 2856 C CA . ILE A 1 342 ? -7.423 1.522 22.470 1.00 93.81 342 ILE A CA 1
ATOM 2857 C C . ILE A 1 342 ? -5.941 1.176 22.479 1.00 93.81 342 ILE A C 1
ATOM 2859 O O . ILE A 1 342 ? -5.128 1.911 23.037 1.00 93.81 342 ILE A O 1
ATOM 2863 N N . VAL A 1 343 ? -5.604 0.036 21.886 1.00 93.19 343 VAL A N 1
ATOM 2864 C CA . VAL A 1 343 ? -4.234 -0.465 21.746 1.00 93.19 343 VAL A CA 1
ATOM 2865 C C . VAL A 1 343 ? -3.799 -0.243 20.299 1.00 93.19 343 VAL A C 1
ATOM 2867 O O . VAL A 1 343 ? -4.641 -0.202 19.405 1.00 93.19 343 VAL A O 1
ATOM 2870 N N . ASN A 1 344 ? -2.492 -0.114 20.080 1.00 93.38 344 ASN A N 1
ATOM 2871 C CA . ASN A 1 344 ? -1.861 0.213 18.807 1.00 93.38 344 ASN A CA 1
ATOM 2872 C C . ASN A 1 344 ? -2.135 1.666 18.374 1.00 93.38 344 ASN A C 1
ATOM 2874 O O . ASN A 1 344 ? -2.864 1.932 17.421 1.00 93.38 344 ASN A O 1
ATOM 2878 N N . ARG A 1 345 ? -1.583 2.645 19.105 1.00 94.31 345 ARG A N 1
ATOM 2879 C CA . ARG A 1 345 ? -1.729 4.085 18.807 1.00 94.31 345 ARG A CA 1
ATOM 2880 C C . ARG A 1 345 ? -1.344 4.353 17.344 1.00 94.31 345 ARG A C 1
ATOM 2882 O O . ARG A 1 345 ? -0.226 4.065 16.937 1.00 94.31 345 ARG A O 1
ATOM 2889 N N . GLN A 1 346 ? -2.281 4.901 16.575 1.00 94.81 346 GLN A N 1
ATOM 2890 C CA . GLN A 1 346 ? -2.184 5.170 15.136 1.00 94.81 346 GLN A CA 1
ATOM 2891 C C . GLN A 1 346 ? -1.887 3.952 14.240 1.00 94.81 346 GLN A C 1
ATOM 2893 O O . GLN A 1 346 ? -1.456 4.135 13.105 1.00 94.81 346 GLN A O 1
ATOM 2898 N N . GLN A 1 347 ? -2.129 2.727 14.719 1.00 93.94 347 GLN A N 1
ATOM 2899 C CA . GLN A 1 347 ? -1.865 1.488 13.980 1.00 93.94 347 GLN A CA 1
ATOM 2900 C C . GLN A 1 347 ? -0.402 1.362 13.500 1.00 93.94 347 GLN A C 1
ATOM 2902 O O . GLN A 1 347 ? -0.128 0.846 12.419 1.00 93.94 347 GLN A O 1
ATOM 2907 N N . THR A 1 348 ? 0.562 1.853 14.289 1.00 91.06 348 THR A N 1
ATOM 2908 C CA . THR A 1 348 ? 1.991 1.789 13.932 1.00 91.06 348 THR A CA 1
ATOM 2909 C C . THR A 1 348 ? 2.579 0.383 14.046 1.00 91.06 348 THR A C 1
ATOM 2911 O O . THR A 1 348 ? 3.571 0.073 13.389 1.00 91.06 348 THR A O 1
ATOM 2914 N N . GLY A 1 349 ? 1.978 -0.480 14.864 1.00 90.50 349 GLY A N 1
ATOM 2915 C CA . GLY A 1 349 ? 2.336 -1.886 14.983 1.00 90.50 349 GLY A CA 1
ATOM 2916 C C . GLY A 1 349 ? 1.615 -2.765 13.961 1.00 90.50 349 GLY A C 1
ATOM 2917 O O . GLY A 1 349 ? 0.423 -2.591 13.707 1.00 90.50 349 GLY A O 1
ATOM 2918 N N . TYR A 1 350 ? 2.316 -3.761 13.417 1.00 92.00 350 TYR A N 1
ATOM 2919 C CA . TYR A 1 350 ? 1.774 -4.700 12.427 1.00 92.00 350 TYR A CA 1
ATOM 2920 C C . TYR A 1 350 ? 0.982 -5.856 13.072 1.00 92.00 350 TYR A C 1
ATOM 2922 O O . TYR A 1 350 ? 1.279 -7.029 12.877 1.00 92.00 350 TYR A O 1
ATOM 2930 N N . TYR A 1 351 ? -0.016 -5.533 13.891 1.00 92.75 351 TYR A N 1
ATOM 2931 C CA . TYR A 1 351 ? -0.827 -6.514 14.618 1.00 92.75 351 TYR A CA 1
ATOM 2932 C C . TYR A 1 351 ? -2.270 -6.043 14.779 1.00 92.75 351 TYR A C 1
ATOM 2934 O O . TYR A 1 351 ? -2.552 -4.842 14.749 1.00 92.75 351 TYR A O 1
ATOM 2942 N N . ARG A 1 352 ? -3.184 -7.000 14.965 1.00 95.56 352 ARG A N 1
ATOM 2943 C CA . ARG A 1 352 ? -4.604 -6.715 15.218 1.00 95.56 352 ARG A CA 1
ATOM 2944 C C . ARG A 1 352 ? -4.905 -6.741 16.703 1.00 95.56 352 ARG A C 1
ATOM 2946 O O . ARG A 1 352 ? -4.256 -7.469 17.456 1.00 95.56 352 ARG A O 1
ATOM 2953 N N . VAL A 1 353 ? -5.919 -5.990 17.114 1.00 95.75 353 VAL A N 1
ATOM 2954 C CA . VAL A 1 353 ? -6.343 -5.941 18.512 1.00 95.75 353 VAL A CA 1
ATOM 2955 C C . VAL A 1 353 ? -7.780 -6.412 18.628 1.00 95.75 353 VAL A C 1
ATOM 2957 O O . VAL A 1 353 ? -8.690 -5.829 18.044 1.00 95.75 353 VAL A O 1
ATOM 2960 N N . ASN A 1 354 ? -7.984 -7.465 19.408 1.00 96.12 354 ASN A N 1
ATOM 2961 C CA . ASN A 1 354 ? -9.304 -7.964 19.732 1.00 96.12 354 ASN A CA 1
ATOM 2962 C C . ASN A 1 354 ? -9.690 -7.577 21.159 1.00 96.12 354 ASN A C 1
ATOM 2964 O O . ASN A 1 354 ? -8.874 -7.592 22.080 1.00 96.12 354 ASN A O 1
ATOM 2968 N N . TYR A 1 355 ? -10.969 -7.281 21.332 1.00 95.19 355 TYR A N 1
ATOM 2969 C CA . TYR A 1 355 ? -11.564 -6.934 22.610 1.00 95.19 355 TYR A CA 1
ATOM 2970 C C . TYR A 1 355 ? -12.674 -7.927 22.950 1.00 95.19 355 TYR A C 1
ATOM 2972 O O . TYR A 1 355 ? -13.294 -8.540 22.076 1.00 95.19 355 TYR A O 1
ATOM 2980 N N . LYS A 1 356 ? -12.963 -8.071 24.241 1.00 92.56 356 LYS A N 1
ATOM 2981 C CA . LYS A 1 356 ? -14.199 -8.716 24.687 1.00 92.56 356 LYS A CA 1
ATOM 2982 C C . LYS A 1 356 ? -15.418 -7.882 24.259 1.00 92.56 356 LYS A C 1
ATOM 2984 O O . LYS A 1 356 ? -15.316 -6.715 23.881 1.00 92.56 356 LYS A O 1
ATOM 2989 N N . LYS A 1 357 ? -16.592 -8.521 24.266 1.00 93.38 357 LYS A N 1
ATOM 2990 C CA . LYS A 1 357 ? -17.842 -7.932 23.760 1.00 93.38 357 LYS A CA 1
ATOM 2991 C C . LYS A 1 357 ? -18.168 -6.591 24.427 1.00 93.38 357 LYS A C 1
ATOM 2993 O O . LYS A 1 357 ? -18.528 -5.654 23.724 1.00 93.38 357 LYS A O 1
ATOM 2998 N N . ASP A 1 358 ? -18.040 -6.502 25.746 1.00 90.81 358 ASP A N 1
ATOM 2999 C CA . ASP A 1 358 ? -18.419 -5.300 26.497 1.00 90.81 358 ASP A CA 1
ATOM 3000 C C . ASP A 1 358 ? -17.470 -4.130 26.198 1.00 90.81 358 ASP A C 1
ATOM 3002 O O . ASP A 1 358 ? -17.898 -2.989 26.054 1.00 90.81 358 ASP A O 1
ATOM 3006 N N . GLU A 1 359 ? -16.185 -4.409 25.995 1.00 92.00 359 GLU A N 1
ATOM 3007 C CA . GLU A 1 359 ? -15.178 -3.435 25.591 1.00 92.00 359 GLU A CA 1
ATOM 3008 C C . GLU A 1 359 ? -15.401 -2.935 24.159 1.00 92.00 359 GLU A C 1
ATOM 3010 O O . GLU A 1 359 ? -15.313 -1.728 23.924 1.00 92.00 359 GLU A O 1
ATOM 3015 N N . TRP A 1 360 ? -15.777 -3.815 23.221 1.00 96.38 360 TRP A N 1
ATOM 3016 C CA . TRP A 1 360 ? -16.226 -3.390 21.889 1.00 96.38 360 TRP A CA 1
ATOM 3017 C C . TRP A 1 360 ? -17.441 -2.459 21.967 1.00 96.38 360 TRP A C 1
ATOM 3019 O O . TRP A 1 360 ? -17.481 -1.439 21.277 1.00 96.38 360 TRP A O 1
ATOM 3029 N N . LEU A 1 361 ? -18.419 -2.774 22.822 1.00 95.62 361 LEU A N 1
ATOM 3030 C CA . LEU A 1 361 ? -19.609 -1.942 23.022 1.00 95.62 361 LEU A CA 1
ATOM 3031 C C . LEU A 1 361 ? -19.279 -0.603 23.698 1.00 95.62 361 LEU A C 1
ATOM 3033 O O . LEU A 1 361 ? -19.869 0.419 23.353 1.00 95.62 361 LEU A O 1
ATOM 3037 N N . ASN A 1 362 ? -18.293 -0.562 24.595 1.00 93.69 362 ASN A N 1
ATOM 3038 C CA . ASN A 1 362 ? -17.810 0.687 25.183 1.00 93.69 362 ASN A CA 1
ATOM 3039 C C . ASN A 1 362 ? -17.139 1.597 24.144 1.00 93.69 362 ASN A C 1
ATOM 3041 O O . ASN A 1 362 ? -17.399 2.803 24.130 1.00 93.69 362 ASN A O 1
ATOM 3045 N N . ILE A 1 363 ? -16.318 1.025 23.254 1.00 96.38 363 ILE A N 1
ATOM 3046 C CA . ILE A 1 363 ? -15.735 1.747 22.112 1.00 96.38 363 ILE A CA 1
ATOM 3047 C C . ILE A 1 363 ? -16.855 2.257 21.196 1.00 96.38 363 ILE A C 1
ATOM 3049 O O . ILE A 1 363 ? -16.882 3.442 20.869 1.00 96.38 363 ILE A O 1
ATOM 3053 N N . SER A 1 364 ? -17.809 1.390 20.841 1.00 97.06 364 SER A N 1
ATOM 3054 C CA . SER A 1 364 ? -18.980 1.741 20.029 1.00 97.06 364 SER A CA 1
ATOM 3055 C C . SER A 1 364 ? -19.774 2.903 20.623 1.00 97.06 364 SER A C 1
ATOM 3057 O O . SER A 1 364 ? -20.076 3.875 19.929 1.00 97.06 364 SER A O 1
ATOM 3059 N N . CYS A 1 365 ? -20.065 2.860 21.924 1.00 95.88 365 CYS A N 1
ATOM 3060 C CA . CYS A 1 365 ? -20.779 3.939 22.588 1.00 95.88 365 CYS A CA 1
ATOM 3061 C C . CYS A 1 365 ? -20.031 5.277 22.473 1.00 95.88 365 CYS A C 1
ATOM 3063 O O . CYS A 1 365 ? -20.643 6.300 22.169 1.00 95.88 365 CYS A O 1
ATOM 3065 N N . TYR A 1 366 ? -18.710 5.283 22.688 1.00 96.06 366 TYR A N 1
ATOM 3066 C CA . TYR A 1 366 ? -17.923 6.509 22.570 1.00 96.06 366 TYR A CA 1
ATOM 3067 C C . TYR A 1 366 ? -17.871 7.023 21.128 1.00 96.06 366 TYR A C 1
ATOM 3069 O O . TYR A 1 366 ? -18.001 8.227 20.905 1.00 96.06 366 TYR A O 1
ATOM 3077 N N . LEU A 1 367 ? -17.728 6.130 20.146 1.00 97.00 367 LEU A N 1
ATOM 3078 C CA . LEU A 1 367 ? -17.743 6.491 18.728 1.00 97.00 367 LEU A CA 1
ATOM 3079 C C . LEU A 1 367 ? -19.081 7.097 18.291 1.00 97.00 367 LEU A C 1
ATOM 3081 O O . LEU A 1 367 ? -19.088 7.994 17.459 1.00 97.00 367 LEU A O 1
ATOM 3085 N N . ASN A 1 368 ? -20.198 6.665 18.877 1.00 95.69 368 ASN A N 1
ATOM 3086 C CA . ASN A 1 368 ? -21.524 7.240 18.629 1.00 95.69 368 ASN A CA 1
ATOM 3087 C C . ASN A 1 368 ? -21.799 8.542 19.417 1.00 95.69 368 ASN A C 1
ATOM 3089 O O . ASN A 1 368 ? -22.894 9.094 19.321 1.00 95.69 368 ASN A O 1
ATOM 3093 N N . SER A 1 369 ? -20.837 9.046 20.198 1.00 95.00 369 SER A N 1
ATOM 3094 C CA . SER A 1 369 ? -20.941 10.342 20.883 1.00 95.00 369 SER A CA 1
ATOM 3095 C C . SER A 1 369 ? -20.439 11.496 20.006 1.00 95.00 369 SER A C 1
ATOM 3097 O O . SER A 1 369 ? -19.759 11.278 19.006 1.00 95.00 369 SER A O 1
ATOM 3099 N N . GLU A 1 370 ? -20.697 12.742 20.410 1.00 94.19 370 GLU A N 1
ATOM 3100 C CA . GLU A 1 370 ? -20.159 13.939 19.735 1.00 94.19 370 GLU A CA 1
ATOM 3101 C C . GLU A 1 370 ? -18.623 14.040 19.831 1.00 94.19 370 GLU A C 1
ATOM 3103 O O . GLU A 1 370 ? -17.981 14.680 19.004 1.00 94.19 370 GLU A O 1
ATOM 3108 N N . ASN A 1 371 ? -18.021 13.356 20.808 1.00 94.56 371 ASN A N 1
ATOM 3109 C CA . ASN A 1 371 ? -16.589 13.397 21.109 1.00 94.56 371 ASN A CA 1
ATOM 3110 C C . ASN A 1 371 ? -15.764 12.346 20.345 1.00 94.56 371 ASN A C 1
ATOM 3112 O O . ASN A 1 371 ? -14.587 12.146 20.650 1.00 94.56 371 ASN A O 1
ATOM 3116 N N . TYR A 1 372 ? -16.355 11.649 19.372 1.00 95.69 372 TYR A N 1
ATOM 3117 C CA . TYR A 1 372 ? -15.708 10.543 18.656 1.00 95.69 372 TYR A CA 1
ATOM 3118 C C . TYR A 1 372 ? -14.390 10.933 17.970 1.00 95.69 372 TYR A C 1
ATOM 3120 O O . TYR A 1 372 ? -13.480 10.110 17.864 1.00 95.69 372 TYR A O 1
ATOM 3128 N N . THR A 1 373 ? -14.255 12.196 17.556 1.00 96.75 373 THR A N 1
ATOM 3129 C CA . THR A 1 373 ? -13.054 12.744 16.909 1.00 96.75 373 THR A CA 1
ATOM 3130 C C . THR A 1 373 ? -11.835 12.793 17.832 1.00 96.75 373 THR A C 1
ATOM 3132 O O . THR A 1 373 ? -10.711 12.877 17.339 1.00 96.75 373 THR A O 1
ATOM 3135 N N . ASN A 1 374 ? -12.022 12.660 19.153 1.00 95.62 374 ASN A N 1
ATOM 3136 C CA . ASN A 1 374 ? -10.921 12.510 20.108 1.00 95.62 374 ASN A CA 1
ATOM 3137 C C . ASN A 1 374 ? -10.173 11.177 19.937 1.00 95.62 374 ASN A C 1
ATOM 3139 O O . ASN A 1 374 ? -9.010 11.075 20.331 1.00 95.62 374 ASN A O 1
ATOM 3143 N N . ILE A 1 375 ? -10.813 10.154 19.355 1.00 97.38 375 ILE A N 1
ATOM 3144 C CA . ILE A 1 375 ? -10.110 8.958 18.886 1.00 97.38 375 ILE A CA 1
ATOM 3145 C C . ILE A 1 375 ? -9.437 9.312 17.566 1.00 97.38 375 ILE A C 1
ATOM 3147 O O . ILE A 1 375 ? -10.108 9.732 16.628 1.00 97.38 375 ILE A O 1
ATOM 3151 N N . HIS A 1 376 ? -8.122 9.122 17.475 1.00 97.62 376 HIS A N 1
ATOM 3152 C CA . HIS A 1 376 ? -7.363 9.447 16.268 1.00 97.62 376 HIS A CA 1
ATOM 3153 C C . HIS A 1 376 ? -7.917 8.729 15.029 1.00 97.62 376 HIS A C 1
ATOM 3155 O O . HIS A 1 376 ? -8.259 7.549 15.100 1.00 97.62 376 HIS A O 1
ATOM 3161 N N . VAL A 1 377 ? -7.952 9.411 13.879 1.00 97.19 377 VAL A N 1
ATOM 3162 C CA . VAL A 1 377 ? -8.553 8.893 12.635 1.00 97.19 377 VAL A CA 1
ATOM 3163 C C . VAL A 1 377 ? -8.013 7.516 12.229 1.00 97.19 377 VAL A C 1
ATOM 3165 O O . VAL A 1 377 ? -8.794 6.615 11.941 1.00 97.19 377 VAL A O 1
ATOM 3168 N N . LEU A 1 378 ? -6.694 7.306 12.310 1.00 96.88 378 LEU A N 1
ATOM 3169 C CA . LEU A 1 378 ? -6.068 6.005 12.024 1.00 96.88 378 LEU A CA 1
ATOM 3170 C C . LEU A 1 378 ? -6.539 4.892 12.971 1.00 96.88 378 LEU A C 1
ATOM 3172 O O . LEU A 1 378 ? -6.709 3.759 12.543 1.00 96.88 378 LEU A O 1
ATOM 3176 N N . ASN A 1 379 ? -6.815 5.203 14.240 1.00 98.19 379 ASN A N 1
ATOM 3177 C CA . ASN A 1 379 ? -7.384 4.220 15.159 1.00 98.19 379 ASN A CA 1
ATOM 3178 C C . ASN A 1 379 ? -8.869 3.972 14.890 1.00 98.19 379 ASN A C 1
ATOM 3180 O O . ASN A 1 379 ? -9.314 2.840 15.033 1.00 98.19 379 ASN A O 1
ATOM 3184 N N . ARG A 1 380 ? -9.636 4.987 14.468 1.00 98.31 380 ARG A N 1
ATOM 3185 C CA . ARG A 1 380 ? -11.028 4.792 14.022 1.00 98.31 380 ARG A CA 1
ATOM 3186 C C . ARG A 1 380 ? -11.093 3.868 12.801 1.00 98.31 380 ARG A C 1
ATOM 3188 O O . ARG A 1 380 ? -11.922 2.961 12.769 1.00 98.31 380 AR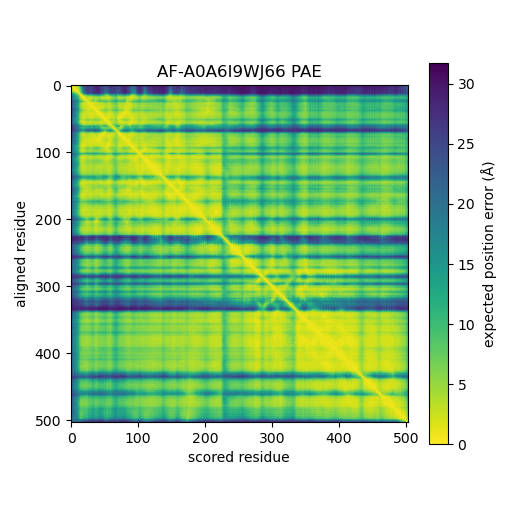G A O 1
ATOM 3195 N N . ALA A 1 381 ? -10.162 4.039 11.860 1.00 98.19 381 ALA A N 1
ATOM 3196 C CA . ALA A 1 381 ? -9.973 3.140 10.725 1.00 98.19 381 ALA A CA 1
ATOM 3197 C C . ALA A 1 381 ? -9.587 1.719 11.184 1.00 98.19 381 ALA A C 1
ATOM 3199 O O . ALA A 1 381 ? -10.268 0.751 10.842 1.00 98.19 381 ALA A O 1
ATOM 3200 N N . GLN A 1 382 ? -8.553 1.592 12.024 1.00 98.31 382 GLN A N 1
ATOM 3201 C CA . GLN A 1 382 ? -8.114 0.311 12.586 1.00 98.31 382 GLN A CA 1
ATOM 3202 C C . GLN A 1 382 ? -9.265 -0.444 13.261 1.00 98.31 382 GLN A C 1
ATOM 3204 O O . GLN A 1 382 ? -9.436 -1.632 13.020 1.00 98.31 382 GLN A O 1
ATOM 3209 N N . ILE A 1 383 ? -10.067 0.239 14.083 1.00 98.44 383 ILE A N 1
ATOM 3210 C CA . ILE A 1 383 ? -11.203 -0.341 14.809 1.00 98.44 383 ILE A CA 1
ATOM 3211 C C . ILE A 1 383 ? -12.193 -1.010 13.849 1.00 98.44 383 ILE A C 1
ATOM 3213 O O . ILE A 1 383 ? -12.636 -2.126 14.114 1.00 98.44 383 ILE A O 1
ATOM 3217 N N . ILE A 1 384 ? -12.525 -0.359 12.731 1.00 98.44 384 ILE A N 1
ATOM 3218 C CA . ILE A 1 384 ? -13.440 -0.922 11.729 1.00 98.44 384 ILE A CA 1
ATOM 3219 C C . ILE A 1 384 ? -12.792 -2.110 11.011 1.00 98.44 384 ILE A C 1
ATOM 3221 O O . ILE A 1 384 ? -13.448 -3.140 10.840 1.00 98.44 384 ILE A O 1
ATOM 3225 N N . ASP A 1 385 ? -11.522 -1.986 10.611 1.00 98.25 385 ASP A N 1
ATOM 3226 C CA . ASP A 1 385 ? -10.790 -3.055 9.920 1.00 98.25 385 ASP A CA 1
ATOM 3227 C C . ASP A 1 385 ? -10.653 -4.314 10.795 1.00 98.25 385 ASP A C 1
ATOM 3229 O O . ASP A 1 385 ? -10.976 -5.422 10.358 1.00 98.25 385 ASP A O 1
ATOM 3233 N N . ASP A 1 386 ? -10.240 -4.140 12.054 1.00 98.38 386 ASP A N 1
ATOM 3234 C CA . ASP A 1 386 ? -10.111 -5.207 13.049 1.00 98.38 386 ASP A CA 1
ATOM 3235 C C . ASP A 1 386 ? -11.471 -5.847 13.340 1.00 98.38 386 ASP A C 1
ATOM 3237 O O . ASP A 1 386 ? -11.607 -7.071 13.262 1.00 98.38 386 ASP A O 1
ATOM 3241 N N . ALA A 1 387 ? -12.510 -5.047 13.597 1.00 98.25 387 ALA A N 1
ATOM 3242 C CA . ALA A 1 387 ? -13.843 -5.574 13.864 1.00 98.25 387 ALA A CA 1
ATOM 3243 C C . ALA A 1 387 ? -14.390 -6.383 12.677 1.00 98.25 387 ALA A C 1
ATOM 3245 O O . ALA A 1 387 ? -14.914 -7.483 12.873 1.00 98.25 387 ALA A O 1
ATOM 3246 N N . PHE A 1 388 ? -14.222 -5.902 11.441 1.00 97.44 388 PHE A N 1
ATOM 3247 C CA . PHE A 1 388 ? -14.639 -6.646 10.253 1.00 97.44 388 PHE A CA 1
ATOM 3248 C C . PHE A 1 388 ? -13.844 -7.948 10.086 1.00 97.44 388 PHE A C 1
ATOM 3250 O O . PHE A 1 388 ? -14.432 -9.005 9.831 1.00 97.44 388 PHE A O 1
ATOM 3257 N N . HIS A 1 389 ? -12.524 -7.920 10.300 1.00 96.94 389 HIS A N 1
ATOM 3258 C CA . HIS A 1 389 ? -11.704 -9.130 10.309 1.00 96.94 389 HIS A CA 1
ATOM 3259 C C . HIS A 1 389 ? -12.230 -10.161 11.323 1.00 96.94 389 HIS A C 1
ATOM 3261 O O . HIS A 1 389 ? -12.401 -11.337 10.980 1.00 96.94 389 HIS A O 1
ATOM 3267 N N . PHE A 1 390 ? -12.563 -9.735 12.543 1.00 97.56 390 PHE A N 1
ATOM 3268 C CA . PHE A 1 390 ? -13.087 -10.630 13.575 1.00 97.56 390 PHE A CA 1
ATOM 3269 C C . PHE A 1 390 ? -14.507 -11.125 13.304 1.00 97.56 390 PHE A C 1
ATOM 3271 O O . PHE A 1 390 ? -14.817 -12.260 13.661 1.00 97.56 390 PHE A O 1
ATOM 3278 N N . VAL A 1 391 ? -15.342 -10.367 12.591 1.00 95.31 391 VAL A N 1
ATOM 3279 C CA . VAL A 1 391 ? -16.613 -10.888 12.061 1.00 95.31 391 VAL A CA 1
ATOM 3280 C C . VAL A 1 391 ? -16.353 -12.001 11.046 1.00 95.31 391 VAL A C 1
ATOM 3282 O O . VAL A 1 391 ? -16.905 -13.092 11.173 1.00 95.31 391 VAL A O 1
ATOM 3285 N N . THR A 1 392 ? -15.467 -11.775 10.070 1.00 93.69 392 THR A N 1
ATOM 3286 C CA . THR A 1 392 ? -15.187 -12.777 9.020 1.00 93.69 392 THR A CA 1
ATOM 3287 C C . THR A 1 392 ? -14.512 -14.048 9.542 1.00 93.69 392 THR A C 1
ATOM 3289 O O . THR A 1 392 ? -14.605 -15.095 8.908 1.00 93.69 392 THR A O 1
ATOM 3292 N N . THR A 1 393 ? -13.852 -13.972 10.699 1.00 94.69 393 THR A N 1
ATOM 3293 C CA . THR A 1 393 ? -13.222 -15.116 11.378 1.00 94.69 393 THR A CA 1
ATOM 3294 C C . THR A 1 393 ? -14.080 -15.693 12.511 1.00 94.69 393 THR A C 1
ATOM 3296 O O . THR A 1 393 ? -13.609 -16.559 13.245 1.00 94.69 393 THR A O 1
ATOM 3299 N N . ASN A 1 394 ? -15.337 -15.247 12.643 1.00 94.44 394 ASN A N 1
ATOM 3300 C CA . ASN A 1 394 ? -16.298 -15.688 13.661 1.00 94.44 394 ASN A CA 1
ATOM 3301 C C . ASN A 1 394 ? -15.820 -15.492 15.118 1.00 94.44 394 ASN A C 1
ATOM 3303 O O . ASN A 1 394 ? -16.180 -16.252 16.015 1.00 94.44 394 ASN A O 1
ATOM 3307 N N . LYS A 1 395 ? -14.990 -14.469 15.354 1.00 95.25 395 LYS A N 1
ATOM 3308 C CA . LYS A 1 395 ? -14.508 -14.040 16.679 1.00 95.25 395 LYS A CA 1
ATOM 3309 C C . LYS A 1 395 ? -15.291 -12.852 17.249 1.00 95.25 395 LYS A C 1
ATOM 3311 O O . LYS A 1 395 ? -15.260 -12.630 18.454 1.00 95.25 395 LYS A O 1
ATOM 3316 N N . LEU A 1 396 ? -16.012 -12.115 16.403 1.00 96.50 396 LEU A N 1
ATOM 3317 C CA . LEU A 1 396 ? -16.899 -11.018 16.789 1.00 96.50 396 LEU A CA 1
ATOM 3318 C C . LEU A 1 396 ? -18.288 -11.238 16.187 1.00 96.50 396 LEU A C 1
ATOM 3320 O O . LEU A 1 396 ? -18.422 -11.529 15.000 1.00 96.50 396 LEU A O 1
ATOM 3324 N N . HIS A 1 397 ? -19.336 -11.084 16.996 1.00 95.25 397 HIS A N 1
ATOM 3325 C CA . HIS A 1 397 ? -20.703 -11.222 16.505 1.00 95.25 397 HIS A CA 1
ATOM 3326 C C . HIS A 1 397 ? -21.076 -10.041 15.599 1.00 95.25 397 HIS A C 1
ATOM 3328 O O . HIS A 1 397 ? -20.843 -8.884 15.951 1.00 95.25 397 HIS A O 1
ATOM 3334 N N . TYR A 1 398 ? -21.723 -10.322 14.466 1.00 91.25 398 TYR A N 1
ATOM 3335 C CA . TYR A 1 398 ? -22.077 -9.316 13.458 1.00 91.25 398 TYR A CA 1
ATOM 3336 C C . TYR A 1 398 ? -22.883 -8.131 14.020 1.00 91.25 398 TYR A C 1
ATOM 3338 O O . TYR A 1 398 ? -22.665 -6.991 13.623 1.00 91.25 398 TYR A O 1
ATOM 3346 N N . SER A 1 399 ? -23.766 -8.368 14.996 1.00 93.38 399 SER A N 1
ATOM 3347 C CA . SER A 1 399 ? -24.539 -7.288 15.629 1.00 93.38 399 SER A CA 1
ATOM 3348 C C . SER A 1 399 ? -23.657 -6.228 16.299 1.00 93.38 399 SER A C 1
ATOM 3350 O O . SER A 1 399 ? -23.987 -5.050 16.244 1.00 93.38 399 SER A O 1
ATOM 3352 N N . VAL A 1 400 ? -22.529 -6.636 16.895 1.00 96.38 400 VAL A N 1
ATOM 3353 C CA . VAL A 1 400 ? -21.580 -5.710 17.531 1.00 96.38 400 VAL A CA 1
ATOM 3354 C C . VAL A 1 400 ? -20.897 -4.858 16.468 1.00 96.38 400 VAL A C 1
ATOM 3356 O O . VAL A 1 400 ? -20.725 -3.665 16.666 1.00 96.38 400 VAL A O 1
ATOM 3359 N N . PHE A 1 401 ? -20.570 -5.441 15.312 1.00 95.69 401 PHE A N 1
ATOM 3360 C CA . PHE A 1 401 ? -20.009 -4.701 14.184 1.00 95.69 401 PHE A CA 1
ATOM 3361 C C . PHE A 1 401 ? -20.990 -3.670 13.608 1.00 95.69 401 PHE A C 1
ATOM 3363 O O . PHE A 1 401 ? -20.588 -2.546 13.318 1.00 95.69 401 PHE A O 1
ATOM 3370 N N . VAL A 1 402 ? -22.277 -4.009 13.483 1.00 93.25 402 VAL A N 1
ATOM 3371 C CA . VAL A 1 402 ? -23.311 -3.058 13.028 1.00 93.25 402 VAL A CA 1
ATOM 3372 C C . VAL A 1 402 ? -23.466 -1.892 14.006 1.00 93.25 402 VAL A C 1
ATOM 3374 O O . VAL A 1 402 ? -23.543 -0.743 13.583 1.00 93.25 402 VAL A O 1
ATOM 3377 N N . GLU A 1 403 ? -23.481 -2.173 15.309 1.00 95.00 403 GLU A N 1
ATOM 3378 C CA . GLU A 1 403 ? -23.552 -1.136 16.344 1.00 95.00 403 GLU A CA 1
ATOM 3379 C C . GLU A 1 403 ? -22.282 -0.276 16.374 1.00 95.00 403 GLU A C 1
ATOM 3381 O O . GLU A 1 403 ? -22.355 0.945 16.447 1.00 95.00 403 GLU A O 1
ATOM 3386 N N . LEU A 1 404 ? -21.112 -0.901 16.241 1.00 96.62 404 LEU A N 1
ATOM 3387 C CA . LEU A 1 404 ? -19.829 -0.211 16.176 1.00 96.62 404 LEU A CA 1
ATOM 3388 C C . LEU A 1 404 ? -19.748 0.720 14.969 1.00 96.62 404 LEU A C 1
ATOM 3390 O O . LEU A 1 404 ? -19.252 1.826 15.105 1.00 96.62 404 LEU A O 1
ATOM 3394 N N . THR A 1 405 ? -20.216 0.286 13.798 1.00 96.56 405 THR A N 1
ATOM 3395 C CA . THR A 1 405 ? -20.120 1.049 12.542 1.00 96.56 405 THR A CA 1
ATOM 3396 C C . THR A 1 405 ? -21.229 2.084 12.363 1.00 96.56 405 THR A C 1
ATOM 3398 O O . THR A 1 405 ? -21.158 2.882 11.428 1.00 96.56 405 THR A O 1
ATOM 3401 N N . SER A 1 406 ? -22.224 2.159 13.256 1.00 95.56 406 SER A N 1
ATOM 3402 C CA . SER A 1 406 ? -23.303 3.151 13.137 1.00 95.56 406 SER A CA 1
ATOM 3403 C C . SER A 1 406 ? -22.804 4.596 13.204 1.00 95.56 406 SER A C 1
ATOM 3405 O O . SER A 1 406 ? -23.389 5.473 12.556 1.00 95.56 406 SER A O 1
ATOM 3407 N N . TYR A 1 407 ? -21.693 4.845 13.910 1.00 96.94 407 TYR A N 1
ATOM 3408 C CA . TYR A 1 407 ? -21.085 6.175 13.981 1.00 96.94 407 TYR A CA 1
ATOM 3409 C C . TYR A 1 407 ? -20.586 6.692 12.628 1.00 96.94 407 TYR A C 1
ATOM 3411 O O . TYR A 1 407 ? -20.407 7.894 12.465 1.00 96.94 407 TYR A O 1
ATOM 3419 N N . LEU A 1 408 ? -20.394 5.828 11.627 1.00 97.31 408 LEU A N 1
ATOM 3420 C CA . LEU A 1 408 ? -19.986 6.276 10.297 1.00 97.31 408 LEU A CA 1
ATOM 3421 C C . LEU A 1 408 ? -20.999 7.256 9.685 1.00 97.31 408 LEU A C 1
ATOM 3423 O O . LEU A 1 408 ? -20.614 8.133 8.922 1.00 97.31 408 LEU A O 1
ATOM 3427 N N . SER A 1 409 ? -22.271 7.206 10.102 1.00 94.44 409 SER A N 1
ATOM 3428 C CA . SER A 1 409 ? -23.278 8.216 9.736 1.00 94.44 409 SER A CA 1
ATOM 3429 C C . SER A 1 409 ? -22.905 9.652 10.132 1.00 94.44 409 SER A C 1
ATOM 3431 O O . SER A 1 409 ? -23.451 10.599 9.558 1.00 94.44 409 SER A O 1
ATOM 3433 N N . GLN A 1 410 ? -21.998 9.830 11.102 1.00 94.88 410 GLN A N 1
ATOM 3434 C CA . GLN A 1 410 ? -21.505 11.134 11.529 1.00 94.88 410 GLN A CA 1
ATOM 3435 C C . GLN A 1 410 ? -20.072 11.469 11.106 1.00 94.88 410 GLN A C 1
ATOM 3437 O O . GLN A 1 410 ? -19.725 12.649 11.182 1.00 94.88 410 GLN A O 1
ATOM 3442 N N . GLU A 1 411 ? -19.308 10.480 10.643 1.00 96.56 411 GLU A N 1
ATOM 3443 C CA . GLU A 1 411 ? -17.914 10.589 10.206 1.00 96.56 411 GLU A CA 1
ATOM 3444 C C . GLU A 1 411 ? -17.800 11.234 8.821 1.00 96.56 411 GLU A C 1
ATOM 3446 O O . GLU A 1 411 ? -18.574 10.921 7.918 1.00 96.56 411 GLU A O 1
ATOM 3451 N N . THR A 1 412 ? -16.801 12.096 8.643 1.00 94.88 412 THR A N 1
ATOM 3452 C CA . THR A 1 412 ? -16.529 12.799 7.373 1.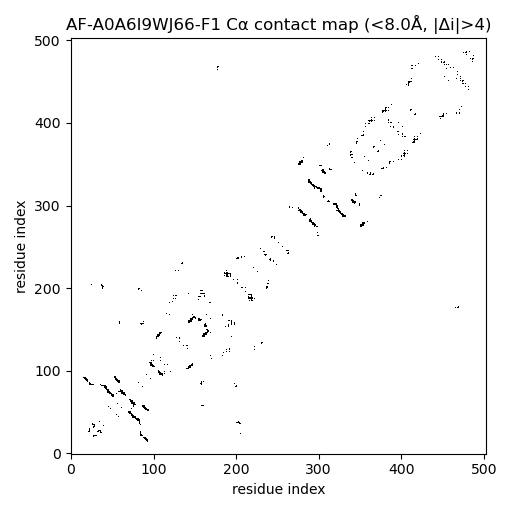00 94.88 412 THR A CA 1
ATOM 3453 C C . THR A 1 412 ? -15.090 12.627 6.889 1.00 94.88 412 THR A C 1
ATOM 3455 O O . THR A 1 412 ? -14.734 13.137 5.832 1.00 94.88 412 THR A O 1
ATOM 3458 N N . ASP A 1 413 ? -14.263 11.884 7.624 1.00 93.88 413 ASP A N 1
ATOM 3459 C CA . ASP A 1 413 ? -12.896 11.575 7.228 1.00 93.88 413 ASP A CA 1
ATOM 3460 C C . ASP A 1 413 ? -12.834 10.309 6.356 1.00 93.88 413 ASP A C 1
ATOM 3462 O O . ASP A 1 413 ? -13.281 9.225 6.752 1.00 93.88 413 ASP A O 1
ATOM 3466 N N . TYR A 1 414 ? -12.248 10.438 5.162 1.00 91.38 414 TYR A N 1
ATOM 3467 C CA . TYR A 1 414 ? -12.063 9.333 4.218 1.00 91.38 414 TYR A CA 1
ATOM 3468 C C . TYR A 1 414 ? -11.260 8.172 4.811 1.00 91.38 414 TYR A C 1
ATOM 3470 O O . TYR A 1 414 ? -11.573 7.010 4.550 1.00 91.38 414 TYR A O 1
ATOM 3478 N N . ILE A 1 415 ? -10.244 8.463 5.629 1.00 91.50 415 ILE A N 1
ATOM 3479 C CA . ILE A 1 415 ? -9.345 7.450 6.188 1.00 91.50 415 ILE A CA 1
ATOM 3480 C C . ILE A 1 415 ? -10.120 6.525 7.132 1.00 91.50 415 ILE A C 1
ATOM 3482 O O . ILE A 1 415 ? -9.946 5.309 7.075 1.00 91.50 415 ILE A O 1
ATOM 3486 N N . ALA A 1 416 ? -11.014 7.077 7.959 1.00 96.75 416 ALA A N 1
ATOM 3487 C CA . ALA A 1 416 ? -11.870 6.290 8.848 1.00 96.75 416 ALA A CA 1
ATOM 3488 C C . ALA A 1 416 ? -12.905 5.452 8.074 1.00 96.75 416 ALA A C 1
ATOM 3490 O O . ALA A 1 416 ? -13.213 4.329 8.471 1.00 96.75 416 ALA A O 1
ATOM 3491 N N . TRP A 1 417 ? -13.409 5.964 6.948 1.00 96.69 417 TRP A N 1
ATOM 3492 C CA . TRP A 1 417 ? -14.356 5.260 6.079 1.00 96.69 417 TRP A CA 1
ATOM 3493 C C . TRP A 1 417 ? -13.723 4.169 5.208 1.00 96.69 417 TRP A C 1
ATOM 3495 O O . TRP A 1 417 ? -14.397 3.196 4.859 1.00 96.69 417 TRP A O 1
ATOM 3505 N N . TYR A 1 418 ? -12.443 4.298 4.857 1.00 93.88 418 TYR A N 1
ATOM 3506 C CA . TYR A 1 418 ? -11.764 3.411 3.910 1.00 93.88 418 TYR A CA 1
ATOM 3507 C C . TYR A 1 418 ? -11.886 1.908 4.246 1.00 93.88 418 TYR A C 1
ATOM 3509 O O . TYR A 1 418 ? -12.261 1.133 3.357 1.00 93.88 418 TYR A O 1
ATOM 3517 N N . PRO A 1 419 ? -11.684 1.459 5.502 1.00 96.81 419 PRO A N 1
ATOM 3518 C CA . PRO A 1 419 ? -11.905 0.062 5.877 1.00 96.81 419 PRO A CA 1
ATOM 3519 C C . PRO A 1 419 ? -13.344 -0.406 5.660 1.00 96.81 419 PRO A C 1
ATOM 3521 O O . PRO A 1 419 ? -13.564 -1.547 5.257 1.00 96.81 419 PRO A O 1
ATOM 3524 N N . MET A 1 420 ? -14.331 0.472 5.863 1.00 96.38 420 MET A N 1
ATOM 3525 C CA . MET A 1 420 ? -15.729 0.141 5.600 1.00 96.38 420 MET A CA 1
ATOM 3526 C C . MET A 1 420 ? -15.987 -0.038 4.101 1.00 96.38 420 MET A C 1
ATOM 3528 O O . MET A 1 420 ? -16.667 -0.987 3.717 1.00 96.38 420 MET A O 1
ATOM 3532 N N . PHE A 1 421 ? -15.405 0.798 3.232 1.00 94.56 421 PHE A N 1
ATOM 3533 C CA . PHE A 1 421 ? -15.499 0.589 1.782 1.00 94.56 421 PHE A CA 1
ATOM 3534 C C . PHE A 1 421 ? -14.916 -0.762 1.364 1.00 94.56 421 PHE A C 1
ATOM 3536 O O . PHE A 1 421 ? -15.542 -1.481 0.586 1.00 94.56 421 PHE A O 1
ATOM 3543 N N . LYS A 1 422 ? -13.774 -1.162 1.937 1.00 94.00 422 LYS A N 1
ATOM 3544 C CA . LYS A 1 422 ? -13.174 -2.483 1.689 1.00 94.00 422 LYS A CA 1
ATOM 3545 C C . LYS A 1 422 ? -13.995 -3.634 2.259 1.00 94.00 422 LYS A C 1
ATOM 3547 O O . LYS A 1 422 ? -14.108 -4.681 1.617 1.00 94.00 422 LYS A O 1
ATOM 3552 N N . ALA A 1 423 ? -14.629 -3.436 3.410 1.00 94.06 423 ALA A N 1
ATOM 3553 C CA . ALA A 1 423 ? -15.569 -4.397 3.964 1.00 94.06 423 ALA A CA 1
ATOM 3554 C C . ALA A 1 423 ? -16.771 -4.601 3.030 1.00 94.06 423 ALA A C 1
ATOM 3556 O O . ALA A 1 423 ? -17.122 -5.740 2.720 1.00 94.06 423 ALA A O 1
ATOM 3557 N N . ILE A 1 424 ? -17.366 -3.516 2.526 1.00 92.25 424 ILE A N 1
ATOM 3558 C CA . ILE A 1 424 ? -18.494 -3.557 1.583 1.00 92.25 424 ILE A CA 1
ATOM 3559 C C . ILE A 1 424 ? -18.074 -4.188 0.256 1.00 92.25 424 ILE A C 1
ATOM 3561 O O . ILE A 1 424 ? -18.790 -5.053 -0.240 1.00 92.25 424 ILE A O 1
ATOM 3565 N N . GLU A 1 425 ? -16.902 -3.839 -0.278 1.00 91.69 425 GLU A N 1
ATOM 3566 C CA . GLU A 1 425 ? -16.334 -4.451 -1.483 1.00 91.69 425 GLU A CA 1
ATOM 3567 C C . GLU A 1 425 ? -16.242 -5.973 -1.335 1.00 91.69 425 GLU A C 1
ATOM 3569 O O . GLU A 1 425 ? -16.764 -6.718 -2.164 1.00 91.69 425 GLU A O 1
ATOM 3574 N N . ARG A 1 426 ? -15.680 -6.451 -0.221 1.00 90.31 426 ARG A N 1
ATOM 3575 C CA . ARG A 1 426 ? -15.583 -7.886 0.062 1.00 90.31 426 ARG A CA 1
ATOM 3576 C C . ARG A 1 426 ? -16.949 -8.540 0.267 1.00 90.31 426 ARG A C 1
ATOM 3578 O O . ARG A 1 426 ? -17.166 -9.655 -0.202 1.00 90.31 426 ARG A O 1
ATOM 3585 N N . MET A 1 427 ? -17.869 -7.869 0.958 1.00 86.81 427 MET A N 1
ATOM 3586 C CA . MET A 1 427 ? -19.229 -8.372 1.165 1.00 86.81 427 MET A CA 1
ATOM 3587 C C . MET A 1 427 ? -20.033 -8.400 -0.139 1.00 86.81 427 MET A C 1
ATOM 3589 O O . MET A 1 427 ? -20.880 -9.276 -0.295 1.00 86.81 427 MET A O 1
ATOM 3593 N N . SER A 1 428 ? -19.753 -7.508 -1.094 1.00 85.44 428 SER A N 1
ATOM 3594 C CA . SER A 1 428 ? -20.507 -7.373 -2.348 1.00 85.44 428 SER A CA 1
ATOM 3595 C C . SER A 1 428 ? -20.523 -8.644 -3.198 1.00 85.44 428 SER A C 1
ATOM 3597 O O . SER A 1 428 ? -21.533 -8.926 -3.835 1.00 85.44 428 SER A O 1
ATOM 3599 N N . TYR A 1 429 ? -19.473 -9.467 -3.122 1.00 82.19 429 TYR A N 1
ATOM 3600 C CA . TYR A 1 429 ? -19.420 -10.778 -3.774 1.00 82.19 429 TYR A CA 1
ATOM 3601 C C . TYR A 1 429 ? -20.434 -11.779 -3.205 1.00 82.19 429 TYR A C 1
ATOM 3603 O O . TYR A 1 429 ? -20.839 -12.711 -3.894 1.00 82.19 429 TYR A O 1
ATOM 3611 N N . VAL A 1 430 ? -20.842 -11.591 -1.949 1.00 77.00 430 VAL A N 1
ATOM 3612 C CA . VAL A 1 430 ? -21.736 -12.493 -1.212 1.00 77.00 430 VAL A CA 1
ATOM 3613 C C . VAL A 1 430 ? -23.168 -11.954 -1.172 1.00 77.00 430 VAL A C 1
ATOM 3615 O O . VAL A 1 430 ? -24.106 -12.743 -1.118 1.00 77.00 430 VAL A O 1
ATOM 3618 N N . ILE A 1 431 ? -23.357 -10.628 -1.259 1.00 71.31 431 ILE A N 1
ATOM 3619 C CA . ILE A 1 431 ? -24.676 -9.967 -1.228 1.00 71.31 431 ILE A CA 1
ATOM 3620 C C . ILE A 1 431 ? -25.704 -10.623 -2.172 1.00 71.31 431 ILE A C 1
ATOM 3622 O O . ILE A 1 431 ? -26.818 -10.850 -1.710 1.00 71.31 431 ILE A O 1
ATOM 3626 N N . PRO A 1 432 ? -25.400 -10.984 -3.437 1.00 71.06 432 PRO A N 1
ATOM 3627 C CA . PRO A 1 432 ? -26.381 -11.619 -4.323 1.00 71.06 432 PRO A CA 1
ATOM 3628 C C . PRO A 1 432 ? -26.930 -12.966 -3.828 1.00 71.06 432 PRO A C 1
ATOM 3630 O O . PRO A 1 432 ? -27.963 -13.411 -4.319 1.00 71.06 432 PRO A O 1
ATOM 3633 N N . PHE A 1 433 ? -26.247 -13.615 -2.882 1.00 66.00 433 PHE A N 1
ATOM 3634 C CA . PHE A 1 433 ? -26.518 -14.984 -2.439 1.00 66.00 433 PHE A CA 1
ATOM 3635 C C . PHE A 1 433 ? -27.099 -15.079 -1.021 1.00 66.00 433 PHE A C 1
ATOM 3637 O O . PHE A 1 433 ? -27.376 -16.181 -0.554 1.00 66.00 433 PHE A O 1
ATOM 3644 N N . LEU A 1 434 ? -27.268 -13.958 -0.312 1.00 63.44 434 LEU A N 1
ATOM 3645 C CA . LEU A 1 434 ? -27.809 -13.956 1.048 1.00 63.44 434 LEU A CA 1
ATOM 3646 C C . LEU A 1 434 ? -29.348 -13.947 1.031 1.00 63.44 434 LEU A C 1
ATOM 3648 O O . LEU A 1 434 ? -29.979 -13.136 0.351 1.00 63.44 434 LEU A O 1
ATOM 3652 N N . GLU A 1 435 ? -29.966 -14.809 1.836 1.00 54.22 435 GLU A N 1
ATOM 3653 C CA . GLU A 1 435 ? -31.380 -14.670 2.193 1.00 54.22 435 GLU A CA 1
ATOM 3654 C C . GLU A 1 435 ? -31.520 -13.454 3.133 1.00 54.22 435 GLU A C 1
ATOM 3656 O O . GLU A 1 435 ? -30.717 -13.277 4.049 1.00 54.22 435 GLU A O 1
ATOM 3661 N N . ASN A 1 436 ? -32.520 -12.588 2.916 1.00 62.56 436 ASN A N 1
ATOM 3662 C CA . ASN A 1 436 ? -32.768 -11.367 3.712 1.00 62.56 436 ASN A CA 1
ATOM 3663 C C . ASN A 1 436 ? -31.795 -10.172 3.500 1.00 62.56 436 ASN A C 1
ATOM 3665 O O . ASN A 1 436 ? -31.558 -9.364 4.404 1.00 62.56 436 ASN A O 1
ATOM 3669 N N . THR A 1 437 ? -31.282 -9.992 2.278 1.00 68.50 437 THR A N 1
ATOM 3670 C CA . THR A 1 437 ? -30.395 -8.870 1.881 1.00 68.50 437 THR A CA 1
ATOM 3671 C C . THR A 1 437 ? -30.987 -7.475 2.053 1.00 68.50 437 THR A C 1
ATOM 3673 O O . THR A 1 437 ? -30.235 -6.503 2.160 1.00 68.50 437 THR A O 1
ATOM 3676 N N . GLU A 1 438 ? -32.314 -7.348 2.084 1.00 74.88 438 GLU A N 1
ATOM 3677 C CA . GLU A 1 438 ? -32.985 -6.048 2.118 1.00 74.88 438 GLU A CA 1
ATOM 3678 C C . GLU A 1 438 ? -32.650 -5.249 3.379 1.00 74.88 438 GLU A C 1
ATOM 3680 O O . GLU A 1 438 ? -32.362 -4.057 3.277 1.00 74.88 438 GLU A O 1
ATOM 3685 N N . ASN A 1 439 ? -32.601 -5.888 4.553 1.00 77.69 439 ASN A N 1
ATOM 3686 C CA . ASN A 1 439 ? -32.315 -5.178 5.803 1.00 77.69 439 ASN A CA 1
ATOM 3687 C C . ASN A 1 439 ? -30.872 -4.646 5.836 1.00 77.69 439 ASN A C 1
ATOM 3689 O O . ASN A 1 439 ? -30.638 -3.480 6.149 1.00 77.69 439 ASN A O 1
ATOM 3693 N N . PHE A 1 440 ? -29.905 -5.472 5.429 1.00 80.69 440 PHE A N 1
ATOM 3694 C CA . PHE A 1 440 ? -28.499 -5.070 5.348 1.00 80.69 440 PHE A CA 1
ATOM 3695 C C . PHE A 1 440 ? -28.287 -3.925 4.350 1.00 80.69 440 PHE A C 1
ATOM 3697 O O . PHE A 1 440 ? -27.650 -2.915 4.654 1.00 80.69 440 PHE A O 1
ATOM 3704 N N . LYS A 1 441 ? -28.886 -4.051 3.163 1.00 84.94 441 LYS A N 1
ATOM 3705 C CA . LYS A 1 441 ? -28.851 -3.027 2.120 1.00 84.94 441 LYS A CA 1
ATOM 3706 C C . LYS A 1 441 ? -29.443 -1.702 2.607 1.00 84.94 441 LYS A C 1
ATOM 3708 O O . LYS A 1 441 ? -28.848 -0.652 2.380 1.00 84.94 441 LYS A O 1
ATOM 3713 N N . MET A 1 442 ? -30.575 -1.748 3.308 1.00 86.06 442 MET A N 1
ATOM 3714 C CA . MET A 1 442 ? -31.216 -0.568 3.895 1.00 86.06 442 MET A CA 1
ATOM 3715 C C . MET A 1 442 ? -30.347 0.101 4.966 1.00 86.06 442 MET A C 1
ATOM 3717 O O . MET A 1 442 ? -30.276 1.329 5.009 1.00 86.06 442 MET A O 1
ATOM 3721 N N . GLN A 1 443 ? -29.654 -0.680 5.800 1.00 87.50 443 GLN A N 1
ATOM 3722 C CA . GLN A 1 443 ? -28.720 -0.147 6.795 1.00 87.50 443 GLN A CA 1
ATOM 3723 C C . GLN A 1 443 ? -27.543 0.586 6.138 1.00 87.50 443 GLN A C 1
ATOM 3725 O O . GLN A 1 443 ? -27.261 1.726 6.507 1.00 87.50 443 GLN A O 1
ATOM 3730 N N . LEU A 1 444 ? -26.905 -0.011 5.126 1.00 90.69 444 LEU A N 1
ATOM 3731 C CA . LEU A 1 444 ? -25.812 0.636 4.391 1.00 90.69 444 LEU A CA 1
ATOM 3732 C C . LEU A 1 444 ? -26.271 1.903 3.662 1.00 90.69 444 LEU A C 1
ATOM 3734 O O . LEU A 1 444 ? -25.616 2.939 3.750 1.00 90.69 444 LEU A O 1
ATOM 3738 N N . LEU A 1 445 ? -27.424 1.849 2.986 1.00 91.88 445 LEU A N 1
ATOM 3739 C CA . LEU A 1 445 ? -28.003 3.020 2.324 1.00 91.88 445 LEU A CA 1
ATOM 3740 C C . LEU A 1 445 ? -28.275 4.155 3.313 1.00 91.88 445 LEU A C 1
ATOM 3742 O O . LEU A 1 445 ? -28.049 5.315 2.982 1.00 91.88 445 LEU A O 1
ATOM 3746 N N . LYS A 1 446 ? -28.719 3.844 4.537 1.00 92.50 446 LYS A N 1
ATOM 3747 C CA . LYS A 1 446 ? -28.903 4.854 5.584 1.00 92.50 446 LYS A CA 1
ATOM 3748 C C . LYS A 1 446 ? -27.583 5.542 5.938 1.00 92.50 446 LYS A C 1
ATOM 3750 O O . LYS A 1 446 ? -27.571 6.765 6.028 1.00 92.50 446 LYS A O 1
ATOM 3755 N N . LEU A 1 447 ? -26.490 4.786 6.089 1.00 94.81 447 LEU A N 1
ATOM 3756 C CA . LEU A 1 447 ? -25.168 5.356 6.372 1.00 94.81 447 LEU A CA 1
ATOM 3757 C C . LEU A 1 447 ? -24.708 6.297 5.249 1.00 94.81 447 LEU A C 1
ATOM 3759 O O . LEU A 1 447 ? -24.337 7.435 5.527 1.00 94.81 447 LEU A O 1
ATOM 3763 N N . PHE A 1 448 ? -24.801 5.861 3.987 1.00 94.38 448 PHE A N 1
ATOM 3764 C CA . PHE A 1 448 ? -24.412 6.691 2.842 1.00 94.38 448 PHE A CA 1
ATOM 3765 C C . PHE A 1 448 ? -25.289 7.927 2.681 1.00 94.38 448 PHE A C 1
ATOM 3767 O O . PHE A 1 448 ? -24.774 9.008 2.425 1.00 94.38 448 PHE A O 1
ATOM 3774 N N . ASN A 1 449 ? -26.601 7.805 2.881 1.00 92.38 449 ASN A N 1
ATOM 3775 C CA . ASN A 1 449 ? -27.504 8.947 2.795 1.00 92.38 449 ASN A CA 1
ATOM 3776 C C . ASN A 1 449 ? -27.218 9.981 3.889 1.00 92.38 449 ASN A C 1
ATOM 3778 O O . ASN A 1 449 ? -27.215 11.174 3.596 1.00 92.38 449 ASN A O 1
ATOM 3782 N N . SER A 1 450 ? -26.934 9.548 5.121 1.00 93.75 450 SER A N 1
ATOM 3783 C CA . SER A 1 450 ? -26.518 10.454 6.199 1.00 93.75 450 SER A CA 1
ATOM 3784 C C . SER A 1 450 ? -25.181 11.132 5.895 1.00 93.75 450 SER A C 1
ATOM 3786 O O . SER A 1 450 ? -25.061 12.340 6.085 1.00 93.75 450 SER A O 1
ATOM 3788 N N . LEU A 1 451 ? -24.207 10.391 5.361 1.00 94.38 451 LEU A N 1
ATOM 3789 C CA . LEU A 1 451 ? -22.926 10.951 4.936 1.00 94.38 451 LEU A CA 1
ATOM 3790 C C . LEU A 1 451 ? -23.104 11.997 3.823 1.00 94.38 451 LEU A C 1
ATOM 3792 O O . LEU A 1 451 ? -22.648 13.127 3.967 1.00 94.38 451 LEU A O 1
ATOM 3796 N N . LEU A 1 452 ? -23.814 11.655 2.744 1.00 92.31 452 LEU A N 1
ATOM 3797 C CA . LEU A 1 452 ? -24.042 12.531 1.585 1.00 92.31 452 LEU A CA 1
ATOM 3798 C C . LEU A 1 452 ? -24.909 13.755 1.912 1.00 92.31 452 LEU A C 1
ATOM 3800 O O . LEU A 1 452 ? -24.853 14.755 1.203 1.00 92.31 452 LEU A O 1
ATOM 3804 N N . GLN A 1 453 ? -25.711 13.700 2.978 1.00 92.00 453 GLN A N 1
ATOM 3805 C CA . GLN A 1 453 ? -26.386 14.883 3.519 1.00 92.00 453 GLN A CA 1
ATOM 3806 C C . GLN A 1 453 ? -25.413 15.842 4.213 1.00 92.00 453 GLN A C 1
ATOM 3808 O O . GLN A 1 453 ? -25.653 17.043 4.189 1.00 92.00 453 GLN A O 1
ATOM 3813 N N . LYS A 1 454 ? -24.334 15.331 4.820 1.00 91.25 454 LYS A N 1
ATOM 3814 C CA . LYS A 1 454 ? -23.324 16.145 5.511 1.00 91.25 454 LYS A CA 1
ATOM 3815 C C . LYS A 1 454 ? -22.291 16.753 4.567 1.00 91.25 454 LYS A C 1
ATOM 3817 O O . LYS A 1 454 ? -21.960 17.918 4.733 1.00 91.25 454 LYS A O 1
ATOM 3822 N N . ILE A 1 455 ? -21.769 15.967 3.624 1.00 91.00 455 ILE A N 1
ATOM 3823 C CA . ILE A 1 455 ? -20.701 16.407 2.701 1.00 91.00 455 ILE A CA 1
ATOM 3824 C C . ILE A 1 455 ? -21.234 16.967 1.378 1.00 91.00 455 ILE A C 1
ATOM 3826 O O . ILE A 1 455 ? -20.446 17.319 0.505 1.00 91.00 455 ILE A O 1
ATOM 3830 N N . GLU A 1 456 ? -22.558 17.027 1.234 1.00 87.69 456 GLU A N 1
ATOM 3831 C CA . GLU A 1 456 ? -23.271 17.428 0.021 1.00 87.69 456 GLU A CA 1
ATOM 3832 C C . GLU A 1 456 ? -23.036 16.492 -1.180 1.00 87.69 456 GLU A C 1
ATOM 3834 O O . GLU A 1 456 ? -22.078 15.721 -1.256 1.00 87.69 456 GLU A O 1
ATOM 3839 N N . TYR A 1 457 ? -23.982 16.504 -2.122 1.00 83.56 457 TYR A N 1
ATOM 3840 C CA . TYR A 1 457 ? -23.964 15.595 -3.274 1.00 83.56 457 TYR A CA 1
ATOM 3841 C C . TYR A 1 457 ? -23.127 16.136 -4.442 1.00 83.56 457 TYR A C 1
ATOM 3843 O O . TYR A 1 457 ? -22.635 15.357 -5.253 1.00 83.56 457 TYR A O 1
ATOM 3851 N N . GLU A 1 458 ? -22.996 17.457 -4.545 1.00 83.25 458 GLU A N 1
ATOM 3852 C CA . GLU A 1 458 ? -22.237 18.124 -5.603 1.00 83.25 458 GLU A CA 1
ATOM 3853 C C . GLU A 1 458 ? -20.811 18.402 -5.123 1.00 83.25 458 GLU A C 1
ATOM 3855 O O . GLU A 1 458 ? -20.589 18.702 -3.952 1.00 83.25 458 GLU A O 1
ATOM 3860 N N . GLU A 1 459 ? -19.841 18.255 -6.024 1.00 80.31 459 GLU A N 1
ATOM 3861 C CA . GLU A 1 459 ? -18.438 18.523 -5.716 1.00 80.31 459 GLU A CA 1
ATOM 3862 C C . GLU A 1 459 ? -18.170 20.028 -5.694 1.00 80.31 459 GLU A C 1
ATOM 3864 O O . GLU A 1 459 ? -18.607 20.773 -6.576 1.00 80.31 459 GLU A O 1
ATOM 3869 N N . ASN A 1 460 ? -17.395 20.468 -4.707 1.00 79.94 460 ASN A N 1
ATOM 3870 C CA . ASN A 1 460 ? -16.869 21.822 -4.663 1.00 79.94 460 ASN A CA 1
ATOM 3871 C C . ASN A 1 460 ? -15.413 21.797 -5.162 1.00 79.94 460 ASN A C 1
ATOM 3873 O O . ASN A 1 460 ? -14.576 21.141 -4.544 1.00 79.94 460 ASN A O 1
ATOM 3877 N N . PRO A 1 461 ? -15.050 22.534 -6.230 1.00 73.94 461 PRO A N 1
ATOM 3878 C CA . PRO A 1 461 ? -13.699 22.488 -6.798 1.00 73.94 461 PRO A CA 1
ATOM 3879 C C . PRO A 1 461 ? -12.582 22.772 -5.781 1.00 73.94 461 PRO A C 1
ATOM 3881 O O . PRO A 1 461 ? -11.500 22.190 -5.873 1.00 73.94 461 PRO A O 1
ATOM 3884 N N . ASN A 1 462 ? -12.863 23.622 -4.787 1.00 79.19 462 ASN A N 1
ATOM 3885 C CA . ASN A 1 462 ? -11.896 24.089 -3.790 1.00 79.19 462 ASN A CA 1
ATOM 3886 C C . ASN A 1 462 ? -11.880 23.260 -2.494 1.00 79.19 462 ASN A C 1
ATOM 3888 O O . ASN A 1 462 ? -11.225 23.661 -1.532 1.00 79.19 462 ASN A O 1
ATOM 3892 N N . GLU A 1 463 ? -12.635 22.164 -2.414 1.00 81.44 463 GLU A N 1
ATOM 3893 C CA . GLU A 1 463 ? -12.667 21.334 -1.207 1.00 81.44 463 GLU A CA 1
ATOM 3894 C C . GLU A 1 463 ? -11.480 20.367 -1.112 1.00 81.44 463 GLU A C 1
ATOM 3896 O O . GLU A 1 463 ? -10.789 20.098 -2.097 1.00 81.44 463 GLU A O 1
ATOM 3901 N N . ASP A 1 464 ? -11.273 19.839 0.095 1.00 82.69 464 ASP A N 1
ATOM 3902 C CA . ASP A 1 464 ? -10.220 18.874 0.396 1.00 82.69 464 ASP A CA 1
ATOM 3903 C C . ASP A 1 464 ? -10.359 17.584 -0.432 1.00 82.69 464 ASP A C 1
ATOM 3905 O O . ASP A 1 464 ? -11.447 17.023 -0.598 1.00 82.69 464 ASP A O 1
ATOM 3909 N N . ASP A 1 465 ? -9.227 17.086 -0.923 1.00 79.75 465 ASP A N 1
ATOM 3910 C CA . ASP A 1 465 ? -9.164 15.925 -1.806 1.00 79.75 465 ASP A CA 1
ATOM 3911 C C . ASP A 1 465 ? -9.708 14.637 -1.158 1.00 79.75 465 ASP A C 1
ATOM 3913 O O . ASP A 1 465 ? -10.277 13.783 -1.849 1.00 79.75 465 ASP A O 1
ATOM 3917 N N . HIS A 1 466 ? -9.600 14.489 0.167 1.00 82.81 466 HIS A N 1
ATOM 3918 C CA . HIS A 1 466 ? -10.185 13.350 0.871 1.00 82.81 466 HIS A CA 1
ATOM 3919 C C . HIS A 1 466 ? -11.712 13.428 0.912 1.00 82.81 466 HIS A C 1
ATOM 3921 O O . HIS A 1 466 ? -12.367 12.393 0.793 1.00 82.81 466 HIS A O 1
ATOM 3927 N N . ILE A 1 467 ? -12.296 14.627 1.019 1.00 87.94 467 ILE A N 1
ATOM 3928 C CA . ILE A 1 467 ? -13.755 14.810 0.960 1.00 87.94 467 ILE A CA 1
ATOM 3929 C C . ILE A 1 467 ? -14.278 14.425 -0.428 1.00 87.94 467 ILE A C 1
ATOM 3931 O O . ILE A 1 467 ? -15.261 13.685 -0.524 1.00 87.94 467 ILE A O 1
ATOM 3935 N N . LYS A 1 468 ? -13.581 14.836 -1.498 1.00 85.38 468 LYS A N 1
ATOM 3936 C CA . LYS A 1 468 ? -13.898 14.420 -2.877 1.00 85.38 468 LYS A CA 1
ATOM 3937 C C . LYS A 1 468 ? -13.885 12.896 -3.015 1.00 85.38 468 LYS A C 1
ATOM 3939 O O . LYS A 1 468 ? -14.875 12.311 -3.454 1.00 85.38 468 LYS A O 1
ATOM 3944 N N . CYS A 1 469 ? -12.817 12.241 -2.549 1.00 84.31 469 CYS A N 1
ATOM 3945 C CA . CYS A 1 469 ? -12.706 10.776 -2.573 1.00 84.31 469 CYS A CA 1
ATOM 3946 C C . CYS A 1 469 ? -13.835 10.093 -1.789 1.00 84.31 469 CYS A C 1
ATOM 3948 O O . CYS A 1 469 ? -14.447 9.139 -2.274 1.00 84.31 469 CYS A O 1
ATOM 3950 N N . LEU A 1 470 ? -14.129 10.588 -0.583 1.00 90.69 470 LEU A N 1
ATOM 3951 C CA . LEU A 1 470 ? -15.188 10.055 0.267 1.00 90.69 470 LEU A CA 1
ATOM 3952 C C . LEU A 1 470 ? -16.554 10.140 -0.418 1.00 90.69 470 LEU A C 1
ATOM 3954 O O . LEU A 1 470 ? -17.311 9.167 -0.400 1.00 90.69 470 LEU A O 1
ATOM 3958 N N . ARG A 1 471 ? -16.852 11.273 -1.061 1.00 91.44 471 ARG A N 1
ATOM 3959 C CA . ARG A 1 471 ? -18.096 11.472 -1.807 1.00 91.44 471 ARG A CA 1
ATOM 3960 C C . ARG A 1 471 ? -18.208 10.522 -2.988 1.00 91.44 471 ARG A C 1
ATOM 3962 O O . ARG A 1 471 ? -19.239 9.870 -3.130 1.00 91.44 471 ARG A O 1
ATOM 3969 N N . GLN A 1 472 ? -17.168 10.421 -3.809 1.00 88.50 472 GLN A N 1
ATOM 3970 C CA . GLN A 1 472 ? -17.175 9.568 -4.999 1.00 88.50 472 GLN A CA 1
ATOM 3971 C C . GLN A 1 472 ? -17.403 8.096 -4.632 1.00 88.50 472 GLN A C 1
ATOM 3973 O O . GLN A 1 472 ? -18.256 7.435 -5.229 1.00 88.50 472 GLN A O 1
ATOM 3978 N N . GLU A 1 473 ? -16.736 7.600 -3.588 1.00 90.06 473 GLU A N 1
ATOM 3979 C CA . GLU A 1 473 ? -16.951 6.243 -3.075 1.00 90.06 473 GLU A CA 1
ATOM 3980 C C . GLU A 1 473 ? -18.357 6.045 -2.486 1.00 90.06 473 GLU A C 1
ATOM 3982 O O . GLU A 1 473 ? -19.020 5.044 -2.776 1.00 90.06 473 GLU A O 1
ATOM 3987 N N . ALA A 1 474 ? -18.859 7.010 -1.710 1.00 93.00 474 ALA A N 1
ATOM 3988 C CA . ALA A 1 474 ? -20.206 6.951 -1.148 1.00 93.00 474 ALA A CA 1
ATOM 3989 C C . ALA A 1 474 ? -21.292 6.946 -2.239 1.00 93.00 474 ALA A C 1
ATOM 3991 O O . ALA A 1 474 ? -22.221 6.139 -2.174 1.00 93.00 474 ALA A O 1
ATOM 3992 N N . ILE A 1 475 ? -21.161 7.791 -3.268 1.00 91.25 475 ILE A N 1
ATOM 3993 C CA . ILE A 1 475 ? -22.060 7.831 -4.431 1.00 91.25 475 ILE A CA 1
ATOM 3994 C C . ILE A 1 475 ? -21.982 6.509 -5.200 1.00 91.25 475 ILE A C 1
ATOM 3996 O O . ILE A 1 475 ? -23.021 5.908 -5.481 1.00 91.25 475 ILE A O 1
ATOM 4000 N N . ARG A 1 476 ? -20.772 6.006 -5.489 1.00 89.69 476 ARG A N 1
ATOM 4001 C CA . ARG A 1 476 ? -20.564 4.720 -6.174 1.00 89.69 476 ARG A CA 1
ATOM 4002 C C . ARG A 1 476 ? -21.328 3.598 -5.477 1.00 89.69 476 ARG A C 1
ATOM 4004 O O . ARG A 1 476 ? -22.135 2.910 -6.110 1.00 89.69 476 ARG A O 1
ATOM 4011 N N . TRP A 1 477 ? -21.125 3.441 -4.170 1.00 91.44 477 TRP A N 1
ATOM 4012 C CA . TRP A 1 477 ? -21.791 2.395 -3.398 1.00 91.44 477 TRP A CA 1
ATOM 4013 C C . TRP A 1 477 ? -23.293 2.630 -3.242 1.00 91.44 477 TRP A C 1
ATOM 4015 O O . TRP A 1 477 ? -24.056 1.674 -3.378 1.00 91.44 477 TRP A O 1
ATOM 4025 N N . ALA A 1 478 ? -23.752 3.869 -3.051 1.00 92.06 478 ALA A N 1
ATOM 4026 C CA . ALA A 1 478 ? -25.181 4.184 -3.033 1.00 92.06 478 ALA A CA 1
ATOM 4027 C C . ALA A 1 478 ? -25.867 3.783 -4.354 1.00 92.06 478 ALA A C 1
ATOM 4029 O O . ALA A 1 478 ? -26.921 3.141 -4.339 1.00 92.06 478 ALA A O 1
ATOM 4030 N N . CYS A 1 479 ? -25.244 4.073 -5.500 1.00 90.25 479 CYS A N 1
ATOM 4031 C CA . CYS A 1 479 ? -25.727 3.670 -6.822 1.00 90.25 479 CYS A CA 1
ATOM 4032 C C . CYS A 1 479 ? -25.781 2.142 -6.994 1.00 90.25 479 CYS A C 1
ATOM 4034 O O . CYS A 1 479 ? -26.809 1.618 -7.443 1.00 90.25 479 CYS A O 1
ATOM 4036 N N . ILE A 1 480 ? -24.714 1.422 -6.615 1.00 87.94 480 ILE A N 1
ATOM 4037 C CA . ILE A 1 480 ? -24.649 -0.054 -6.668 1.00 87.94 480 ILE A CA 1
ATOM 4038 C C . ILE A 1 480 ? -25.744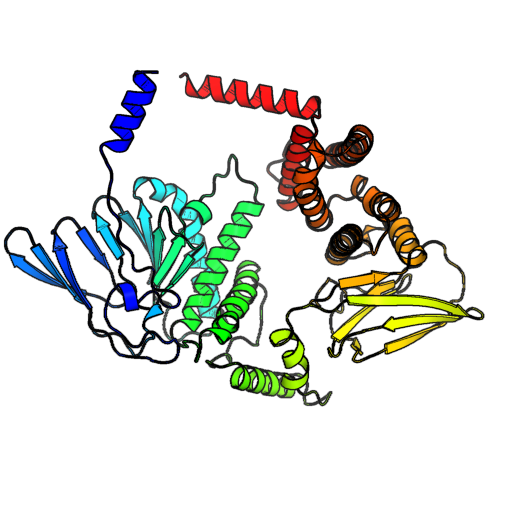 -0.669 -5.788 1.00 87.94 480 ILE A C 1
ATOM 4040 O O . ILE A 1 480 ? -26.466 -1.575 -6.211 1.00 87.94 480 ILE A O 1
ATOM 4044 N N . LEU A 1 481 ? -25.944 -0.116 -4.591 1.00 88.00 481 LEU A N 1
ATOM 4045 C CA . LEU A 1 481 ? -27.014 -0.494 -3.670 1.00 88.00 481 LEU A CA 1
ATOM 4046 C C . LEU A 1 481 ? -28.389 0.048 -4.099 1.00 88.00 481 LEU A C 1
ATOM 4048 O O . LEU A 1 481 ? -29.377 -0.144 -3.402 1.00 88.00 481 LEU A O 1
ATOM 4052 N N . GLY A 1 482 ? -28.525 0.657 -5.272 1.00 87.31 482 GLY A N 1
ATOM 4053 C CA . GLY A 1 482 ? -29.824 0.969 -5.854 1.00 87.31 482 GLY A CA 1
ATOM 4054 C C . GLY A 1 482 ? -30.517 2.214 -5.314 1.00 87.31 482 GLY A C 1
ATOM 4055 O O . GLY A 1 482 ? -31.737 2.303 -5.466 1.00 87.31 482 GLY A O 1
ATOM 4056 N N . ASP A 1 483 ? -29.778 3.162 -4.740 1.00 89.81 483 ASP A N 1
ATOM 4057 C CA . ASP A 1 483 ? -30.319 4.471 -4.388 1.00 89.81 483 ASP A CA 1
ATOM 4058 C C . ASP A 1 483 ? -30.918 5.182 -5.618 1.00 89.81 483 ASP A C 1
ATOM 4060 O O . ASP A 1 483 ? -30.312 5.247 -6.694 1.00 89.81 483 ASP A O 1
ATOM 4064 N N . LYS A 1 484 ? -32.142 5.703 -5.466 1.00 90.12 484 LYS A N 1
ATOM 4065 C CA . LYS A 1 484 ? -32.892 6.314 -6.575 1.00 90.12 484 LYS A CA 1
ATOM 4066 C C . LYS A 1 484 ? -32.298 7.652 -7.006 1.00 90.12 484 LYS A C 1
ATOM 4068 O O . LYS A 1 484 ? -32.249 7.919 -8.206 1.00 90.12 484 LYS A O 1
ATOM 4073 N N . LYS A 1 485 ? -31.860 8.479 -6.050 1.00 89.00 485 LYS A N 1
ATOM 4074 C CA . LYS A 1 485 ? -31.288 9.803 -6.330 1.00 89.00 485 LYS A CA 1
ATOM 4075 C C . LYS A 1 485 ? -29.991 9.638 -7.117 1.00 89.00 485 LYS A C 1
ATOM 4077 O O . LYS A 1 485 ? -29.813 10.294 -8.140 1.00 89.00 485 LYS A O 1
ATOM 4082 N N . CYS A 1 486 ? -29.159 8.688 -6.696 1.00 89.81 486 CYS A N 1
ATOM 4083 C CA . CYS A 1 486 ? -27.913 8.365 -7.373 1.00 89.81 486 CYS A CA 1
ATOM 4084 C C . CYS A 1 486 ? -28.130 7.879 -8.810 1.00 89.81 486 CYS A C 1
ATOM 4086 O O . CYS A 1 486 ? -27.529 8.402 -9.749 1.00 89.81 486 CYS A O 1
ATOM 4088 N N . LYS A 1 487 ? -29.049 6.925 -9.007 1.00 90.00 487 LYS A N 1
ATOM 4089 C CA . LYS A 1 487 ? -29.347 6.377 -10.338 1.00 90.00 487 LYS A CA 1
ATOM 4090 C C . LYS A 1 487 ? -29.875 7.419 -11.320 1.00 90.00 487 LYS A C 1
ATOM 4092 O O . LYS A 1 487 ? -29.479 7.391 -12.484 1.00 90.00 487 LYS A O 1
ATOM 4097 N N . GLU A 1 488 ? -30.744 8.328 -10.880 1.00 90.75 488 GLU A N 1
ATOM 4098 C CA . GLU A 1 488 ? -31.249 9.378 -11.771 1.00 90.75 488 GLU A CA 1
ATOM 4099 C C . GLU A 1 488 ? -30.152 10.397 -12.114 1.00 90.75 488 GLU A C 1
ATOM 4101 O O . GLU A 1 488 ? -30.020 10.774 -13.277 1.00 90.75 488 GLU A O 1
ATOM 4106 N N . ALA A 1 489 ? -29.301 10.771 -11.150 1.00 86.38 489 ALA A N 1
ATOM 4107 C CA . ALA A 1 489 ? -28.155 11.645 -11.406 1.00 86.38 489 ALA A CA 1
ATOM 4108 C C . ALA A 1 489 ? -27.179 11.026 -12.425 1.00 86.38 489 ALA A C 1
ATOM 4110 O O . ALA A 1 489 ? -26.844 11.660 -13.427 1.00 86.38 489 ALA A O 1
ATOM 4111 N N . ALA A 1 490 ? -26.794 9.760 -12.229 1.00 86.56 490 ALA A N 1
ATOM 4112 C CA . ALA A 1 490 ? -25.913 9.035 -13.145 1.00 86.56 490 ALA A CA 1
ATOM 4113 C C . ALA A 1 490 ? -26.508 8.930 -14.561 1.00 86.56 490 ALA A C 1
ATOM 4115 O O . ALA A 1 490 ? -25.812 9.134 -15.556 1.00 86.56 490 ALA A O 1
ATOM 4116 N N . LYS A 1 491 ? -27.818 8.674 -14.666 1.00 89.69 491 LYS A N 1
ATOM 4117 C CA . LYS A 1 491 ? -28.539 8.625 -15.945 1.00 89.69 491 LYS A CA 1
ATOM 4118 C C . LYS A 1 491 ? -28.516 9.969 -16.674 1.00 89.69 491 LYS A C 1
ATOM 4120 O O . LYS A 1 491 ? -28.296 9.984 -17.883 1.00 89.69 491 LYS A O 1
ATOM 4125 N N . ILE A 1 492 ? -28.719 11.085 -15.970 1.00 87.69 492 ILE A N 1
ATOM 4126 C CA . ILE A 1 492 ? -28.657 12.430 -16.564 1.00 87.69 492 ILE A CA 1
ATOM 4127 C C . ILE A 1 492 ? -27.249 12.720 -17.099 1.00 87.69 492 ILE A C 1
ATOM 4129 O O . ILE A 1 492 ? -27.115 13.208 -18.222 1.00 87.69 492 ILE A O 1
ATOM 4133 N N . ILE A 1 493 ? -26.206 12.396 -16.328 1.00 84.50 493 ILE A N 1
ATOM 4134 C CA . ILE A 1 493 ? -24.805 12.591 -16.735 1.00 84.50 493 ILE A CA 1
ATOM 4135 C C . ILE A 1 493 ? -24.492 11.761 -17.984 1.00 84.50 493 ILE A C 1
ATOM 4137 O O . ILE A 1 493 ? -24.009 12.306 -18.977 1.00 84.50 493 ILE A O 1
ATOM 4141 N N . LEU A 1 494 ? -24.860 10.477 -17.985 1.00 87.62 494 LEU A N 1
ATOM 41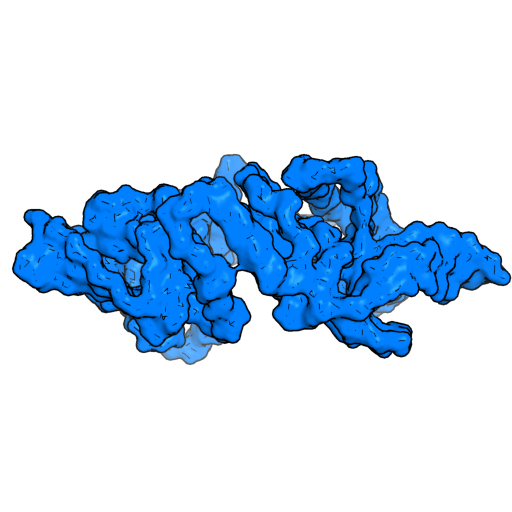42 C CA . LEU A 1 494 ? -24.667 9.599 -19.138 1.00 87.62 494 LEU A CA 1
ATOM 4143 C C . LEU A 1 494 ? -25.389 10.129 -20.385 1.00 87.62 494 LEU A C 1
ATOM 4145 O O . LEU A 1 494 ? -24.816 10.164 -21.470 1.00 87.62 494 LEU A O 1
ATOM 4149 N N . GLN A 1 495 ? -26.634 10.593 -20.244 1.00 91.19 495 GLN A N 1
ATOM 4150 C CA . GLN A 1 495 ? -27.388 11.175 -21.357 1.00 91.19 495 GLN A CA 1
ATOM 4151 C C . GLN A 1 495 ? -26.737 12.445 -21.919 1.00 91.19 495 GLN A C 1
ATOM 4153 O O . GLN A 1 495 ? -26.809 12.669 -23.126 1.00 91.19 495 GLN A O 1
ATOM 4158 N N . ARG A 1 496 ? -26.111 13.278 -21.078 1.00 85.88 496 ARG A N 1
ATOM 4159 C CA . ARG A 1 496 ? -25.353 14.453 -21.537 1.00 85.88 496 ARG A CA 1
ATOM 4160 C C . ARG A 1 496 ? -24.105 14.038 -22.312 1.00 85.88 496 ARG A C 1
ATOM 4162 O O . ARG A 1 496 ? -23.910 14.531 -23.417 1.00 85.88 496 ARG A O 1
ATOM 4169 N N . HIS A 1 497 ? -23.330 13.094 -21.778 1.00 84.56 497 HIS A N 1
ATOM 4170 C CA . HIS A 1 497 ? -22.116 12.588 -22.422 1.00 84.56 497 HIS A CA 1
ATOM 4171 C C . HIS A 1 497 ? -22.401 11.943 -23.789 1.00 84.56 497 HIS A C 1
ATOM 4173 O O . HIS A 1 497 ? -21.702 12.203 -24.766 1.00 84.56 497 HIS A O 1
ATOM 4179 N N . LEU A 1 498 ? -23.481 11.159 -23.893 1.00 88.69 498 LEU A N 1
ATOM 4180 C CA . LEU A 1 498 ? -23.900 10.553 -25.161 1.00 88.69 498 LEU A CA 1
ATOM 4181 C C . LEU A 1 498 ? -24.333 11.590 -26.207 1.00 88.69 498 LEU A C 1
ATOM 4183 O O . LEU A 1 498 ? -24.198 11.333 -27.398 1.00 88.69 498 LEU A O 1
ATOM 4187 N N . ARG A 1 499 ? -24.850 12.752 -25.787 1.00 88.50 499 ARG A N 1
ATOM 4188 C CA . ARG A 1 499 ? -25.221 13.841 -26.706 1.00 88.50 499 ARG A CA 1
ATOM 4189 C C . ARG A 1 499 ? -24.011 14.641 -27.182 1.00 88.50 499 ARG A C 1
ATOM 4191 O O . ARG A 1 499 ? -24.010 15.060 -28.330 1.00 88.50 499 ARG A O 1
ATOM 4198 N N . SER A 1 500 ? -23.003 14.847 -26.332 1.00 77.56 500 SER A N 1
ATOM 4199 C CA . SER A 1 500 ? -21.805 15.618 -26.696 1.00 77.56 500 SER A CA 1
ATOM 4200 C C . SER A 1 500 ? -20.874 14.886 -27.666 1.00 77.56 500 SER A C 1
ATOM 4202 O O . SER A 1 500 ? -20.125 15.541 -28.369 1.00 77.56 500 SER A O 1
ATOM 4204 N N . HIS A 1 501 ? -20.934 13.551 -27.724 1.00 63.38 501 HIS A N 1
ATOM 4205 C CA . HIS A 1 501 ? -20.147 12.724 -28.654 1.00 63.38 501 HIS A CA 1
ATOM 4206 C C . HIS A 1 501 ? -20.877 12.417 -29.978 1.00 63.38 501 HIS A C 1
ATOM 4208 O O . HIS A 1 501 ? -20.364 11.667 -30.805 1.00 63.38 501 HIS A O 1
ATOM 4214 N N . GLN A 1 502 ? -22.090 12.950 -30.177 1.00 52.44 502 GLN A N 1
ATOM 4215 C CA . GLN A 1 502 ? -22.861 12.830 -31.428 1.00 52.44 502 GLN A CA 1
ATOM 4216 C C . GLN A 1 502 ? -22.724 14.056 -32.350 1.00 52.44 502 GLN A C 1
ATOM 4218 O O . GLN A 1 502 ? -23.309 14.070 -33.434 1.00 52.44 502 GLN A O 1
ATOM 4223 N N . THR A 1 503 ? -21.966 15.067 -31.929 1.00 39.34 503 THR A N 1
ATOM 4224 C CA . THR A 1 503 ? -21.617 16.290 -32.671 1.00 39.34 503 THR A CA 1
ATOM 4225 C C . THR A 1 503 ? -20.115 16.388 -32.788 1.00 39.34 503 THR A C 1
ATOM 4227 O O . THR A 1 503 ? -19.643 16.762 -33.882 1.00 39.34 503 THR A O 1
#

Solvent-accessible surface area (backbone atoms only — not comparable to full-atom values): 28324 Å² total; per-residue (Å²): 110,71,64,62,49,48,51,51,52,56,62,60,70,64,80,76,70,74,47,67,56,76,14,69,78,68,32,34,52,80,77,45,93,63,78,62,41,49,53,50,57,44,67,48,70,52,72,48,78,46,48,69,66,46,43,77,50,49,66,45,71,67,52,80,42,84,76,54,105,59,42,31,36,40,35,32,48,68,45,67,72,40,32,55,40,30,56,43,41,42,34,35,45,56,88,49,51,38,74,50,78,54,96,58,38,38,43,34,30,46,51,92,47,51,75,71,42,49,63,59,52,53,50,53,53,52,50,48,55,49,50,42,60,73,56,67,53,92,64,82,79,58,41,42,35,36,47,33,79,87,49,90,53,71,54,47,76,23,40,56,32,39,39,33,16,35,83,61,62,69,77,47,89,90,78,50,54,62,65,55,57,51,51,32,48,37,51,52,28,16,53,60,46,34,55,71,39,51,77,47,52,30,58,39,77,91,48,46,59,56,52,55,49,50,14,45,57,51,8,46,39,59,73,68,68,64,90,77,86,75,66,83,64,84,80,59,40,50,70,67,57,43,36,51,53,51,40,54,52,48,41,67,75,52,71,60,77,67,94,72,61,55,51,74,46,46,46,51,71,73,72,46,97,68,70,59,56,36,44,42,43,80,46,82,53,93,63,31,39,37,37,40,40,36,39,93,48,93,46,59,39,66,39,32,61,34,34,59,89,70,72,54,62,80,72,63,68,57,79,47,71,45,53,48,71,46,79,48,81,43,84,50,95,65,95,59,86,49,53,36,73,50,69,37,33,60,54,75,45,86,56,45,70,45,63,46,72,69,54,47,49,16,44,20,51,35,45,64,40,94,64,32,77,77,51,50,55,53,38,50,14,46,52,49,41,39,45,52,52,29,36,78,68,73,75,37,62,63,69,59,48,54,56,44,53,54,32,52,37,76,52,78,56,35,68,38,45,46,38,52,54,54,49,48,59,64,45,55,80,50,51,88,75,48,86,73,46,65,63,60,52,50,54,53,45,50,34,40,51,41,30,41,66,71,71,45,86,67,88,59,93,89,57,60,66,52,50,54,38,40,46,53,53,42,49,52,50,34,37,75,74,61,37,65,70,46,47,51,52,53,50,52,52,50,55,50,56,61,55,66,75,74,113